Protein AF-A0A8T4WDU7-F1 (afdb_monomer_lite)

Structure (mmCIF, N/CA/C/O backbone):
data_AF-A0A8T4WDU7-F1
#
_entry.id   AF-A0A8T4WDU7-F1
#
loop_
_atom_site.group_PDB
_atom_site.id
_atom_site.type_symbol
_atom_site.label_atom_id
_atom_site.label_alt_id
_atom_site.label_comp_id
_atom_site.label_asym_id
_atom_site.label_entity_id
_atom_site.label_seq_id
_atom_site.pdbx_PDB_ins_code
_atom_site.Cartn_x
_atom_site.Cartn_y
_atom_site.Cartn_z
_atom_site.occupancy
_atom_site.B_iso_or_equiv
_atom_site.auth_seq_id
_atom_site.auth_comp_id
_atom_site.auth_asym_id
_atom_site.auth_atom_id
_atom_site.pdbx_PDB_model_num
ATOM 1 N N . MET A 1 1 ? -15.116 27.580 -19.822 1.00 63.28 1 MET A N 1
ATOM 2 C CA . MET A 1 1 ? -16.311 26.997 -19.186 1.00 63.28 1 MET A CA 1
ATOM 3 C C . MET A 1 1 ? -16.309 25.487 -19.441 1.00 63.28 1 MET A C 1
ATOM 5 O O . MET A 1 1 ? -15.677 25.068 -20.411 1.00 63.28 1 MET A O 1
ATOM 9 N N . MET A 1 2 ? -16.944 24.657 -18.597 1.00 72.06 2 MET A N 1
ATOM 10 C CA . MET A 1 2 ? -17.119 23.223 -18.895 1.00 72.06 2 MET A CA 1
ATOM 11 C C . MET A 1 2 ? -18.319 23.045 -19.826 1.00 72.06 2 MET A C 1
ATOM 13 O O . MET A 1 2 ? -19.357 23.657 -19.614 1.00 72.06 2 MET A O 1
ATOM 17 N N . HIS A 1 3 ? -18.153 22.247 -20.878 1.00 74.31 3 HIS A N 1
ATOM 18 C CA . HIS A 1 3 ? -19.190 21.990 -21.885 1.00 74.31 3 HIS A CA 1
ATOM 19 C C . HIS A 1 3 ? -19.880 20.646 -21.672 1.00 74.31 3 HIS A C 1
ATOM 21 O O . HIS A 1 3 ? -21.063 20.498 -21.965 1.00 74.31 3 HIS A O 1
ATOM 27 N N . GLY A 1 4 ? -19.164 19.663 -21.132 1.00 80.00 4 GLY A N 1
ATOM 28 C CA . GLY A 1 4 ? -19.766 18.383 -20.797 1.00 80.00 4 GLY A CA 1
ATOM 29 C C . GLY A 1 4 ? -18.783 17.371 -20.238 1.00 80.00 4 GLY A C 1
ATOM 30 O O . GLY A 1 4 ? -17.561 17.548 -20.312 1.00 80.00 4 GLY A O 1
ATOM 31 N N . VAL A 1 5 ? -19.351 16.306 -19.686 1.00 83.69 5 VAL A N 1
ATOM 32 C CA . VAL A 1 5 ? -18.639 15.155 -19.130 1.00 83.69 5 VAL A CA 1
ATOM 33 C C . VAL A 1 5 ? -19.134 13.896 -19.831 1.00 83.69 5 VAL A C 1
ATOM 35 O O . VAL A 1 5 ? -20.341 13.708 -19.979 1.00 83.69 5 VAL A O 1
ATOM 38 N N . TYR A 1 6 ? -18.207 13.041 -20.253 1.00 85.00 6 TYR A N 1
ATOM 39 C CA . TYR A 1 6 ? -18.494 11.837 -21.029 1.00 85.00 6 TYR A CA 1
ATOM 40 C C . TYR A 1 6 ? -17.726 10.650 -20.460 1.00 85.00 6 TYR A C 1
ATOM 42 O O . TYR A 1 6 ? -16.556 10.783 -20.110 1.00 85.00 6 TYR A O 1
ATOM 50 N N . VAL A 1 7 ? -18.363 9.487 -20.394 1.00 84.12 7 VAL A N 1
ATOM 51 C CA . VAL A 1 7 ? -17.724 8.214 -20.049 1.00 84.12 7 VAL A CA 1
ATOM 52 C C . VAL A 1 7 ? -17.887 7.290 -21.239 1.00 84.12 7 VAL A C 1
ATOM 54 O O . VAL A 1 7 ? -19.007 7.013 -21.664 1.00 84.12 7 VAL A O 1
ATOM 57 N N . VAL A 1 8 ? -16.766 6.826 -21.772 1.00 83.75 8 VAL A N 1
ATOM 58 C CA . VAL A 1 8 ? -16.707 5.977 -22.960 1.00 83.75 8 VAL A CA 1
ATOM 59 C C . VAL A 1 8 ? -16.032 4.663 -22.581 1.00 83.75 8 VAL A C 1
ATOM 61 O O . VAL A 1 8 ? -14.981 4.670 -21.944 1.00 83.75 8 VAL A O 1
ATOM 64 N N . GLY A 1 9 ? -16.632 3.532 -22.931 1.00 80.56 9 GLY A N 1
ATOM 65 C CA . GLY A 1 9 ? -16.018 2.216 -22.800 1.00 80.56 9 GLY A CA 1
ATOM 66 C C . GLY A 1 9 ? -14.833 2.052 -23.752 1.00 80.56 9 GLY A C 1
ATOM 67 O O . GLY A 1 9 ? -14.741 2.709 -24.785 1.00 80.56 9 GLY A O 1
ATOM 68 N N . ARG A 1 10 ? -13.913 1.140 -23.429 1.00 73.06 10 ARG A N 1
ATOM 69 C CA . ARG A 1 10 ? -12.763 0.801 -24.297 1.00 73.06 10 ARG A CA 1
ATOM 70 C C . ARG A 1 10 ? -13.131 0.136 -25.630 1.00 73.06 10 ARG A C 1
ATOM 72 O O . ARG A 1 10 ? -12.253 -0.122 -26.442 1.00 73.06 10 ARG A O 1
ATOM 79 N N . ASN A 1 11 ? -14.404 -0.187 -25.821 1.00 75.00 11 ASN A N 1
ATOM 80 C CA . ASN A 1 11 ? -14.998 -0.658 -27.069 1.00 75.00 11 ASN A CA 1
ATOM 81 C C . ASN A 1 11 ? -15.554 0.496 -27.933 1.00 75.00 11 ASN A C 1
ATOM 83 O O . ASN A 1 11 ? -16.287 0.232 -28.886 1.00 75.00 11 ASN A O 1
ATOM 87 N N . GLY A 1 12 ? -15.293 1.750 -27.552 1.00 72.44 12 GLY A N 1
ATOM 88 C CA . GLY A 1 12 ? -15.829 2.950 -28.190 1.00 72.44 12 GLY A CA 1
ATOM 89 C C . GLY A 1 12 ? -17.290 3.246 -27.835 1.00 72.44 12 GLY A C 1
ATOM 90 O O . GLY A 1 12 ? -17.872 4.194 -28.359 1.00 72.44 12 GLY A O 1
ATOM 91 N N . GLU A 1 13 ? -17.922 2.471 -26.951 1.00 81.19 13 GLU A N 1
ATOM 92 C CA . GLU A 1 13 ? -19.325 2.665 -26.582 1.00 81.19 13 GLU A CA 1
ATOM 93 C C . GLU A 1 13 ? -19.482 3.833 -25.604 1.00 81.19 13 GLU A C 1
ATOM 95 O O . GLU A 1 13 ? -18.805 3.901 -24.580 1.00 81.19 13 GLU A O 1
ATOM 100 N N . LEU A 1 14 ? -20.385 4.771 -25.890 1.00 81.06 14 LEU A N 1
ATOM 101 C CA . LEU A 1 14 ? -20.692 5.859 -24.965 1.00 81.06 14 LEU A CA 1
ATOM 102 C C . LEU A 1 14 ? -21.588 5.334 -23.834 1.00 81.06 14 LEU A C 1
ATOM 104 O O . LEU A 1 14 ? -22.744 4.988 -24.058 1.00 81.06 14 LEU A O 1
ATOM 108 N N . VAL A 1 15 ? -21.055 5.306 -22.616 1.00 79.06 15 VAL A N 1
ATOM 109 C CA . VAL A 1 15 ? -21.719 4.754 -21.422 1.00 79.06 15 VAL A CA 1
ATOM 110 C C . VAL A 1 15 ? -22.507 5.832 -20.683 1.00 79.06 15 VAL A C 1
ATOM 112 O O . VAL A 1 15 ? -23.566 5.567 -20.119 1.00 79.06 15 VAL A O 1
ATOM 115 N N . TYR A 1 16 ? -21.998 7.065 -20.683 1.00 81.38 16 TYR A N 1
ATOM 116 C CA . TYR A 1 16 ? -22.651 8.207 -20.050 1.00 81.38 16 TYR A CA 1
ATOM 117 C C . TYR A 1 16 ? -22.243 9.517 -20.726 1.00 81.38 16 TYR A C 1
ATOM 119 O O . TYR A 1 16 ? -21.085 9.702 -21.101 1.00 81.38 16 TYR A O 1
ATOM 127 N N . SER A 1 17 ? -23.182 10.454 -20.828 1.00 82.50 17 SER A N 1
ATOM 128 C CA . SER A 1 17 ? -22.933 11.812 -21.309 1.00 82.50 17 SER A CA 1
ATOM 129 C C . SER A 1 17 ? -23.806 12.815 -20.570 1.00 82.50 17 SER A C 1
ATOM 131 O O . SER A 1 17 ? -25.026 12.655 -20.525 1.00 82.50 17 SER A O 1
ATOM 133 N N . LYS A 1 18 ? -23.192 13.888 -20.070 1.00 81.38 18 LYS A N 1
ATOM 134 C CA . LYS A 1 18 ? -23.893 15.064 -19.554 1.00 81.38 18 LYS A CA 1
ATOM 135 C C . LYS A 1 18 ? -23.419 16.306 -20.283 1.00 81.38 18 LYS A C 1
ATOM 137 O O . LYS A 1 18 ? -22.235 16.649 -20.240 1.00 81.38 18 LYS A O 1
ATOM 142 N N . HIS A 1 19 ? -24.359 16.991 -20.917 1.00 77.44 19 HIS A N 1
ATOM 143 C CA . HIS A 1 19 ? -24.121 18.275 -21.559 1.00 77.44 19 HIS A CA 1
ATOM 144 C C . HIS A 1 19 ? -24.443 19.395 -20.573 1.00 77.44 19 HIS A C 1
ATOM 146 O O . HIS A 1 19 ? -25.518 19.417 -19.978 1.00 77.44 19 HIS A O 1
ATOM 152 N N . LEU A 1 20 ? -23.487 20.301 -20.385 1.00 69.94 20 LEU A N 1
ATOM 153 C CA . LEU A 1 20 ? -23.611 21.461 -19.494 1.00 69.94 20 LEU A CA 1
ATOM 154 C C . LEU A 1 20 ? -23.851 22.747 -20.294 1.00 69.94 20 LEU A C 1
ATOM 156 O O . LEU A 1 20 ? -24.245 23.771 -19.739 1.00 69.94 20 LEU A O 1
ATOM 160 N N . THR A 1 21 ? -23.653 22.686 -21.614 1.00 66.56 21 THR A N 1
ATOM 161 C CA . THR A 1 21 ? -23.916 23.772 -22.555 1.00 66.56 21 THR A CA 1
ATOM 162 C C . THR A 1 21 ? -24.680 23.261 -23.779 1.00 66.56 21 THR A C 1
ATOM 164 O O . THR A 1 21 ? -24.365 22.211 -24.343 1.00 66.56 21 THR A O 1
ATOM 167 N N . ASP A 1 22 ? -25.657 24.045 -24.238 1.00 56.62 22 ASP A N 1
ATOM 168 C CA . ASP A 1 22 ? -26.408 23.793 -25.473 1.00 56.62 22 ASP A CA 1
ATOM 169 C C . ASP A 1 22 ? -25.566 24.218 -26.691 1.00 56.62 22 ASP A C 1
ATOM 171 O O . ASP A 1 22 ? -25.784 25.277 -27.283 1.00 56.62 22 ASP A O 1
ATOM 175 N N . SER A 1 23 ? -24.536 23.445 -27.046 1.00 56.59 23 SER A N 1
ATOM 176 C CA . SER A 1 23 ? -23.722 23.712 -28.243 1.00 56.59 23 SER A CA 1
ATOM 177 C C . SER A 1 23 ? -23.969 22.680 -29.344 1.00 56.59 23 SER A C 1
ATOM 179 O O . SER A 1 23 ? -23.986 21.476 -29.103 1.00 56.59 23 SER A O 1
ATOM 181 N N . SER A 1 24 ? -24.143 23.169 -30.576 1.00 50.19 24 SER A N 1
ATOM 182 C CA . SER A 1 24 ? -24.496 22.405 -31.785 1.00 50.19 24 SER A CA 1
ATOM 183 C C . SER A 1 24 ? -23.387 21.494 -32.334 1.00 50.19 24 SER A C 1
ATOM 185 O O . SER A 1 24 ? -23.567 20.886 -33.380 1.00 50.19 24 SER A O 1
ATOM 187 N N . SER A 1 25 ? -22.229 21.430 -31.674 1.00 60.22 25 SER A N 1
ATOM 188 C CA . SER A 1 25 ? -21.045 20.648 -32.072 1.00 60.22 25 SER A CA 1
ATOM 189 C C . SER A 1 25 ? -20.876 19.358 -31.260 1.00 60.22 25 SER A C 1
ATOM 191 O O . SER A 1 25 ? -19.783 18.806 -31.180 1.00 60.22 25 SER A O 1
ATOM 193 N N . THR A 1 26 ? -21.936 18.898 -30.598 1.00 64.94 26 THR A N 1
ATOM 194 C CA . THR A 1 26 ? -21.893 17.785 -29.642 1.00 64.94 26 THR A CA 1
ATOM 195 C C . THR A 1 26 ? -21.670 16.428 -30.306 1.00 64.94 26 THR A C 1
ATOM 197 O O . THR A 1 26 ? -20.910 15.632 -29.766 1.00 64.94 26 THR A O 1
ATOM 200 N N . GLU A 1 27 ? -22.234 16.192 -31.493 1.00 69.56 27 GLU A N 1
ATOM 201 C CA . GLU A 1 27 ? -22.045 14.933 -32.237 1.00 69.56 27 GLU A CA 1
ATOM 202 C C . GLU A 1 27 ? -20.590 14.754 -32.706 1.00 69.56 27 GLU A C 1
ATOM 204 O O . GLU A 1 27 ? -19.977 13.731 -32.419 1.00 69.56 27 GLU A O 1
ATOM 209 N N . GLU A 1 28 ? -19.977 15.786 -33.302 1.00 73.88 28 GLU A N 1
ATOM 210 C CA . GLU A 1 28 ? -18.569 15.731 -33.739 1.00 73.88 28 GLU A CA 1
ATOM 211 C C . GLU A 1 28 ? -17.590 15.513 -32.572 1.00 73.88 28 GLU A C 1
ATOM 213 O O . GLU A 1 28 ? -16.535 14.894 -32.737 1.00 73.88 28 GLU A O 1
ATOM 218 N N . ILE A 1 29 ? -17.919 16.037 -31.385 1.00 79.12 29 ILE A N 1
ATOM 219 C CA . ILE A 1 29 ? -17.117 15.833 -30.176 1.00 79.12 29 ILE A CA 1
ATOM 220 C C . ILE A 1 29 ? -17.254 14.388 -29.704 1.00 79.12 29 ILE A C 1
ATOM 222 O O . ILE A 1 29 ? -16.234 13.760 -29.441 1.00 79.12 29 ILE A O 1
ATOM 226 N N . VAL A 1 30 ? -18.474 13.855 -29.611 1.00 80.38 30 VAL A N 1
ATOM 227 C CA . VAL A 1 30 ? -18.711 12.477 -29.155 1.00 80.38 30 VAL A CA 1
ATOM 228 C C . VAL A 1 30 ? -18.009 11.470 -30.068 1.00 80.38 30 VAL A C 1
ATOM 230 O O . VAL A 1 30 ? -17.257 10.643 -29.555 1.00 80.38 30 VAL A O 1
ATOM 233 N N . ASP A 1 31 ? -18.131 11.611 -31.390 1.00 81.75 31 ASP A N 1
ATOM 234 C CA . ASP A 1 31 ? -17.446 10.741 -32.357 1.00 81.75 31 ASP A CA 1
ATOM 235 C C . ASP A 1 31 ? -15.920 10.775 -32.162 1.00 81.75 31 ASP A C 1
ATOM 237 O O . ASP A 1 31 ? -15.236 9.746 -32.168 1.00 81.75 31 ASP A O 1
ATOM 241 N N . HIS A 1 32 ? -15.358 11.968 -31.928 1.00 83.31 32 HIS A N 1
ATOM 242 C CA . HIS A 1 32 ? -13.932 12.110 -31.649 1.00 83.31 32 HIS A CA 1
ATOM 243 C C . HIS A 1 32 ? -13.524 11.452 -30.324 1.00 83.31 32 HIS A C 1
ATOM 245 O O . HIS A 1 32 ? -12.465 10.827 -30.257 1.00 83.31 32 HIS A O 1
ATOM 251 N N . LEU A 1 33 ? -14.346 11.572 -29.277 1.00 84.19 33 LEU A N 1
ATOM 252 C CA . LEU A 1 33 ? -14.091 10.961 -27.971 1.00 84.19 33 LEU A CA 1
ATOM 253 C C . LEU A 1 33 ? -14.112 9.431 -28.042 1.00 84.19 33 LEU A C 1
ATOM 255 O O . LEU A 1 33 ? -13.253 8.795 -27.431 1.00 84.1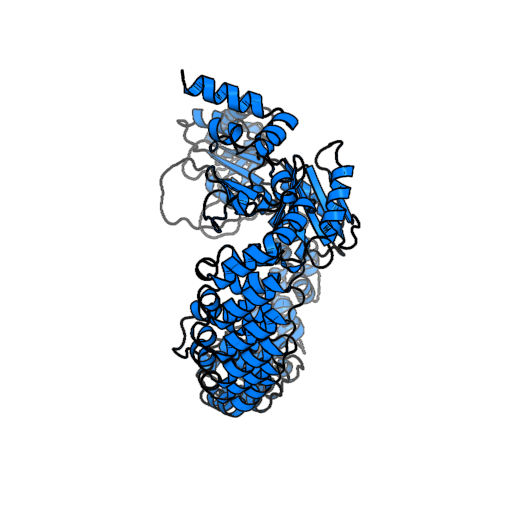9 33 LEU A O 1
ATOM 259 N N . GLN A 1 34 ? -15.034 8.852 -28.813 1.00 83.38 34 GLN A N 1
ATOM 260 C CA . GLN A 1 34 ? -15.122 7.405 -29.022 1.00 83.38 34 GLN A CA 1
ATOM 261 C C . GLN A 1 34 ? -13.872 6.858 -29.713 1.00 83.38 34 GLN A C 1
ATOM 263 O O . GLN A 1 34 ? -13.236 5.938 -29.204 1.00 83.38 34 GLN A O 1
ATOM 268 N N . HIS A 1 35 ? -13.431 7.502 -30.796 1.00 82.75 35 HIS A N 1
ATOM 269 C CA . HIS A 1 35 ? -12.184 7.127 -31.467 1.00 82.75 35 HIS A CA 1
ATOM 270 C C . HIS A 1 35 ? -10.937 7.344 -30.600 1.00 82.75 35 HIS A C 1
ATOM 272 O O . HIS A 1 35 ? -9.970 6.584 -30.688 1.00 82.75 35 HIS A O 1
ATOM 278 N N . LEU A 1 36 ? -10.936 8.388 -29.767 1.00 81.88 36 LEU A N 1
ATOM 279 C CA . LEU A 1 36 ? -9.816 8.673 -28.882 1.00 81.88 36 LEU A CA 1
ATOM 280 C C . LEU A 1 36 ? -9.711 7.616 -27.772 1.00 81.88 36 LEU A C 1
ATOM 282 O O . LEU A 1 36 ? -8.604 7.144 -27.520 1.00 81.88 36 LEU A O 1
ATOM 286 N N . ALA A 1 37 ? -10.828 7.198 -27.168 1.00 79.88 37 ALA A N 1
ATOM 287 C CA . ALA A 1 37 ? -10.873 6.191 -26.101 1.00 79.88 37 ALA A CA 1
ATOM 288 C C . ALA A 1 37 ? -10.209 4.858 -26.496 1.00 79.88 37 ALA A C 1
ATOM 290 O O . ALA A 1 37 ? -9.441 4.296 -25.705 1.00 79.88 37 ALA A O 1
ATOM 291 N N . ASP A 1 38 ? -10.440 4.414 -27.735 1.00 76.62 38 ASP A N 1
ATOM 292 C CA . ASP A 1 38 ? -9.868 3.183 -28.299 1.00 76.62 38 ASP A CA 1
ATOM 293 C C . ASP A 1 38 ? -8.351 3.287 -28.520 1.00 76.62 38 ASP A C 1
ATOM 295 O O . ASP A 1 38 ? -7.620 2.303 -28.428 1.00 76.62 38 ASP A O 1
ATOM 299 N N . SER A 1 39 ? -7.854 4.495 -28.797 1.00 74.25 39 SER A N 1
ATOM 300 C CA . SER A 1 39 ? -6.447 4.738 -29.148 1.00 74.25 39 SER A CA 1
ATOM 301 C C . SER A 1 39 ? -5.529 5.062 -27.959 1.00 74.25 39 SER A C 1
ATOM 303 O O . SER A 1 39 ? -4.309 5.130 -28.124 1.00 74.25 39 SER A O 1
ATOM 305 N N . LEU A 1 40 ? -6.084 5.294 -26.762 1.00 75.50 40 LEU A N 1
ATOM 306 C CA . LEU A 1 40 ? -5.319 5.748 -25.597 1.00 75.50 40 LEU A CA 1
ATOM 307 C C . LEU A 1 40 ? -4.601 4.580 -24.884 1.00 75.50 40 LEU A C 1
ATOM 309 O O . LEU A 1 40 ? -5.267 3.670 -24.390 1.00 75.50 40 LEU A O 1
ATOM 313 N N . PRO A 1 41 ? -3.263 4.593 -24.734 1.00 62.66 41 PRO A N 1
ATOM 314 C CA . PRO A 1 41 ? -2.538 3.514 -24.059 1.00 62.66 41 PRO A CA 1
ATOM 315 C C . PRO A 1 41 ? -2.805 3.498 -22.541 1.00 62.66 41 PRO A C 1
ATOM 317 O O . PRO A 1 41 ? -2.650 4.518 -21.869 1.00 62.66 41 PRO A O 1
ATOM 320 N N . ILE A 1 42 ? -3.160 2.326 -21.993 1.00 58.75 42 ILE A N 1
ATOM 321 C CA . ILE A 1 42 ? -3.479 2.092 -20.563 1.00 58.75 42 ILE A CA 1
ATOM 322 C C . ILE A 1 42 ? -2.312 2.491 -19.636 1.00 58.75 42 ILE A C 1
ATOM 324 O O . ILE A 1 42 ? -2.516 2.944 -18.513 1.00 58.75 42 ILE A O 1
ATOM 328 N N . GLU A 1 43 ? -1.075 2.375 -20.119 1.00 56.19 43 GLU A N 1
ATOM 329 C CA . GLU A 1 43 ? 0.143 2.582 -19.327 1.00 56.19 43 GLU A CA 1
ATOM 330 C C . GLU A 1 43 ? 0.444 4.056 -19.000 1.00 56.19 43 GLU A C 1
ATOM 332 O O . GLU A 1 43 ? 1.197 4.328 -18.062 1.00 56.19 43 GLU A O 1
ATOM 337 N N . ARG A 1 44 ? -0.146 5.021 -19.728 1.00 49.62 44 ARG A N 1
ATOM 338 C CA . ARG A 1 44 ? 0.122 6.459 -19.517 1.00 49.62 44 ARG A CA 1
ATOM 339 C C . ARG A 1 44 ? -0.672 7.081 -18.364 1.00 49.62 44 ARG A C 1
ATOM 341 O O . ARG A 1 44 ? -0.179 7.994 -17.711 1.00 49.62 44 ARG A O 1
ATOM 348 N N . THR A 1 45 ? -1.838 6.545 -18.011 1.00 52.41 45 THR A N 1
ATOM 349 C CA . THR A 1 45 ? -2.730 7.130 -16.992 1.00 52.41 45 THR A CA 1
ATOM 350 C C . THR A 1 45 ? -2.650 6.408 -15.642 1.00 52.41 45 THR A C 1
ATOM 352 O O . THR A 1 45 ? -3.674 6.068 -15.048 1.00 52.41 45 THR A O 1
ATOM 355 N N . LYS A 1 46 ? -1.437 6.213 -15.090 1.00 51.66 46 LYS A N 1
ATOM 356 C CA . LYS A 1 46 ? -1.200 5.744 -13.698 1.00 51.66 46 LYS A CA 1
ATOM 357 C C . LYS A 1 46 ? -1.735 6.751 -12.652 1.00 51.66 46 LYS A C 1
ATOM 359 O O . LYS A 1 46 ? -0.980 7.369 -11.908 1.00 51.66 46 LYS A O 1
ATOM 364 N N . GLY A 1 47 ? -3.051 6.960 -12.591 1.00 54.31 47 GLY A N 1
ATOM 365 C CA . GLY A 1 47 ? -3.708 7.867 -11.642 1.00 54.31 47 GLY A CA 1
ATOM 366 C C . GLY A 1 47 ? -3.496 9.361 -11.881 1.00 54.31 47 GLY A C 1
ATOM 367 O O . GLY A 1 47 ? -3.703 10.156 -10.964 1.00 54.31 47 GLY A O 1
ATOM 368 N N . GLN A 1 48 ? -3.084 9.753 -13.086 1.00 62.47 48 GLN A N 1
ATOM 369 C CA . GLN A 1 48 ? -2.928 11.155 -13.471 1.00 62.47 48 GLN A CA 1
ATOM 370 C C . GLN A 1 48 ? -3.936 11.527 -14.561 1.00 62.47 48 GLN A C 1
ATOM 372 O O . GLN A 1 48 ? -4.235 10.722 -15.440 1.00 62.47 48 GLN A O 1
ATOM 377 N N . VAL A 1 49 ? -4.476 12.745 -14.469 1.00 73.62 49 VAL A N 1
ATOM 378 C CA . VAL A 1 49 ? -5.359 13.332 -15.484 1.00 73.62 49 VAL A CA 1
ATOM 379 C C . VAL A 1 49 ? -4.486 13.931 -16.582 1.00 73.62 49 VAL A C 1
ATOM 381 O O . VAL A 1 49 ? -3.710 14.851 -16.312 1.00 73.62 49 VAL A O 1
ATOM 384 N N . GLU A 1 50 ? -4.636 13.440 -17.807 1.00 77.62 50 GLU A N 1
ATOM 385 C CA . GLU A 1 50 ? -3.986 14.003 -18.992 1.00 77.62 50 GLU A CA 1
ATOM 386 C C . GLU A 1 50 ? -4.939 14.944 -19.740 1.00 77.62 50 GLU A C 1
ATOM 388 O O . GLU A 1 50 ? -6.114 15.086 -19.389 1.00 77.62 50 GLU A O 1
ATOM 393 N N . TYR A 1 51 ? -4.430 15.654 -20.748 1.00 82.06 51 TYR A N 1
ATOM 394 C CA . TYR A 1 51 ? -5.266 16.483 -21.609 1.00 82.06 51 TYR A CA 1
ATOM 395 C C . TYR A 1 51 ? -4.838 16.411 -23.070 1.00 82.06 51 TYR A C 1
ATOM 397 O O . TYR A 1 51 ? -3.657 16.277 -23.387 1.00 82.06 51 TYR A O 1
ATOM 405 N N . SER A 1 52 ? -5.810 16.556 -23.962 1.00 79.81 52 SER A N 1
ATOM 406 C CA . SER A 1 52 ? -5.614 16.771 -25.390 1.00 79.81 52 SER A CA 1
ATOM 407 C C . SER A 1 52 ? -6.416 17.991 -25.835 1.00 79.81 52 SER A C 1
ATOM 409 O O . SER A 1 52 ? -7.390 18.398 -25.204 1.00 79.81 52 SER A O 1
ATOM 411 N N . ASP A 1 53 ? -5.976 18.629 -26.910 1.00 80.62 53 ASP A N 1
ATOM 412 C CA . ASP A 1 53 ? -6.655 19.792 -27.469 1.00 80.62 53 ASP A CA 1
ATOM 413 C C . ASP A 1 53 ? -7.398 19.358 -28.744 1.00 80.62 53 ASP A C 1
ATOM 415 O O . ASP A 1 53 ? -6.777 18.845 -29.674 1.00 80.62 53 ASP A O 1
ATOM 419 N N . PHE A 1 54 ? -8.706 19.620 -28.815 1.00 79.38 54 PHE A N 1
ATOM 420 C CA . PHE A 1 54 ? -9.554 19.310 -29.970 1.00 79.38 54 PHE A CA 1
ATOM 421 C C . PHE A 1 54 ? -10.372 20.543 -30.364 1.00 79.38 54 PHE A C 1
ATOM 423 O O . PHE A 1 54 ? -11.134 21.073 -29.560 1.00 79.38 54 PHE A O 1
ATOM 430 N N . LEU A 1 55 ? -10.195 21.039 -31.594 1.00 79.38 55 LEU A N 1
ATOM 431 C CA . LEU A 1 55 ? -10.833 22.273 -32.083 1.00 79.38 55 LEU A CA 1
ATOM 432 C C . LEU A 1 55 ? -10.633 23.465 -31.115 1.00 79.38 55 LEU A C 1
ATOM 434 O O . LEU A 1 55 ? -9.492 23.831 -30.812 1.00 79.38 55 LEU A O 1
ATOM 438 N N . SER A 1 56 ? -11.716 24.091 -30.645 1.00 76.69 56 SER A N 1
ATOM 439 C CA . SER A 1 56 ? -11.734 25.162 -29.635 1.00 76.69 56 SER A CA 1
ATOM 440 C C . SER A 1 56 ? -11.728 24.650 -28.190 1.00 76.69 56 SER A C 1
ATOM 442 O O . SER A 1 56 ? -11.636 25.452 -27.257 1.00 76.69 56 SER A O 1
ATOM 444 N N . TYR A 1 57 ? -11.772 23.333 -27.999 1.00 81.31 57 TYR A N 1
ATOM 445 C CA . TYR A 1 57 ? -11.906 22.678 -26.707 1.00 81.31 57 TYR A CA 1
ATOM 446 C C . TYR A 1 57 ? -10.592 22.062 -26.226 1.00 81.31 57 TYR A C 1
ATOM 448 O O . TYR A 1 57 ? -9.689 21.725 -26.999 1.00 81.31 57 TYR A O 1
ATOM 456 N N . ARG A 1 58 ? -10.496 21.918 -24.910 1.00 82.31 58 ARG A N 1
ATOM 457 C CA . ARG A 1 58 ? -9.507 21.097 -24.225 1.00 82.31 58 ARG A CA 1
ATOM 458 C C . ARG A 1 58 ? -10.239 19.941 -23.559 1.00 82.31 58 ARG A C 1
ATOM 460 O O . ARG A 1 58 ? -11.175 20.155 -22.793 1.00 82.31 58 ARG A O 1
ATOM 467 N N . LEU A 1 59 ? -9.799 18.735 -23.874 1.00 85.44 59 LEU A N 1
ATOM 468 C CA . LEU A 1 59 ? -10.334 17.479 -23.381 1.00 85.44 59 LEU A CA 1
ATOM 469 C C . LEU A 1 59 ? -9.406 17.004 -22.272 1.00 85.44 59 LEU A C 1
ATOM 471 O O . LEU A 1 59 ? -8.284 16.588 -22.547 1.00 85.44 59 LEU A O 1
ATOM 475 N N . TYR A 1 60 ? -9.835 17.099 -21.021 1.00 84.88 60 TYR A N 1
ATOM 476 C CA . TYR A 1 60 ? -9.139 16.411 -19.940 1.00 84.88 60 TYR A CA 1
ATOM 477 C C . TYR A 1 60 ? -9.647 14.983 -19.879 1.00 84.88 60 TYR A C 1
ATOM 479 O O . TYR A 1 60 ? -10.857 14.777 -19.940 1.00 84.88 60 TYR A O 1
ATOM 487 N N . TYR A 1 61 ? -8.750 14.014 -19.749 1.00 82.81 61 TYR A N 1
ATOM 488 C CA . TYR A 1 61 ? -9.149 12.620 -19.719 1.00 82.81 61 TYR A CA 1
ATOM 489 C C . TYR A 1 61 ? -8.420 11.812 -18.659 1.00 82.81 61 TYR A C 1
ATOM 491 O O . TYR A 1 61 ? -7.274 12.079 -18.290 1.00 82.81 61 TYR A O 1
ATOM 499 N N . PHE A 1 62 ? -9.141 10.819 -18.159 1.00 80.44 62 PHE A N 1
ATOM 500 C CA . PHE A 1 62 ? -8.657 9.826 -17.224 1.00 80.44 62 PHE A CA 1
ATOM 501 C C . PHE A 1 62 ? -9.074 8.455 -17.748 1.00 80.44 62 PHE A C 1
ATOM 503 O O . PHE A 1 62 ? -10.260 8.217 -17.972 1.00 80.44 62 PHE A O 1
ATOM 510 N N . ALA A 1 63 ? -8.103 7.576 -17.976 1.00 75.56 63 ALA A N 1
ATOM 511 C CA . ALA A 1 63 ? -8.353 6.255 -18.529 1.00 75.56 63 ALA A CA 1
ATOM 512 C C . ALA A 1 63 ? -8.082 5.172 -17.480 1.00 75.56 63 ALA A C 1
ATOM 514 O O . ALA A 1 63 ? -7.026 5.173 -16.841 1.00 75.56 63 ALA A O 1
ATOM 515 N N . ASP A 1 64 ? -9.045 4.266 -17.330 1.00 72.25 64 ASP A N 1
ATOM 516 C CA . ASP A 1 64 ? -8.989 3.077 -16.480 1.00 72.25 64 ASP A CA 1
ATOM 517 C C . ASP A 1 64 ? -8.951 1.794 -17.339 1.00 72.25 64 ASP A C 1
ATOM 519 O O . ASP A 1 64 ? -8.870 1.867 -18.576 1.00 72.25 64 ASP A O 1
ATOM 523 N N . SER A 1 65 ? -8.987 0.620 -16.696 1.00 68.88 65 SER A N 1
ATOM 524 C CA . SER A 1 65 ? -8.968 -0.685 -17.376 1.00 68.88 65 SER A CA 1
ATOM 525 C C . SER A 1 65 ? -10.149 -0.890 -18.331 1.00 68.88 65 SER A C 1
ATOM 527 O O . SER A 1 65 ? -9.961 -1.470 -19.397 1.00 68.88 65 SER A O 1
ATOM 529 N N . GLU A 1 66 ? -11.340 -0.383 -17.994 1.00 71.88 66 GLU A N 1
ATOM 530 C CA . GLU A 1 66 ? -12.575 -0.630 -18.763 1.00 71.88 66 GLU A CA 1
ATOM 531 C C . GLU A 1 66 ? -13.193 0.626 -19.401 1.00 71.88 66 GLU A C 1
ATOM 533 O O . GLU A 1 66 ? -13.859 0.530 -20.434 1.00 71.88 66 GLU A O 1
ATOM 538 N N . TYR A 1 67 ? -12.935 1.814 -18.842 1.00 80.81 67 TYR A N 1
ATOM 539 C CA . TYR A 1 67 ? -13.586 3.061 -19.255 1.00 80.81 67 TYR A CA 1
ATOM 540 C C . TYR A 1 67 ? -12.606 4.230 -19.337 1.00 80.81 67 TYR A C 1
ATOM 542 O O . TYR A 1 67 ? -11.591 4.278 -18.639 1.00 80.81 67 TYR A O 1
ATOM 550 N N . VAL A 1 68 ? -12.945 5.210 -20.168 1.00 81.25 68 VAL A N 1
ATOM 551 C CA . VAL A 1 68 ? -12.261 6.493 -20.285 1.00 81.25 68 VAL A CA 1
ATOM 552 C C . VAL A 1 68 ? -13.251 7.608 -19.985 1.00 81.25 68 VAL A C 1
ATOM 554 O O . VAL A 1 68 ? -14.288 7.751 -20.630 1.00 81.25 68 VAL A O 1
ATOM 557 N N . LEU A 1 69 ? -12.911 8.409 -18.987 1.00 83.88 69 LEU A N 1
ATOM 558 C CA . LEU A 1 69 ? -13.633 9.611 -18.616 1.00 83.88 69 LEU A CA 1
ATOM 559 C C . LEU A 1 69 ? -13.050 10.806 -19.371 1.00 83.88 69 LEU A C 1
ATOM 561 O O . LEU A 1 69 ? -11.848 11.053 -19.290 1.00 83.88 69 LEU A O 1
ATOM 565 N N . PHE A 1 70 ? -13.912 11.602 -19.997 1.00 84.62 70 PHE A N 1
ATOM 566 C CA . PHE A 1 70 ? -13.581 12.862 -20.649 1.00 84.62 70 PHE A CA 1
ATOM 567 C C . PHE A 1 70 ? -14.330 14.035 -20.016 1.00 84.62 70 PHE A C 1
ATOM 569 O O . PHE A 1 70 ? -15.540 13.986 -19.806 1.00 84.62 70 PHE A O 1
ATOM 576 N N . VAL A 1 71 ? -13.614 15.131 -19.776 1.00 83.94 71 VAL A N 1
ATOM 577 C CA . VAL A 1 71 ? -14.161 16.425 -19.363 1.00 83.94 71 VAL A CA 1
ATOM 578 C C . VAL A 1 71 ? -13.790 17.463 -20.415 1.00 83.94 71 VAL A C 1
ATOM 580 O O . VAL A 1 71 ? -12.611 17.758 -20.627 1.00 83.94 71 VAL A O 1
ATOM 583 N N . VAL A 1 72 ? -14.802 18.024 -21.071 1.00 83.69 72 VAL A N 1
ATOM 584 C CA . VAL A 1 72 ? -14.644 18.964 -22.186 1.00 83.69 72 VAL A CA 1
ATOM 585 C C . VAL A 1 72 ? -14.771 20.387 -21.668 1.00 83.69 72 VAL A C 1
ATOM 587 O O . VAL A 1 72 ? -15.797 20.750 -21.093 1.00 83.69 72 VAL A O 1
ATOM 590 N N . VAL A 1 73 ? -13.746 21.211 -21.880 1.00 81.62 73 VAL A N 1
ATOM 591 C CA . VAL A 1 73 ? -13.751 22.625 -21.475 1.00 81.62 73 VAL A CA 1
ATOM 592 C C . VAL A 1 73 ? -13.262 23.549 -22.585 1.00 81.62 73 VAL A C 1
ATOM 594 O O . VAL A 1 73 ? -12.572 23.119 -23.506 1.00 81.62 73 VAL A O 1
ATOM 597 N N . ASP A 1 74 ? -13.553 24.844 -22.481 1.00 78.44 74 ASP A N 1
ATOM 598 C CA . ASP A 1 74 ? -12.943 25.844 -23.364 1.00 78.44 74 ASP A CA 1
ATOM 599 C C . ASP A 1 74 ? -11.428 25.934 -23.169 1.00 78.44 74 ASP A C 1
ATOM 601 O O . ASP A 1 74 ? -10.922 25.974 -22.043 1.00 78.44 74 ASP A O 1
ATOM 605 N N . LYS A 1 75 ? -10.686 26.108 -24.270 1.00 72.31 75 LYS A N 1
ATOM 606 C CA . LYS A 1 75 ? -9.231 26.350 -24.228 1.00 72.31 75 LYS A CA 1
ATOM 607 C C . LYS A 1 75 ? -8.812 27.576 -23.405 1.00 72.31 75 LYS A C 1
ATOM 609 O O . LYS A 1 75 ? -7.648 27.641 -23.003 1.00 72.31 75 LYS A O 1
ATOM 614 N N . ALA A 1 76 ? -9.723 28.529 -23.190 1.00 61.19 76 ALA A N 1
ATOM 615 C CA . ALA A 1 76 ? -9.480 29.784 -22.478 1.00 61.19 76 ALA A CA 1
ATOM 616 C C . ALA A 1 76 ? -9.459 29.651 -20.939 1.00 61.19 76 ALA A C 1
ATOM 618 O O . ALA A 1 76 ? -9.021 30.586 -20.272 1.00 61.19 76 ALA A O 1
ATOM 619 N N . ASP A 1 77 ? -9.890 28.516 -20.372 1.00 62.84 77 ASP A N 1
ATOM 620 C CA . ASP A 1 77 ? -9.910 28.308 -18.917 1.00 62.84 77 ASP A CA 1
ATOM 621 C C . ASP A 1 77 ? -8.520 27.984 -18.328 1.00 62.84 77 ASP A C 1
ATOM 623 O O . ASP A 1 77 ? -7.679 27.320 -18.947 1.00 62.84 77 ASP A O 1
ATOM 627 N N . GLU A 1 78 ? -8.285 28.409 -17.079 1.00 57.62 78 GLU A N 1
ATOM 628 C CA . GLU A 1 78 ? -7.034 28.162 -16.350 1.00 57.62 78 GLU A CA 1
ATOM 629 C C . GLU A 1 78 ? -6.765 26.663 -16.110 1.00 57.62 78 GLU A C 1
ATOM 631 O O . GLU A 1 78 ? -7.496 25.971 -15.398 1.00 57.62 78 GLU A O 1
ATOM 636 N N . LYS A 1 79 ? -5.614 26.183 -16.610 1.00 58.88 79 LYS A N 1
ATOM 637 C CA . LYS A 1 79 ? -5.178 24.771 -16.559 1.00 58.88 79 LYS A CA 1
ATOM 638 C C . LYS A 1 79 ? -5.195 24.132 -15.163 1.00 58.88 79 LYS A C 1
ATOM 640 O O . LYS A 1 79 ? -5.359 22.923 -15.047 1.00 58.88 79 LYS A O 1
ATOM 645 N N . LYS A 1 80 ? -4.972 24.917 -14.104 1.00 55.12 80 LYS A N 1
ATOM 646 C CA . LYS A 1 80 ? -4.701 24.406 -12.748 1.00 55.12 80 LYS A CA 1
ATOM 647 C C . LYS A 1 80 ? -5.968 24.112 -11.941 1.00 55.12 80 LYS A C 1
ATOM 649 O O . LYS A 1 80 ? -5.963 23.210 -11.114 1.00 55.12 80 LYS A O 1
ATOM 654 N N . ILE A 1 81 ? -7.040 24.868 -12.177 1.00 56.53 81 ILE A N 1
ATOM 655 C CA . ILE A 1 81 ? -8.317 24.711 -11.466 1.00 56.53 81 ILE A CA 1
ATOM 656 C C . ILE A 1 81 ? -9.107 23.556 -12.082 1.00 56.53 81 ILE A C 1
ATOM 658 O O . ILE A 1 81 ? -9.656 22.724 -11.362 1.00 56.53 81 ILE A O 1
ATOM 662 N N . THR A 1 82 ? -9.114 23.466 -13.413 1.00 61.94 82 THR A N 1
ATOM 663 C CA . THR A 1 82 ? -9.850 22.427 -14.136 1.00 61.94 82 THR A CA 1
ATOM 664 C C . THR A 1 82 ? -9.223 21.049 -13.953 1.00 61.94 82 THR A C 1
ATOM 666 O O . THR A 1 82 ? -9.951 20.109 -13.669 1.00 61.94 82 THR A O 1
ATOM 669 N N . SER A 1 83 ? -7.890 20.923 -13.978 1.00 61.69 83 SER A N 1
ATOM 670 C CA . SER A 1 83 ? -7.226 19.634 -13.721 1.00 61.69 83 SER A CA 1
ATOM 671 C C . SER A 1 83 ? -7.481 19.102 -12.307 1.00 61.69 83 SER A C 1
ATOM 673 O O . SER A 1 83 ? -7.658 17.901 -12.125 1.00 61.69 83 SER A O 1
ATOM 675 N N . GLN A 1 84 ? -7.569 19.986 -11.304 1.00 60.84 84 GLN A N 1
ATOM 676 C CA . GLN A 1 84 ? -7.949 19.611 -9.940 1.00 60.84 84 GLN A CA 1
ATOM 677 C C . GLN A 1 84 ? -9.402 19.135 -9.859 1.00 60.84 84 GLN A C 1
ATOM 679 O O . GLN A 1 84 ? -9.668 18.132 -9.202 1.00 60.84 84 GLN A O 1
ATOM 684 N N . LYS A 1 85 ? -10.335 19.815 -10.540 1.00 64.50 85 LYS A N 1
ATOM 685 C CA . LYS A 1 85 ? -11.738 19.378 -10.621 1.00 64.50 85 LYS A CA 1
ATOM 686 C C . LYS A 1 85 ? -11.863 18.021 -11.317 1.00 64.50 85 LYS A C 1
ATOM 688 O O . LYS A 1 85 ? -12.535 17.140 -10.793 1.00 64.50 85 LYS A O 1
ATOM 693 N N . THR A 1 86 ? -11.169 17.829 -12.438 1.00 64.88 86 THR A N 1
ATOM 694 C CA . THR A 1 86 ? -11.159 16.555 -13.167 1.00 64.88 86 THR A CA 1
ATOM 695 C C . THR A 1 86 ? -10.516 15.438 -12.349 1.00 64.88 86 THR A C 1
ATOM 697 O O . THR A 1 86 ? -10.988 14.311 -12.401 1.00 64.88 86 THR A O 1
ATOM 700 N N . LYS A 1 87 ? -9.489 15.738 -11.543 1.00 67.56 87 LYS A N 1
ATOM 701 C CA . LYS A 1 87 ? -8.869 14.749 -10.653 1.00 67.56 87 LYS A CA 1
ATOM 702 C C . LYS A 1 87 ? -9.818 14.299 -9.544 1.00 67.56 87 LYS A C 1
ATOM 704 O O . LYS A 1 87 ? -9.968 13.106 -9.346 1.00 67.56 87 LYS A O 1
ATOM 709 N N . ILE A 1 88 ? -10.508 15.233 -8.885 1.00 63.81 88 ILE A N 1
ATOM 710 C CA . ILE A 1 88 ? -11.538 14.903 -7.882 1.00 63.81 88 ILE A CA 1
ATOM 711 C C . ILE A 1 88 ? -12.624 14.021 -8.509 1.00 63.81 88 ILE A C 1
ATOM 713 O O . ILE A 1 88 ? -13.065 13.046 -7.904 1.00 63.81 88 ILE A O 1
ATOM 717 N N . PHE A 1 89 ? -13.024 14.339 -9.741 1.00 66.62 89 PHE A N 1
ATOM 718 C CA . PHE A 1 89 ? -14.009 13.554 -10.475 1.00 66.62 89 PHE A CA 1
ATOM 719 C C . PHE A 1 89 ? -13.497 12.137 -10.790 1.00 66.62 89 PHE A C 1
ATOM 721 O O . PHE A 1 89 ? -14.198 11.164 -10.531 1.00 66.62 89 PHE A O 1
ATOM 728 N N . ALA A 1 90 ? -12.258 12.010 -11.275 1.00 65.44 90 ALA A N 1
ATOM 729 C CA . ALA A 1 90 ? -11.612 10.731 -11.569 1.00 65.44 90 ALA A CA 1
ATOM 730 C C . ALA A 1 90 ? -11.393 9.864 -10.315 1.00 65.44 90 ALA A C 1
ATOM 732 O O . ALA A 1 90 ? -11.641 8.662 -10.350 1.00 65.44 90 ALA A O 1
ATOM 733 N N . ASP A 1 91 ? -10.982 10.467 -9.197 1.00 64.81 91 ASP A N 1
ATOM 734 C CA . ASP A 1 91 ? -10.805 9.775 -7.915 1.00 64.81 91 ASP A CA 1
ATOM 735 C C . ASP A 1 91 ? -12.153 9.254 -7.383 1.00 64.81 91 ASP A C 1
ATOM 737 O O . ASP A 1 91 ? -12.245 8.117 -6.924 1.00 64.81 91 ASP A O 1
ATOM 741 N N . THR A 1 92 ? -13.228 10.039 -7.525 1.00 61.25 92 THR A N 1
ATOM 742 C CA . THR A 1 92 ? -14.584 9.603 -7.142 1.00 61.25 92 THR A CA 1
ATOM 743 C C . THR A 1 92 ? -15.091 8.471 -8.038 1.00 61.25 92 THR A C 1
ATOM 745 O O . THR A 1 92 ? -15.662 7.498 -7.550 1.00 61.25 92 THR A O 1
ATOM 748 N N . PHE A 1 93 ? -14.836 8.566 -9.345 1.00 62.38 93 PHE A N 1
ATOM 749 C CA . PHE A 1 93 ? -15.187 7.538 -10.325 1.00 62.38 93 PHE A CA 1
ATOM 750 C C . PHE A 1 93 ? -14.473 6.204 -10.041 1.00 62.38 93 PHE A C 1
ATOM 752 O O . PHE A 1 93 ? -15.105 5.149 -10.066 1.00 62.38 93 PHE A O 1
ATOM 759 N N . ARG A 1 94 ? -13.186 6.250 -9.665 1.00 62.72 94 ARG A N 1
ATOM 760 C CA . ARG A 1 94 ? -12.399 5.076 -9.246 1.00 62.72 94 ARG A CA 1
ATOM 761 C C . ARG A 1 94 ? -12.936 4.387 -7.996 1.00 62.72 94 ARG A C 1
ATOM 763 O O . ARG A 1 94 ? -12.913 3.165 -7.921 1.00 62.72 94 ARG A O 1
ATOM 770 N N . MET A 1 95 ? -13.390 5.156 -7.008 1.00 48.97 95 MET A N 1
ATOM 771 C CA . MET A 1 95 ? -13.916 4.603 -5.754 1.00 48.97 95 MET A CA 1
ATOM 772 C C . MET A 1 95 ? -15.303 3.968 -5.916 1.00 48.97 95 MET A C 1
ATOM 774 O O . MET A 1 95 ? -15.661 3.094 -5.131 1.00 48.97 95 MET A O 1
ATOM 778 N N . GLY A 1 96 ? -16.088 4.422 -6.899 1.00 50.94 96 GLY A N 1
ATOM 779 C CA . GLY A 1 96 ? -17.481 4.015 -7.075 1.00 50.94 96 GLY A CA 1
ATOM 780 C C . GLY A 1 96 ? -17.704 2.778 -7.942 1.00 50.94 96 GLY A C 1
ATOM 781 O O . GLY A 1 96 ? -18.716 2.115 -7.737 1.00 50.94 96 GLY A O 1
ATOM 782 N N . GLY A 1 97 ? -16.800 2.465 -8.882 1.00 51.66 97 GLY A N 1
ATOM 783 C CA . GLY A 1 97 ? -16.988 1.413 -9.891 1.00 51.66 97 GLY A CA 1
ATOM 784 C C . GLY A 1 97 ? -18.171 1.695 -10.836 1.00 51.66 97 GLY A C 1
ATOM 785 O O . GLY A 1 97 ? -19.264 2.058 -10.408 1.00 51.66 97 GLY A O 1
ATOM 786 N N . VAL A 1 98 ? -17.999 1.510 -12.148 1.00 46.84 98 VAL A N 1
ATOM 787 C CA . VAL A 1 98 ? -19.058 1.832 -13.137 1.00 46.84 98 VAL A CA 1
ATOM 788 C C . VAL A 1 98 ? -20.326 0.987 -12.956 1.00 46.84 98 VAL A C 1
ATOM 790 O O . VAL A 1 98 ? -21.413 1.405 -13.341 1.00 46.84 98 VAL A O 1
ATOM 793 N N . VAL A 1 99 ? -20.218 -0.162 -12.288 1.00 44.78 99 VAL A N 1
ATOM 794 C CA . VAL A 1 99 ? -21.339 -1.085 -12.069 1.00 44.78 99 VAL A CA 1
ATOM 795 C C . VAL A 1 99 ? -22.276 -0.638 -10.927 1.00 44.78 99 VAL A C 1
ATOM 797 O O . VAL A 1 99 ? -23.397 -1.135 -10.846 1.00 44.78 99 VAL A O 1
ATOM 800 N N . SER A 1 100 ? -21.886 0.321 -10.072 1.00 46.75 100 SER A N 1
ATOM 801 C CA . SER A 1 100 ? -22.676 0.714 -8.882 1.00 46.75 100 SER A CA 1
ATOM 802 C C . SER A 1 100 ? -23.119 2.177 -8.795 1.00 46.75 100 SER A C 1
ATOM 804 O O . SER A 1 100 ? -23.928 2.491 -7.922 1.00 46.75 100 SER A O 1
ATOM 806 N N . VAL A 1 101 ? -22.650 3.076 -9.665 1.00 52.28 101 VAL A N 1
ATOM 807 C CA . VAL A 1 101 ? -23.047 4.496 -9.617 1.00 52.28 101 VAL A CA 1
ATOM 808 C C . VAL A 1 101 ? -24.149 4.762 -10.641 1.00 52.28 101 VAL A C 1
ATOM 810 O O . VAL A 1 101 ? -23.928 4.646 -11.845 1.00 52.28 101 VAL A O 1
ATOM 813 N N . SER A 1 102 ? -25.349 5.119 -10.178 1.00 59.28 102 SER A N 1
ATOM 814 C CA . SER A 1 102 ? -26.451 5.473 -11.078 1.00 59.28 102 SER A CA 1
ATOM 815 C C . SER A 1 102 ? -26.141 6.771 -11.839 1.00 59.28 102 SER A C 1
ATOM 817 O O . SER A 1 102 ? -25.455 7.656 -11.320 1.00 59.28 102 SER A O 1
ATOM 819 N N . SER A 1 103 ? -26.680 6.936 -13.054 1.00 60.94 103 SER A N 1
ATOM 820 C CA . SER A 1 103 ? -26.538 8.183 -13.831 1.00 60.94 103 SER A CA 1
ATOM 821 C C . SER A 1 103 ? -26.982 9.425 -13.041 1.00 60.94 103 SER A C 1
ATOM 823 O O . SER A 1 103 ? -26.409 10.500 -13.194 1.00 60.94 103 SER A O 1
ATOM 825 N N . HIS A 1 104 ? -27.944 9.254 -12.130 1.00 61.75 104 HIS A N 1
ATOM 826 C CA . HIS A 1 104 ? -28.471 10.294 -11.245 1.00 61.75 104 HIS A CA 1
ATOM 827 C C . HIS A 1 104 ? -27.473 10.754 -10.169 1.00 61.75 104 HIS A C 1
ATOM 829 O O . HIS A 1 104 ? -27.443 11.933 -9.809 1.00 61.75 104 HIS A O 1
ATOM 835 N N . ASP A 1 105 ? -26.632 9.852 -9.660 1.00 61.31 105 ASP A N 1
ATOM 836 C CA . ASP A 1 105 ? -25.597 10.194 -8.676 1.00 61.31 105 ASP A CA 1
ATOM 837 C C . ASP A 1 105 ? -24.429 10.944 -9.334 1.00 61.31 105 ASP A C 1
ATOM 839 O O . ASP A 1 105 ? -23.905 11.906 -8.762 1.00 61.31 105 ASP A O 1
ATOM 843 N N . LEU A 1 106 ? -24.082 10.568 -10.572 1.00 63.47 106 LEU A N 1
ATOM 844 C CA . LEU A 1 106 ? -23.119 11.299 -11.403 1.00 63.47 106 LEU A CA 1
ATOM 845 C C . LEU A 1 106 ? -23.624 12.706 -11.734 1.00 63.47 106 LEU A C 1
ATOM 847 O O . LEU A 1 106 ? -22.875 13.674 -11.585 1.00 63.47 106 LEU A O 1
ATOM 851 N N . ASP A 1 107 ? -24.903 12.844 -12.094 1.00 67.00 107 ASP A N 1
ATOM 852 C CA . ASP A 1 107 ? -25.503 14.145 -12.385 1.00 67.00 107 ASP A CA 1
ATOM 853 C C . ASP A 1 107 ? -25.406 15.096 -11.185 1.00 67.00 107 ASP A C 1
ATOM 855 O O . ASP A 1 107 ? -24.926 16.222 -11.345 1.00 67.00 107 ASP A O 1
ATOM 859 N N . ARG A 1 108 ? -25.772 14.633 -9.982 1.00 63.94 108 ARG A N 1
ATOM 860 C CA . ARG A 1 108 ? -25.684 15.421 -8.738 1.00 63.94 108 ARG A CA 1
ATOM 861 C C . ARG A 1 108 ? -24.262 15.858 -8.411 1.00 63.94 108 ARG A C 1
ATOM 863 O O . ARG A 1 108 ? -24.048 16.983 -7.953 1.00 63.94 108 ARG A O 1
ATOM 870 N N . LEU A 1 109 ? -23.289 14.978 -8.632 1.00 62.28 109 LEU A N 1
ATOM 871 C CA . LEU A 1 109 ? -21.888 15.279 -8.371 1.00 62.28 109 LEU A CA 1
ATOM 872 C C . LEU A 1 109 ? -21.371 16.368 -9.320 1.00 62.28 109 LEU A C 1
ATOM 874 O O . LEU A 1 109 ? -20.720 17.310 -8.861 1.00 62.28 109 LEU A O 1
ATOM 878 N N . ILE A 1 110 ? -21.721 16.289 -10.608 1.00 65.69 110 ILE A N 1
ATOM 879 C CA . ILE A 1 110 ? -21.374 17.318 -11.599 1.00 65.69 110 ILE A CA 1
ATOM 880 C C . ILE A 1 110 ? -22.003 18.662 -11.216 1.00 65.69 110 ILE A C 1
ATOM 882 O O . ILE A 1 110 ? -21.297 19.671 -11.157 1.00 65.69 110 ILE A O 1
ATOM 886 N N . ASP A 1 111 ? -23.286 18.671 -10.849 1.00 64.75 111 ASP A N 1
ATOM 887 C CA . ASP A 1 111 ? -23.996 19.903 -10.480 1.00 64.75 111 ASP A CA 1
ATOM 888 C C . ASP A 1 111 ? -23.396 20.569 -9.230 1.00 64.75 111 ASP A C 1
ATOM 890 O O . ASP A 1 111 ? -23.292 21.796 -9.154 1.00 64.75 111 ASP A O 1
ATOM 894 N N . SER A 1 112 ? -22.907 19.776 -8.270 1.00 56.69 112 SER A N 1
ATOM 895 C CA . SER A 1 112 ? -22.246 20.297 -7.065 1.00 56.69 112 SER A CA 1
ATOM 896 C C . SER A 1 112 ? -20.905 21.000 -7.341 1.00 56.69 112 SER A C 1
ATOM 898 O O . SER A 1 112 ? -20.515 21.909 -6.606 1.00 56.69 112 SER A O 1
ATOM 900 N N . LEU A 1 113 ? -20.196 20.608 -8.407 1.00 56.25 113 LEU A N 1
ATOM 901 C CA . LEU A 1 113 ? -18.870 21.131 -8.769 1.00 56.25 113 LEU A CA 1
ATOM 902 C C . LEU A 1 113 ? -18.931 22.388 -9.655 1.00 56.25 113 LEU A C 1
ATOM 904 O O . LEU A 1 113 ? -17.936 23.130 -9.756 1.00 56.25 113 LEU A O 1
ATOM 908 N N . GLU A 1 114 ? -20.076 22.614 -10.296 1.00 55.94 114 GLU A N 1
ATOM 909 C CA . GLU A 1 114 ? -20.366 23.765 -11.156 1.00 55.94 114 GLU A CA 1
ATOM 910 C C . GLU A 1 114 ? -21.099 24.902 -10.437 1.00 55.94 114 GLU A C 1
ATOM 912 O O . GLU A 1 114 ? -21.023 26.049 -10.882 1.00 55.94 114 GLU A O 1
ATOM 917 N N . ALA A 1 115 ? -21.754 24.621 -9.305 1.00 53.66 115 ALA A N 1
ATOM 918 C CA . ALA A 1 115 ? -22.509 25.626 -8.570 1.00 53.66 115 ALA A CA 1
ATOM 919 C C . ALA A 1 115 ? -21.640 26.854 -8.191 1.00 53.66 115 ALA A C 1
ATOM 921 O O . ALA A 1 115 ? -20.538 26.698 -7.640 1.00 53.66 115 ALA A O 1
ATOM 922 N N . PRO A 1 116 ? -22.110 28.094 -8.453 1.00 52.59 116 PRO A N 1
ATOM 923 C CA . PRO A 1 116 ? -21.424 29.294 -7.992 1.00 52.59 116 PRO A CA 1
ATOM 924 C C . PRO A 1 116 ? -21.345 29.293 -6.458 1.00 52.59 116 PRO A C 1
ATOM 926 O O . PRO A 1 116 ? -22.265 28.807 -5.794 1.00 52.59 116 PRO A O 1
ATOM 929 N N . PRO A 1 117 ? -20.252 29.812 -5.868 1.00 57.38 117 PRO A N 1
ATOM 930 C CA . PRO A 1 117 ? -20.090 29.782 -4.427 1.00 57.38 117 PRO A CA 1
ATOM 931 C C . PRO A 1 117 ? -21.190 30.579 -3.721 1.00 57.38 117 PRO A C 1
ATOM 933 O O . PRO A 1 117 ? -21.495 31.698 -4.125 1.00 57.38 117 PRO A O 1
ATOM 936 N N . LEU A 1 118 ? -21.735 30.024 -2.639 1.00 63.44 118 LEU A N 1
ATOM 937 C CA . LEU A 1 118 ? -22.672 30.716 -1.763 1.00 63.44 118 LEU A CA 1
ATOM 938 C C . LEU A 1 118 ? -21.928 31.801 -0.967 1.00 63.44 118 LEU A C 1
ATOM 940 O O . LEU A 1 118 ? -21.077 31.486 -0.134 1.00 63.44 118 LEU A O 1
ATOM 944 N N . GLU A 1 119 ? -22.233 33.078 -1.183 1.00 68.69 119 GLU A N 1
ATOM 945 C CA . GLU A 1 119 ? -21.623 34.172 -0.416 1.00 68.69 119 GLU A CA 1
ATOM 946 C C . GLU A 1 119 ? -22.445 34.505 0.834 1.00 68.69 119 GLU A C 1
ATOM 948 O O . GLU A 1 119 ? -23.603 34.928 0.754 1.00 68.69 119 GLU A O 1
ATOM 953 N N . VAL A 1 120 ? -21.828 34.335 2.006 1.00 76.88 120 VAL A N 1
ATOM 954 C CA . VAL A 1 120 ? -22.447 34.540 3.318 1.00 76.88 120 VAL A CA 1
ATOM 955 C C . VAL A 1 120 ? -21.656 35.584 4.108 1.00 76.88 120 VAL A C 1
ATOM 957 O O . VAL A 1 120 ? -20.481 35.396 4.424 1.00 76.88 120 VAL A O 1
ATOM 960 N N . ALA A 1 121 ? -22.293 36.694 4.478 1.00 80.25 121 ALA A N 1
ATOM 961 C CA . ALA A 1 121 ? -21.654 37.750 5.264 1.00 80.25 121 ALA A CA 1
ATOM 962 C C . ALA A 1 121 ? -22.110 37.744 6.728 1.00 80.25 121 ALA A C 1
ATOM 964 O O . ALA A 1 121 ? -23.306 37.705 6.997 1.00 80.25 121 ALA A O 1
ATOM 965 N N . VAL A 1 122 ? -21.175 37.835 7.685 1.00 82.00 122 VAL A N 1
ATOM 966 C CA . VAL A 1 122 ? -21.480 37.871 9.128 1.00 82.00 122 VAL A CA 1
ATOM 967 C C . VAL A 1 122 ? -21.167 39.254 9.717 1.00 82.00 122 VAL A C 1
ATOM 969 O O . VAL A 1 122 ? -20.014 39.695 9.758 1.00 82.00 122 VAL A O 1
ATOM 972 N N . ILE A 1 123 ? -22.194 39.949 10.220 1.00 83.12 123 ILE A N 1
ATOM 973 C CA . ILE A 1 123 ? -22.125 41.332 10.734 1.00 83.12 123 ILE A CA 1
ATOM 974 C C . ILE A 1 123 ? -22.716 41.479 12.146 1.00 83.12 123 ILE A C 1
ATOM 976 O O . ILE A 1 123 ? -23.332 40.570 12.682 1.00 83.12 123 ILE A O 1
ATOM 980 N N . GLY A 1 124 ? -22.471 42.621 12.801 1.00 79.50 124 GLY A N 1
ATOM 981 C CA . GLY A 1 124 ? -22.941 42.907 14.172 1.00 79.50 124 GLY A CA 1
ATOM 982 C C . GLY A 1 124 ? -22.173 44.055 14.845 1.00 79.50 124 GLY A C 1
ATOM 983 O O . GLY A 1 124 ? -20.984 44.246 14.562 1.00 79.50 124 GLY A O 1
ATOM 984 N N . PHE A 1 125 ? -22.820 44.828 15.720 1.00 71.19 125 PHE A N 1
ATOM 985 C CA . PHE A 1 125 ? -22.209 45.990 16.389 1.00 71.19 125 PHE A CA 1
ATOM 986 C C . PHE A 1 125 ? -21.293 45.597 17.545 1.00 71.19 125 PHE A C 1
ATOM 988 O O . PHE A 1 125 ? -21.644 44.737 18.332 1.00 71.19 125 PHE A O 1
ATOM 995 N N . HIS A 1 126 ? -20.127 46.240 17.662 1.00 61.34 126 HIS A N 1
ATOM 996 C CA . HIS A 1 126 ? -19.041 45.859 18.570 1.00 61.34 126 HIS A CA 1
ATOM 997 C C . HIS A 1 126 ? -19.334 46.001 20.072 1.00 61.34 126 HIS A C 1
ATOM 999 O O . HIS A 1 126 ? -19.499 47.102 20.593 1.00 61.34 126 HIS A O 1
ATOM 1005 N N . ARG A 1 127 ? -19.161 44.869 20.756 1.00 56.22 127 ARG A N 1
ATOM 1006 C CA . ARG A 1 127 ? -18.616 44.673 22.104 1.00 56.22 127 ARG A CA 1
ATOM 1007 C C . ARG A 1 127 ? -17.493 43.621 21.970 1.00 56.22 127 ARG A C 1
ATOM 1009 O O . ARG A 1 127 ? -17.540 42.816 21.029 1.00 56.22 127 ARG A O 1
ATOM 1016 N N . PRO A 1 128 ? -16.454 43.582 22.821 1.00 53.12 128 PRO A N 1
ATOM 1017 C CA . PRO A 1 128 ? -15.545 42.438 22.833 1.00 53.12 128 PRO A CA 1
ATOM 1018 C C . PRO A 1 128 ? -16.354 41.153 23.087 1.00 53.12 128 PRO A C 1
ATOM 1020 O O . PRO A 1 128 ? -17.118 41.126 24.041 1.00 53.12 128 PRO A O 1
ATOM 1023 N N . ARG A 1 129 ? -16.143 40.100 22.279 1.00 59.69 129 ARG A N 1
ATOM 1024 C CA . ARG A 1 129 ? -16.677 38.727 22.476 1.00 59.69 129 ARG A CA 1
ATOM 1025 C C . ARG A 1 129 ? -18.127 38.414 22.052 1.00 59.69 129 ARG A C 1
ATOM 1027 O O . ARG A 1 129 ? -18.634 37.388 22.463 1.00 59.69 129 ARG A O 1
ATOM 1034 N N . LEU A 1 130 ? -18.717 39.139 21.099 1.00 64.12 130 LEU A N 1
ATOM 1035 C CA . LEU A 1 130 ? -20.034 38.811 20.489 1.00 64.12 130 LEU A CA 1
ATOM 1036 C C . LEU A 1 130 ? -20.188 37.423 19.839 1.00 64.12 130 LEU A C 1
ATOM 1038 O O . LEU A 1 130 ? -21.251 37.114 19.313 1.00 64.12 130 LEU A O 1
ATOM 1042 N N . GLY A 1 131 ? -19.129 36.617 19.776 1.00 63.81 131 GLY A N 1
ATOM 1043 C CA . GLY A 1 131 ? -19.193 35.269 19.216 1.00 63.81 131 GLY A CA 1
ATOM 1044 C C . GLY A 1 131 ? -19.126 35.166 17.691 1.00 63.81 131 GLY A C 1
ATOM 1045 O O . GLY A 1 131 ? -19.119 34.050 17.205 1.00 63.81 131 GLY A O 1
ATOM 1046 N N . LYS A 1 132 ? -18.982 36.250 16.908 1.00 71.75 132 LYS A N 1
ATOM 1047 C CA . LYS A 1 132 ? -18.900 36.165 15.424 1.00 71.75 132 LYS A CA 1
ATOM 1048 C C . LYS A 1 132 ? -17.816 35.211 14.909 1.00 71.75 132 LYS A C 1
ATOM 1050 O O . LYS A 1 132 ? -18.099 34.321 14.119 1.00 71.75 132 LYS A O 1
ATOM 1055 N N . LYS A 1 133 ? -16.578 35.366 15.400 1.00 68.62 133 LYS A N 1
ATOM 1056 C CA . LYS A 1 133 ? -15.461 34.460 15.071 1.00 68.62 133 LYS A CA 1
ATOM 1057 C C . LYS A 1 133 ? -15.731 33.027 15.516 1.00 68.62 133 LYS A C 1
ATOM 1059 O O . LYS A 1 133 ? -15.286 32.094 14.870 1.00 68.62 133 LYS A O 1
ATOM 1064 N N . ALA A 1 134 ? -16.450 32.869 16.618 1.00 65.44 134 ALA A N 1
ATOM 1065 C CA . ALA A 1 134 ? -16.748 31.571 17.184 1.00 65.44 134 ALA A CA 1
ATOM 1066 C C . ALA A 1 134 ? -17.863 30.863 16.387 1.00 65.44 134 ALA A C 1
ATOM 1068 O O . ALA A 1 134 ? -17.722 29.693 16.066 1.00 65.44 134 ALA A O 1
ATOM 1069 N N . LEU A 1 135 ? -18.889 31.599 15.943 1.00 69.50 135 LEU A N 1
ATOM 1070 C CA . LEU A 1 135 ? -19.907 31.143 14.995 1.00 69.50 135 LEU A CA 1
ATOM 1071 C C . LEU A 1 135 ? -19.275 30.750 13.655 1.00 69.50 135 LEU A C 1
ATOM 1073 O O . LEU A 1 135 ? -19.591 29.703 13.107 1.00 69.50 135 LEU A O 1
ATOM 1077 N N . LEU A 1 136 ? -18.333 31.552 13.153 1.00 68.69 136 LEU A N 1
ATOM 1078 C CA . LEU A 1 136 ? -17.578 31.224 11.943 1.00 68.69 136 LEU A CA 1
ATOM 1079 C C . LEU A 1 136 ? -16.731 29.956 12.087 1.00 68.69 136 LEU A C 1
ATOM 1081 O O . LEU A 1 136 ? -16.527 29.263 11.099 1.00 68.69 136 LEU A O 1
ATOM 1085 N N . ASN A 1 137 ? -16.230 29.662 13.286 1.00 65.25 137 ASN A N 1
ATOM 1086 C CA . ASN A 1 137 ? -15.490 28.430 13.548 1.00 65.25 137 ASN A CA 1
ATOM 1087 C C . ASN A 1 137 ? -16.426 27.222 13.694 1.00 65.25 137 ASN A C 1
ATOM 1089 O O . ASN A 1 137 ? -16.105 26.163 13.169 1.00 65.25 137 ASN A O 1
ATOM 1093 N N . LEU A 1 138 ? -17.600 27.388 14.318 1.00 64.25 138 LEU A N 1
ATOM 1094 C CA . LEU A 1 138 ? -18.638 26.348 14.349 1.00 64.25 138 LEU A CA 1
ATOM 1095 C C . LEU A 1 138 ? -19.096 25.982 12.936 1.00 64.25 138 LEU A C 1
ATOM 1097 O O . LEU A 1 138 ? -19.150 24.809 12.596 1.00 64.25 138 LEU A O 1
ATOM 1101 N N . LEU A 1 139 ? -19.317 26.982 12.080 1.00 61.84 139 LEU A N 1
ATOM 1102 C CA . LEU A 1 139 ? -19.620 26.772 10.661 1.00 61.84 139 LEU A CA 1
ATOM 1103 C C . LEU A 1 139 ? -18.463 26.116 9.878 1.00 61.84 139 LEU A C 1
ATOM 1105 O O . LEU A 1 139 ? -18.649 25.755 8.724 1.00 61.84 139 LEU A O 1
ATOM 1109 N N . ARG A 1 140 ? -17.262 25.983 10.455 1.00 57.56 140 ARG A N 1
ATOM 1110 C CA . ARG A 1 140 ? -16.104 25.309 9.839 1.00 57.56 140 ARG A CA 1
ATOM 1111 C C . ARG A 1 140 ? -15.831 23.914 10.404 1.00 57.56 140 ARG A C 1
ATOM 1113 O O . ARG A 1 140 ? -14.931 23.259 9.891 1.00 57.56 140 ARG A O 1
ATOM 1120 N N . SER A 1 141 ? -16.541 23.488 11.451 1.00 49.31 141 SER A N 1
ATOM 1121 C CA . SER A 1 141 ? -16.231 22.270 12.218 1.00 49.31 141 SER A CA 1
ATOM 1122 C C . SER A 1 141 ? -14.791 22.223 12.770 1.00 49.31 141 SER A C 1
ATOM 1124 O O . SER A 1 141 ? -14.248 21.150 13.009 1.00 49.31 141 SER A O 1
ATOM 1126 N N . GLU A 1 142 ? -14.148 23.378 12.996 1.00 36.62 142 GLU A N 1
ATOM 1127 C CA . GLU A 1 142 ? -12.816 23.460 13.620 1.00 36.62 142 GLU A CA 1
ATOM 1128 C C . GLU A 1 142 ? -12.945 23.776 15.121 1.00 36.62 142 GLU A C 1
ATOM 1130 O O . GLU A 1 142 ? -13.400 24.860 15.504 1.00 36.62 142 GLU A O 1
ATOM 1135 N N . ILE A 1 143 ? -12.484 22.868 15.989 1.00 28.39 143 ILE A N 1
ATOM 1136 C CA . ILE A 1 143 ? -12.338 23.116 17.433 1.00 28.39 143 ILE A CA 1
ATOM 1137 C C . ILE A 1 143 ? -10.907 23.598 17.703 1.00 28.39 143 ILE A C 1
ATOM 1139 O O . ILE A 1 143 ? -9.961 22.829 17.561 1.00 28.39 143 ILE A O 1
ATOM 1143 N N . LEU A 1 144 ? -10.720 24.851 18.140 1.00 32.75 144 LEU A N 1
ATOM 1144 C CA . LEU A 1 144 ? -9.427 25.324 18.656 1.00 32.75 144 LEU A CA 1
ATOM 1145 C C . LEU A 1 144 ? -9.575 26.221 19.891 1.00 32.75 144 LEU A C 1
ATOM 1147 O O . LEU A 1 144 ? -10.310 27.211 19.893 1.00 32.75 144 LEU A O 1
ATOM 1151 N N . PHE A 1 145 ? -8.783 25.908 20.919 1.00 26.89 145 PHE A N 1
ATOM 1152 C CA . PHE A 1 145 ? -8.557 26.730 22.108 1.00 26.89 145 PHE A CA 1
ATOM 1153 C C . PHE A 1 145 ? -7.669 27.940 21.763 1.00 26.89 145 PHE A C 1
ATOM 1155 O O . PHE A 1 145 ? -6.639 27.773 21.103 1.00 26.89 145 PHE A O 1
ATOM 1162 N N . PRO A 1 146 ? -7.974 29.169 22.216 1.00 31.59 146 PRO A N 1
ATOM 1163 C CA . PRO A 1 146 ? -7.130 30.311 21.898 1.00 31.59 146 PRO A CA 1
ATOM 1164 C C . PRO A 1 146 ? -5.858 30.307 22.756 1.00 31.59 146 PRO A C 1
ATOM 1166 O O . PRO A 1 146 ? -5.902 30.586 23.954 1.00 31.59 146 PRO A O 1
ATOM 1169 N N . LYS A 1 147 ? -4.697 30.102 22.125 1.00 24.95 147 LYS A N 1
ATOM 1170 C CA . LYS A 1 147 ? -3.442 30.664 22.637 1.00 24.95 147 LYS A CA 1
ATOM 1171 C C . LYS A 1 147 ? -3.408 32.151 22.285 1.00 24.95 147 LYS A C 1
ATOM 1173 O O . LYS A 1 147 ? -3.305 32.499 21.120 1.00 24.95 147 LYS A O 1
ATOM 1178 N N . ASN A 1 148 ? -3.514 32.971 23.328 1.00 29.59 148 ASN A N 1
ATOM 1179 C CA . ASN A 1 148 ? -3.060 34.355 23.496 1.00 29.59 148 ASN A CA 1
ATOM 1180 C C . ASN A 1 148 ? -3.328 35.395 22.388 1.00 29.59 148 ASN A C 1
ATOM 1182 O O . ASN A 1 148 ? -3.050 35.230 21.207 1.00 29.59 148 ASN A O 1
ATOM 1186 N N . GLY A 1 149 ? -3.831 36.543 22.853 1.00 40.66 149 GLY A N 1
ATOM 1187 C CA . GLY A 1 149 ? -4.273 37.697 22.077 1.00 40.66 149 GLY A CA 1
ATOM 1188 C C . GLY A 1 149 ? -3.454 38.024 20.831 1.00 40.66 149 GLY A C 1
ATOM 1189 O O . GLY A 1 149 ? -2.254 38.269 20.892 1.00 40.66 149 GLY A O 1
ATOM 1190 N N . THR A 1 150 ? -4.151 38.144 19.705 1.00 26.12 150 THR A N 1
ATOM 1191 C CA . THR A 1 150 ? -3.621 38.812 18.518 1.00 26.12 150 THR A CA 1
ATOM 1192 C C . THR A 1 150 ? -4.653 39.748 17.903 1.00 26.12 150 THR A C 1
ATOM 1194 O O . THR A 1 150 ? -5.869 39.594 18.028 1.00 26.12 150 THR A O 1
ATOM 1197 N N . ARG A 1 151 ? -4.082 40.808 17.345 1.00 26.64 151 ARG A N 1
ATOM 1198 C CA . ARG A 1 151 ? -4.633 42.110 16.991 1.00 26.64 151 ARG A CA 1
ATOM 1199 C C . ARG A 1 151 ? -5.552 42.035 15.763 1.00 26.64 151 ARG A C 1
ATOM 1201 O O . ARG A 1 151 ? -5.545 41.075 15.008 1.00 26.64 151 ARG A O 1
ATOM 1208 N N . TRP A 1 152 ? -6.375 43.067 15.623 1.00 31.12 152 TRP A N 1
ATOM 1209 C CA . TRP A 1 152 ? -7.470 43.217 14.668 1.00 31.12 152 TRP A CA 1
ATOM 1210 C C . TRP A 1 152 ? -6.990 43.439 13.227 1.00 31.12 152 TRP A C 1
ATOM 1212 O O . TRP A 1 152 ? -6.491 44.519 12.934 1.00 31.12 152 TRP A O 1
ATOM 1222 N N . GLU A 1 153 ? -7.249 42.486 12.331 1.00 27.75 153 GLU A N 1
ATOM 1223 C CA . GLU A 1 153 ? -7.214 42.672 10.872 1.00 27.75 153 GLU A CA 1
ATOM 1224 C C . GLU A 1 153 ? -8.410 41.934 10.250 1.00 27.75 153 GLU A C 1
ATOM 1226 O O . GLU A 1 153 ? -8.689 40.784 10.597 1.00 27.75 153 GLU A O 1
ATOM 1231 N N . GLY A 1 154 ? -9.172 42.621 9.389 1.00 31.05 154 GLY A N 1
ATOM 1232 C CA . GLY A 1 154 ? -10.307 42.037 8.670 1.00 31.05 154 GLY A CA 1
ATOM 1233 C C . GLY A 1 154 ? -9.807 40.918 7.766 1.00 31.05 154 GLY A C 1
ATOM 1234 O O . GLY A 1 154 ? -9.107 41.179 6.794 1.00 31.05 154 GLY A O 1
ATOM 1235 N N . THR A 1 155 ? -10.100 39.671 8.127 1.00 34.34 155 THR A N 1
ATOM 1236 C CA . THR A 1 155 ? -9.575 38.505 7.414 1.00 34.34 155 THR A CA 1
ATOM 1237 C C . THR A 1 155 ? -10.626 37.992 6.438 1.00 34.34 155 THR A C 1
ATOM 1239 O O . THR A 1 155 ? -11.694 37.545 6.852 1.00 34.34 155 THR A O 1
ATOM 1242 N N . ILE A 1 156 ? -10.311 38.023 5.144 1.00 36.31 156 ILE A N 1
ATOM 1243 C CA . ILE A 1 156 ? -11.063 37.304 4.112 1.00 36.31 156 ILE A CA 1
ATOM 1244 C C . ILE A 1 156 ? -10.697 35.824 4.256 1.00 36.31 156 ILE A C 1
ATOM 1246 O O . ILE A 1 156 ? -9.522 35.473 4.146 1.00 36.31 156 ILE A O 1
ATOM 1250 N N . LYS A 1 157 ? -11.668 34.948 4.532 1.00 43.88 157 LYS A N 1
ATOM 1251 C CA . LYS A 1 157 ? -11.426 33.499 4.605 1.00 43.88 157 LYS A CA 1
ATOM 1252 C C . LYS A 1 157 ? -12.516 32.732 3.859 1.00 43.88 157 LYS A C 1
ATOM 1254 O O . LYS A 1 157 ? -13.639 32.608 4.333 1.00 43.88 157 LYS A O 1
ATOM 1259 N N . VAL A 1 158 ? -12.146 32.178 2.708 1.00 39.09 158 VAL A N 1
ATOM 1260 C CA . VAL A 1 158 ? -12.966 31.234 1.932 1.00 39.09 158 VAL A CA 1
ATOM 1261 C C . VAL A 1 158 ? -13.007 29.892 2.675 1.00 39.09 158 VAL A C 1
ATOM 1263 O O . VAL A 1 158 ? -11.971 29.439 3.162 1.00 39.09 158 VAL A O 1
ATOM 1266 N N . SER A 1 159 ? -14.173 29.253 2.816 1.00 44.78 159 SER A N 1
ATOM 1267 C CA . SER A 1 159 ? -14.300 27.979 3.550 1.00 44.78 159 SER A CA 1
ATOM 1268 C C . SER A 1 159 ? -15.376 27.084 2.933 1.00 44.78 159 SER A C 1
ATOM 1270 O O . SER A 1 159 ? -16.453 27.550 2.587 1.00 44.78 159 SER A O 1
ATOM 1272 N N . ARG A 1 160 ? -15.103 25.787 2.776 1.00 43.22 160 ARG A N 1
ATOM 1273 C CA . ARG A 1 160 ? -16.097 24.822 2.274 1.00 43.22 160 ARG A CA 1
ATOM 1274 C C . ARG A 1 160 ? -16.901 24.270 3.454 1.00 43.22 160 ARG A C 1
ATOM 1276 O O . ARG A 1 160 ? -16.292 23.857 4.434 1.00 43.22 160 ARG A O 1
ATOM 1283 N N . LEU A 1 161 ? -18.232 24.274 3.361 1.00 45.53 161 LEU A N 1
ATOM 1284 C CA . LEU A 1 161 ? -19.101 23.573 4.314 1.00 45.53 161 LEU A CA 1
ATOM 1285 C C . LEU A 1 161 ? -19.112 22.083 3.942 1.00 45.53 161 LEU A C 1
ATOM 1287 O O . LEU A 1 161 ? -19.394 21.751 2.790 1.00 45.53 161 LEU A O 1
ATOM 1291 N N . GLN A 1 162 ? -18.765 21.204 4.888 1.00 42.66 162 GLN A N 1
ATOM 1292 C CA . GLN A 1 162 ? -18.545 19.776 4.616 1.00 42.66 162 GLN A CA 1
ATOM 1293 C C . GLN A 1 162 ? -19.834 18.989 4.329 1.00 42.66 162 GLN A C 1
ATOM 1295 O O . GLN A 1 162 ? -19.773 18.001 3.608 1.00 42.66 162 GLN A O 1
ATOM 1300 N N . GLU A 1 163 ? -20.999 19.440 4.801 1.00 41.16 163 GLU A N 1
ATOM 1301 C CA . GLU A 1 163 ? -22.233 18.643 4.700 1.00 41.16 163 GLU A CA 1
ATOM 1302 C C . GLU A 1 163 ? -22.870 18.607 3.300 1.00 41.16 163 GLU A C 1
ATOM 1304 O O . GLU A 1 163 ? -23.618 17.681 3.025 1.00 41.16 163 GLU A O 1
ATOM 1309 N N . ASN A 1 164 ? -22.571 19.552 2.392 1.00 39.53 164 ASN A N 1
ATOM 1310 C CA . ASN A 1 164 ? -23.254 19.635 1.083 1.00 39.53 164 ASN A CA 1
ATOM 1311 C C . ASN A 1 164 ? -22.351 19.981 -0.119 1.00 39.53 164 ASN A C 1
ATOM 1313 O O . ASN A 1 164 ? -22.860 20.306 -1.188 1.00 39.53 164 ASN A O 1
ATOM 1317 N N . ASN A 1 165 ? -21.020 19.967 0.020 1.00 43.56 165 ASN A N 1
ATOM 1318 C CA . ASN A 1 165 ? -20.068 20.346 -1.046 1.00 43.56 165 ASN A CA 1
ATOM 1319 C C . ASN A 1 165 ? -20.265 21.758 -1.659 1.00 43.56 165 ASN A C 1
ATOM 1321 O O . ASN A 1 165 ? -19.590 22.121 -2.623 1.00 43.56 165 ASN A O 1
ATOM 1325 N N . ILE A 1 166 ? -21.124 22.604 -1.078 1.00 49.00 166 ILE A N 1
ATOM 1326 C CA . ILE A 1 166 ? -21.360 23.974 -1.543 1.00 49.00 166 ILE A CA 1
ATOM 1327 C C . ILE A 1 166 ? -20.169 24.840 -1.125 1.00 49.00 166 ILE A C 1
ATOM 1329 O O . ILE A 1 166 ? -19.918 25.094 0.062 1.00 49.00 166 ILE A O 1
ATOM 1333 N N . LYS A 1 167 ? -19.422 25.335 -2.116 1.00 48.72 167 LYS A N 1
ATOM 1334 C CA . LYS A 1 167 ? -18.351 26.311 -1.892 1.00 48.72 167 LYS A CA 1
ATOM 1335 C C . LYS A 1 167 ? -18.970 27.553 -1.252 1.00 48.72 167 LYS A C 1
ATOM 1337 O O . LYS A 1 167 ? -19.777 28.213 -1.884 1.00 48.72 167 LYS A O 1
ATOM 1342 N N . THR A 1 168 ? -18.601 27.877 -0.017 1.00 56.16 168 THR A N 1
ATOM 1343 C CA . THR A 1 168 ? -19.165 29.024 0.703 1.00 56.16 168 THR A CA 1
ATOM 1344 C C . THR A 1 168 ? -18.074 30.073 0.935 1.00 56.16 168 THR A C 1
ATOM 1346 O O . THR A 1 168 ? -16.910 29.757 1.185 1.00 56.16 168 THR A O 1
ATOM 1349 N N . ILE A 1 169 ? -18.397 31.353 0.801 1.00 58.25 169 ILE A N 1
ATOM 1350 C CA . ILE A 1 169 ? -17.471 32.444 1.121 1.00 58.25 169 ILE A CA 1
ATOM 1351 C C . ILE A 1 169 ? -18.017 33.138 2.358 1.00 58.25 169 ILE A C 1
ATOM 1353 O O . ILE A 1 169 ? -19.100 33.707 2.310 1.00 58.25 169 ILE A O 1
ATOM 1357 N N . LEU A 1 170 ? -17.278 33.053 3.468 1.00 62.53 170 LEU A N 1
ATOM 1358 C CA . LEU A 1 170 ? -17.675 33.629 4.750 1.00 62.53 170 LEU A CA 1
ATOM 1359 C C . LEU A 1 170 ? -16.923 34.938 5.011 1.00 62.53 170 LEU A C 1
ATOM 1361 O O . LEU A 1 170 ? -15.692 34.947 5.103 1.00 62.53 170 LEU A O 1
ATOM 1365 N N . TRP A 1 171 ? -17.657 36.034 5.199 1.00 65.56 171 TRP A N 1
ATOM 1366 C CA . TRP A 1 171 ? -17.078 37.340 5.534 1.00 65.56 171 TRP A CA 1
ATOM 1367 C C . TRP A 1 171 ? -17.143 37.618 7.049 1.00 65.56 171 TRP A C 1
ATOM 1369 O O . TRP A 1 171 ? -18.237 37.742 7.598 1.00 65.56 171 TRP A O 1
ATOM 1379 N N . ASP A 1 172 ? -15.989 37.762 7.726 1.00 65.50 172 ASP A N 1
ATOM 1380 C CA . ASP A 1 172 ? -15.906 38.256 9.119 1.00 65.50 172 ASP A CA 1
ATOM 1381 C C . ASP A 1 172 ? -15.710 39.775 9.136 1.00 65.50 172 ASP A C 1
ATOM 1383 O O . ASP A 1 172 ? -14.609 40.284 8.898 1.00 65.50 172 ASP A O 1
ATOM 1387 N N . LEU A 1 173 ? -16.777 40.521 9.424 1.00 65.38 173 LEU A N 1
ATOM 1388 C CA . LEU A 1 173 ? -16.712 41.978 9.452 1.00 65.38 173 LEU A CA 1
ATOM 1389 C C . LEU A 1 173 ? -16.470 42.514 10.869 1.00 65.38 173 LEU A C 1
ATOM 1391 O O . LEU A 1 173 ? -17.237 42.282 11.819 1.00 65.38 173 LEU A O 1
ATOM 1395 N N . ALA A 1 174 ? -15.407 43.318 10.997 1.00 59.41 174 ALA A N 1
ATOM 1396 C CA . ALA A 1 174 ? -15.067 44.024 12.226 1.00 59.41 174 ALA A CA 1
ATOM 1397 C C . ALA A 1 174 ? -16.256 44.883 12.688 1.00 59.41 174 ALA A C 1
ATOM 1399 O O . ALA A 1 174 ? -16.753 45.723 11.945 1.00 59.41 174 ALA A O 1
ATOM 1400 N N . GLY A 1 175 ? -16.720 44.676 13.924 1.00 59.84 175 GLY A N 1
ATOM 1401 C CA . GLY A 1 175 ? -17.978 45.259 14.412 1.00 59.84 175 GLY A CA 1
ATOM 1402 C C . GLY A 1 175 ? -17.928 46.737 14.821 1.00 59.84 175 GLY A C 1
ATOM 1403 O O . GLY A 1 175 ? -18.921 47.254 15.329 1.00 59.84 175 GLY A O 1
ATOM 1404 N N . GLN A 1 176 ? -16.777 47.409 14.724 1.00 62.16 176 GLN A N 1
ATOM 1405 C CA . GLN A 1 176 ? -16.646 48.790 15.206 1.00 62.16 176 GLN A CA 1
ATOM 1406 C C . GLN A 1 176 ? -17.325 49.753 14.230 1.00 62.16 176 GLN A C 1
ATOM 1408 O O . GLN A 1 176 ? -17.115 49.657 13.024 1.00 62.16 176 GLN A O 1
ATOM 1413 N N . SER A 1 177 ? -18.081 50.720 14.754 1.00 59.62 177 SER A N 1
ATOM 1414 C CA . SER A 1 177 ? -18.855 51.685 13.956 1.00 59.62 177 SER A CA 1
ATOM 1415 C C . SER A 1 177 ? -18.016 52.462 12.935 1.00 59.62 177 SER A C 1
ATOM 1417 O O . SER A 1 177 ? -18.530 52.820 11.884 1.00 59.62 177 SER A O 1
ATOM 1419 N N . ARG A 1 178 ? -16.715 52.664 13.195 1.00 61.53 178 ARG A N 1
ATOM 1420 C CA . ARG A 1 178 ? -15.767 53.309 12.266 1.00 61.53 178 ARG A CA 1
ATOM 1421 C C . ARG A 1 178 ? -15.497 52.532 10.968 1.00 61.53 178 ARG A C 1
ATOM 1423 O O . ARG A 1 178 ? -14.932 53.104 10.046 1.00 61.53 178 ARG A O 1
ATOM 1430 N N . PHE A 1 179 ? -15.881 51.256 10.891 1.00 62.97 179 PHE A N 1
ATOM 1431 C CA . PHE A 1 179 ? -15.740 50.420 9.692 1.00 62.97 179 PHE A CA 1
ATOM 1432 C C . PHE A 1 179 ? -17.061 50.232 8.930 1.00 62.97 179 PHE A C 1
ATOM 1434 O O . PHE A 1 179 ? -17.108 49.427 8.005 1.00 62.97 179 PHE A O 1
ATOM 1441 N N . SER A 1 180 ? -18.121 50.978 9.264 1.00 62.78 180 SER A N 1
ATOM 1442 C CA . SER A 1 180 ? -19.427 50.877 8.591 1.00 62.78 180 SER A CA 1
ATOM 1443 C C . SER A 1 180 ? -19.353 51.094 7.074 1.00 62.78 180 SER A C 1
ATOM 1445 O O . SER A 1 180 ? -20.045 50.413 6.325 1.00 62.78 180 SER A O 1
ATOM 1447 N N . ILE A 1 181 ? -18.449 51.966 6.613 1.00 65.44 181 ILE A N 1
ATOM 1448 C CA . ILE A 1 181 ? -18.182 52.225 5.185 1.00 65.44 181 ILE A CA 1
ATOM 1449 C C . ILE A 1 181 ? -17.638 50.974 4.469 1.00 65.44 181 ILE A C 1
ATOM 1451 O O . ILE A 1 181 ? -17.866 50.784 3.277 1.00 65.44 181 ILE A O 1
ATOM 1455 N N . VAL A 1 182 ? -16.922 50.103 5.186 1.00 66.06 182 VAL A N 1
ATOM 1456 C CA . VAL A 1 182 ? -16.375 48.854 4.634 1.00 66.06 182 VAL A CA 1
ATOM 1457 C C . VAL A 1 182 ? -17.468 47.792 4.508 1.00 66.06 182 VAL A C 1
ATOM 1459 O O . VAL A 1 182 ? -17.412 46.984 3.590 1.00 66.06 182 VAL A O 1
ATOM 1462 N N . TRP A 1 183 ? -18.483 47.806 5.380 1.00 72.31 183 TRP A N 1
ATOM 1463 C CA . TRP A 1 183 ? -19.565 46.817 5.352 1.00 72.31 183 TRP A CA 1
ATOM 1464 C C . TRP A 1 183 ? -20.341 46.858 4.040 1.00 72.31 183 TRP A C 1
ATOM 1466 O O . TRP A 1 183 ? -20.522 45.807 3.444 1.00 72.31 183 TRP A O 1
ATOM 1476 N N . VAL A 1 184 ? -20.682 48.054 3.550 1.00 74.31 184 VAL A N 1
ATOM 1477 C CA . VAL A 1 184 ? -21.377 48.259 2.267 1.00 74.31 184 VAL A CA 1
ATOM 1478 C C . VAL A 1 184 ? -20.644 47.570 1.110 1.00 74.31 184 VAL A C 1
ATOM 1480 O O . VAL A 1 184 ? -21.223 46.775 0.378 1.00 74.31 184 VAL A O 1
ATOM 1483 N N . LYS A 1 185 ? -19.327 47.784 0.999 1.00 72.44 185 LYS A N 1
ATOM 1484 C CA . LYS A 1 185 ? -18.513 47.169 -0.063 1.00 72.44 185 LYS A CA 1
ATOM 1485 C C . LYS A 1 185 ? -18.383 45.651 0.062 1.00 72.44 185 LYS A C 1
ATOM 1487 O O . LYS A 1 185 ? -18.157 44.987 -0.940 1.00 72.44 185 LYS A O 1
ATOM 1492 N N . MET A 1 186 ? -18.457 45.117 1.278 1.00 68.44 186 MET A N 1
ATOM 1493 C CA . MET A 1 186 ? -18.241 43.692 1.545 1.00 68.44 186 MET A CA 1
ATOM 1494 C C . MET A 1 186 ? -19.528 42.869 1.456 1.00 68.44 186 MET A C 1
ATOM 1496 O O . MET A 1 186 ? -19.454 41.681 1.169 1.00 68.44 186 MET A O 1
ATOM 1500 N N . ILE A 1 187 ? -20.697 43.472 1.697 1.00 77.56 187 ILE A N 1
ATOM 1501 C CA . ILE A 1 187 ? -21.985 42.774 1.583 1.00 77.56 187 ILE A CA 1
ATOM 1502 C C . ILE A 1 187 ? -22.578 42.830 0.176 1.00 77.56 187 ILE A C 1
ATOM 1504 O O . ILE A 1 187 ? -23.522 42.096 -0.061 1.00 77.56 187 ILE A O 1
ATOM 1508 N N . ALA A 1 188 ? -22.036 43.643 -0.740 1.00 74.69 188 ALA A N 1
ATOM 1509 C CA . ALA A 1 188 ? -22.622 43.950 -2.053 1.00 74.69 188 ALA A CA 1
ATOM 1510 C C . ALA A 1 188 ? -23.011 42.728 -2.916 1.00 74.69 188 ALA A C 1
ATOM 1512 O O . ALA A 1 188 ? -23.906 42.841 -3.747 1.00 74.69 188 ALA A O 1
ATOM 1513 N N . ASN A 1 189 ? -22.383 41.565 -2.701 1.00 71.25 189 ASN A N 1
ATOM 1514 C CA . ASN A 1 189 ? -22.676 40.315 -3.419 1.00 71.25 189 ASN A CA 1
ATOM 1515 C C . ASN A 1 189 ? -23.171 39.176 -2.505 1.00 71.25 189 ASN A C 1
ATOM 1517 O O . ASN A 1 189 ? -23.334 38.042 -2.956 1.00 71.25 189 ASN A O 1
ATOM 1521 N N . ALA A 1 190 ? -23.424 39.454 -1.223 1.00 77.94 190 ALA A N 1
ATOM 1522 C CA . ALA A 1 190 ? -23.844 38.434 -0.272 1.00 77.94 190 ALA A CA 1
ATOM 1523 C C . ALA A 1 190 ? -25.262 37.935 -0.594 1.00 77.94 190 ALA A C 1
ATOM 1525 O O . ALA A 1 190 ? -26.209 38.714 -0.678 1.00 77.94 190 ALA A O 1
ATOM 1526 N N . GLN A 1 191 ? -25.422 36.618 -0.714 1.00 80.56 191 GLN A N 1
ATOM 1527 C CA . GLN A 1 191 ? -26.725 35.966 -0.891 1.00 80.56 191 GLN A CA 1
ATOM 1528 C C . GLN A 1 191 ? -27.413 35.721 0.457 1.00 80.56 191 GLN A C 1
ATOM 1530 O O . GLN A 1 191 ? -28.643 35.679 0.540 1.00 80.56 191 GLN A O 1
ATOM 1535 N N . VAL A 1 192 ? -26.622 35.582 1.525 1.00 84.44 192 VAL A N 1
ATOM 1536 C CA . VAL A 1 192 ? -27.104 35.473 2.904 1.00 84.44 192 VAL A CA 1
ATOM 1537 C C . VAL A 1 192 ? -26.319 36.428 3.796 1.00 84.44 192 VAL A C 1
ATOM 1539 O O . VAL A 1 192 ? -25.091 36.474 3.750 1.00 84.44 192 VAL A O 1
ATOM 1542 N N . VAL A 1 193 ? -27.019 37.170 4.651 1.00 85.38 193 VAL A N 1
ATOM 1543 C CA . VAL A 1 193 ? -26.406 38.055 5.643 1.00 85.38 193 VAL A CA 1
ATOM 1544 C C . VAL A 1 193 ? -26.865 37.667 7.043 1.00 85.38 193 VAL A C 1
ATOM 1546 O O . VAL A 1 193 ? -28.051 37.708 7.366 1.00 85.38 193 VAL A O 1
ATOM 1549 N N . VAL A 1 194 ? -25.905 37.303 7.890 1.00 88.38 194 VAL A N 1
ATOM 1550 C CA . VAL A 1 194 ? -26.115 36.896 9.279 1.00 88.38 194 VAL A CA 1
ATOM 1551 C C . VAL A 1 194 ? -25.782 38.061 10.209 1.00 88.38 194 VAL A C 1
ATOM 1553 O O . VAL A 1 194 ? -24.653 38.552 10.235 1.00 88.38 194 VAL A O 1
ATOM 1556 N N . ILE A 1 195 ? -26.758 38.498 11.000 1.00 87.81 195 ILE A N 1
ATOM 1557 C CA . ILE A 1 195 ? -26.632 39.594 11.964 1.00 87.81 195 ILE A CA 1
ATOM 1558 C C . ILE A 1 195 ? -26.556 39.007 13.372 1.00 87.81 195 ILE A C 1
ATOM 1560 O O . ILE A 1 195 ? -27.537 38.478 13.884 1.00 87.81 195 ILE A O 1
ATOM 1564 N N . VAL A 1 196 ? -25.398 39.129 14.019 1.00 87.31 196 VAL A N 1
ATOM 1565 C CA . VAL A 1 196 ? -25.149 38.597 15.367 1.00 87.31 196 VAL A CA 1
ATOM 1566 C C . VAL A 1 196 ? -25.301 39.697 16.420 1.00 87.31 196 VAL A C 1
ATOM 1568 O O . VAL A 1 196 ? -24.687 40.763 16.308 1.00 87.31 196 VAL A O 1
ATOM 1571 N N . THR A 1 197 ? -26.070 39.417 17.473 1.00 86.06 197 THR A N 1
ATOM 1572 C CA . THR A 1 197 ? -26.279 40.286 18.643 1.00 86.06 197 THR A CA 1
ATOM 1573 C C . THR A 1 197 ? -26.047 39.508 19.944 1.00 86.06 197 THR A C 1
ATOM 1575 O O . THR A 1 197 ? -26.268 38.307 19.972 1.00 86.06 197 THR A O 1
ATOM 1578 N N . ASP A 1 198 ? -25.610 40.167 21.023 1.00 82.44 198 ASP A N 1
ATOM 1579 C CA . ASP A 1 198 ? -25.427 39.578 22.375 1.00 82.44 198 ASP A CA 1
ATOM 1580 C C . ASP A 1 198 ? -26.745 39.482 23.168 1.00 82.44 198 ASP A C 1
ATOM 1582 O O . ASP A 1 198 ? -26.755 39.431 24.394 1.00 82.44 198 ASP A O 1
ATOM 1586 N N . SER A 1 199 ? -27.880 39.551 22.468 1.00 84.75 199 SER A N 1
ATOM 1587 C CA . SER A 1 199 ? -29.233 39.481 23.029 1.00 84.75 199 SER A CA 1
ATOM 1588 C C . SER A 1 199 ? -29.560 40.542 24.089 1.00 84.75 199 SER A C 1
ATOM 1590 O O . SER A 1 199 ? -30.624 40.490 24.700 1.00 84.75 199 SER A O 1
ATOM 1592 N N . THR A 1 200 ? -28.719 41.559 24.289 1.00 85.06 200 THR A N 1
ATOM 1593 C CA . THR A 1 200 ? -29.053 42.704 25.145 1.00 85.06 200 THR A CA 1
ATOM 1594 C C . THR A 1 200 ? -29.977 43.669 24.403 1.00 85.06 200 THR A C 1
ATOM 1596 O O . THR A 1 200 ? -29.791 43.938 23.214 1.00 85.06 200 THR A O 1
ATOM 1599 N N . LEU A 1 201 ? -30.966 44.252 25.092 1.00 84.25 201 LEU A N 1
ATOM 1600 C CA . LEU A 1 201 ? -31.919 45.185 24.466 1.00 84.25 201 LEU A CA 1
ATOM 1601 C C . LEU A 1 201 ? -31.226 46.345 23.742 1.00 84.25 201 LEU A C 1
ATOM 1603 O O . LEU A 1 201 ? -31.607 46.701 22.628 1.00 84.25 201 LEU A O 1
ATOM 1607 N N . GLU A 1 202 ? -30.179 46.901 24.348 1.00 85.00 202 GLU A N 1
ATOM 1608 C CA . GLU A 1 202 ? -29.391 47.982 23.758 1.00 85.00 202 GLU A CA 1
ATOM 1609 C C . GLU A 1 202 ? -28.768 47.570 22.414 1.00 85.00 202 GLU A C 1
ATOM 1611 O O . GLU A 1 202 ? -28.819 48.326 21.439 1.00 85.00 202 GLU A O 1
ATOM 1616 N N . ASN A 1 203 ? -28.193 46.370 22.337 1.00 83.12 203 ASN A N 1
ATOM 1617 C CA . ASN A 1 203 ? -27.496 45.913 21.143 1.00 83.12 203 ASN A CA 1
ATOM 1618 C C . ASN A 1 203 ? -28.448 45.413 20.051 1.00 83.12 203 ASN A C 1
ATOM 1620 O O . ASN A 1 203 ? -28.187 45.630 18.867 1.00 83.12 203 ASN A O 1
ATOM 1624 N N . VAL A 1 204 ? -29.576 44.811 20.429 1.00 87.19 204 VAL A N 1
ATOM 1625 C CA . VAL A 1 204 ? -30.657 44.470 19.494 1.00 87.19 204 VAL A CA 1
ATOM 1626 C C . VAL A 1 204 ? -31.185 45.752 18.833 1.00 87.19 204 VAL A C 1
ATOM 1628 O O . VAL A 1 204 ? -31.268 45.834 17.608 1.00 87.19 204 VAL A O 1
ATOM 1631 N N . LEU A 1 205 ? -31.438 46.813 19.611 1.00 86.38 205 LEU A N 1
ATOM 1632 C CA . LEU A 1 205 ? -31.869 48.109 19.070 1.00 86.38 205 LEU A CA 1
ATOM 1633 C C . LEU A 1 205 ? -30.816 48.753 18.163 1.00 86.38 205 LEU A C 1
ATOM 1635 O O . LEU A 1 205 ? -31.160 49.306 17.117 1.00 86.38 205 LEU A O 1
ATOM 1639 N N . LYS A 1 206 ? -29.530 48.661 18.522 1.00 84.31 206 LYS A N 1
ATOM 1640 C CA . LYS A 1 206 ? -28.438 49.114 17.647 1.00 84.31 206 LYS A CA 1
ATOM 1641 C C . LYS A 1 206 ? -28.439 48.332 16.336 1.00 84.31 206 LYS A C 1
ATOM 1643 O O . LYS A 1 206 ? -28.431 48.952 15.275 1.00 84.31 206 LYS A O 1
ATOM 1648 N N . SER A 1 207 ? -28.527 47.004 16.406 1.00 86.94 207 SER A N 1
ATOM 1649 C CA . SER A 1 207 ? -28.476 46.078 15.265 1.00 86.94 207 SER A CA 1
ATOM 1650 C C . SER A 1 207 ? -29.612 46.273 14.263 1.00 86.94 207 SER A C 1
ATOM 1652 O O . SER A 1 207 ? -29.428 45.979 13.086 1.00 86.94 207 SER A O 1
ATOM 1654 N N . LYS A 1 208 ? -30.722 46.906 14.656 1.00 87.62 208 LYS A N 1
ATOM 1655 C CA . LYS A 1 208 ? -31.768 47.341 13.719 1.00 87.62 208 LYS A CA 1
ATOM 1656 C C . LYS A 1 208 ? -31.232 48.238 12.594 1.00 87.62 208 LYS A C 1
ATOM 1658 O O . LYS A 1 208 ? -31.671 48.119 11.456 1.00 87.62 208 LYS A O 1
ATOM 1663 N N . LYS A 1 209 ? -30.226 49.078 12.875 1.00 84.50 209 LYS A N 1
ATOM 1664 C CA . LYS A 1 209 ? -29.566 49.906 11.848 1.00 84.50 209 LYS A CA 1
ATOM 1665 C C . LYS A 1 209 ? -28.811 49.070 10.808 1.00 84.50 209 LYS A C 1
ATOM 1667 O O . LYS A 1 209 ? -28.721 49.489 9.661 1.00 84.50 209 LYS A O 1
ATOM 1672 N N . LEU A 1 210 ? -28.284 47.901 11.192 1.00 84.88 210 LEU A N 1
ATOM 1673 C CA . LEU A 1 210 ? -27.643 46.974 10.251 1.00 84.88 210 LEU A CA 1
ATOM 1674 C C . LEU A 1 210 ? -28.667 46.328 9.333 1.00 84.88 210 LEU A C 1
ATOM 1676 O O . LEU A 1 210 ? -28.408 46.220 8.146 1.00 84.88 210 LEU A O 1
ATOM 1680 N N . VAL A 1 211 ? -29.828 45.941 9.867 1.00 87.00 211 VAL A N 1
ATOM 1681 C CA . VAL A 1 211 ? -30.916 45.376 9.056 1.00 87.00 211 VAL A CA 1
ATOM 1682 C C . VAL A 1 211 ? -31.318 46.355 7.956 1.00 87.00 211 VAL A C 1
ATOM 1684 O O . VAL A 1 211 ? -31.415 45.962 6.798 1.00 87.00 211 VAL A O 1
ATOM 1687 N N . SER A 1 212 ? -31.496 47.636 8.299 1.00 87.56 212 SER A N 1
ATOM 1688 C CA . SER A 1 212 ? -31.809 48.679 7.316 1.00 87.56 212 SER A CA 1
ATOM 1689 C C . SER A 1 212 ? -30.718 48.822 6.253 1.00 87.56 212 SER A C 1
ATOM 1691 O O . SER A 1 212 ? -31.042 48.832 5.073 1.00 87.56 212 SER A O 1
ATOM 1693 N N . LEU A 1 213 ? -29.444 48.850 6.660 1.00 85.06 213 LEU A N 1
ATOM 1694 C CA . LEU A 1 213 ? -28.309 48.943 5.737 1.00 85.06 213 LEU A CA 1
ATOM 1695 C C . LEU A 1 213 ? -28.226 47.733 4.793 1.00 85.06 213 LEU A C 1
ATOM 1697 O O . LEU A 1 213 ? -27.987 47.893 3.606 1.00 85.06 213 LEU A O 1
ATOM 1701 N N . VAL A 1 214 ? -28.463 46.519 5.292 1.00 86.44 214 VAL A N 1
ATOM 1702 C CA . VAL A 1 214 ? -28.444 45.305 4.462 1.00 86.44 214 VAL A CA 1
ATOM 1703 C C . VAL A 1 214 ? -29.603 45.294 3.468 1.00 86.44 214 VAL A C 1
ATOM 1705 O O . VAL A 1 214 ? -29.398 44.943 2.313 1.00 86.44 214 VAL A O 1
ATOM 1708 N N . ARG A 1 215 ? -30.806 45.705 3.889 1.00 88.75 215 ARG A N 1
ATOM 1709 C CA . ARG A 1 215 ? -31.970 45.802 2.992 1.00 88.75 215 ARG A CA 1
ATOM 1710 C C . ARG A 1 215 ? -31.771 46.838 1.882 1.00 88.75 215 ARG A C 1
ATOM 1712 O O . ARG A 1 215 ? -32.313 46.648 0.800 1.00 88.75 215 ARG A O 1
ATOM 1719 N N . GLU A 1 216 ? -31.040 47.916 2.161 1.00 87.00 216 GLU A N 1
ATOM 1720 C CA . GLU A 1 216 ? -30.730 48.967 1.186 1.00 87.00 216 GLU A CA 1
ATOM 1721 C C . GLU A 1 216 ? -29.669 48.513 0.173 1.00 87.00 216 GLU A C 1
ATOM 1723 O O . GLU A 1 216 ? -29.864 48.679 -1.028 1.00 87.00 216 GLU A O 1
ATOM 1728 N N . GLU A 1 217 ? -28.586 47.886 0.640 1.00 84.19 217 GLU A N 1
ATOM 1729 C CA . GLU A 1 217 ? -27.448 47.510 -0.212 1.00 84.19 217 GLU A CA 1
ATOM 1730 C C . GLU A 1 217 ? -27.645 46.180 -0.957 1.00 84.19 217 GLU A C 1
ATOM 1732 O O . GLU A 1 217 ? -27.230 46.041 -2.105 1.00 84.19 217 GLU A O 1
ATOM 1737 N N . VAL A 1 218 ? -28.280 45.188 -0.323 1.00 86.19 218 VAL A N 1
ATOM 1738 C CA . VAL A 1 218 ? -28.533 43.859 -0.904 1.00 86.19 218 VAL A CA 1
ATOM 1739 C C . VAL A 1 218 ? -29.977 43.407 -0.662 1.00 86.19 218 VAL A C 1
ATOM 1741 O O . VAL A 1 218 ? -30.238 42.510 0.144 1.00 86.19 218 VAL A O 1
ATOM 1744 N N . PRO A 1 219 ? -30.953 43.980 -1.392 1.00 84.44 219 PRO A N 1
ATOM 1745 C CA . PRO A 1 219 ? -32.379 43.731 -1.157 1.00 84.44 219 PRO A CA 1
ATOM 1746 C C . PRO A 1 219 ? -32.798 42.269 -1.372 1.00 84.44 219 PRO A C 1
ATOM 1748 O O . PRO A 1 219 ? -33.780 41.817 -0.789 1.00 84.44 219 PRO A O 1
ATOM 1751 N N . ASN A 1 220 ? -32.047 41.521 -2.187 1.00 81.25 220 ASN A N 1
ATOM 1752 C CA . ASN A 1 220 ? -32.334 40.122 -2.514 1.00 81.25 220 ASN A CA 1
ATOM 1753 C C . ASN A 1 220 ? -31.672 39.118 -1.552 1.00 81.25 220 ASN A C 1
ATOM 1755 O O . ASN A 1 220 ? -31.887 37.912 -1.691 1.00 81.25 220 ASN A O 1
ATOM 1759 N N . ALA A 1 221 ? -30.855 39.579 -0.600 1.00 85.56 221 ALA A N 1
ATOM 1760 C CA . ALA A 1 221 ? -30.172 38.698 0.337 1.00 85.56 221 ALA A CA 1
ATOM 1761 C C . ALA A 1 221 ? -31.129 38.173 1.416 1.00 85.56 221 ALA A C 1
ATOM 1763 O O . ALA A 1 221 ? -31.949 38.913 1.967 1.00 85.56 221 ALA A O 1
ATOM 1764 N N . LYS A 1 222 ? -30.983 36.899 1.797 1.00 87.81 222 LYS A N 1
ATOM 1765 C CA . LYS A 1 222 ? -31.666 36.371 2.987 1.00 87.81 222 LYS A CA 1
ATOM 1766 C C . LYS A 1 222 ? -30.991 36.920 4.241 1.00 87.81 222 LYS A C 1
ATOM 1768 O O . LYS A 1 222 ? -29.805 36.684 4.456 1.00 87.81 222 LYS A O 1
ATOM 1773 N N . ILE A 1 223 ? -31.747 37.619 5.083 1.00 89.62 223 ILE A N 1
ATOM 1774 C CA . ILE A 1 223 ? -31.238 38.200 6.331 1.00 89.62 223 ILE A CA 1
ATOM 1775 C C . ILE A 1 223 ? -31.664 37.321 7.507 1.00 89.62 223 ILE A C 1
ATOM 1777 O O . ILE A 1 223 ? -32.856 37.071 7.688 1.00 89.62 223 ILE A O 1
ATOM 1781 N N . ILE A 1 224 ? -30.699 36.871 8.309 1.00 89.62 224 ILE A N 1
ATOM 1782 C CA . ILE A 1 224 ? -30.934 36.024 9.486 1.00 89.62 224 ILE A CA 1
ATOM 1783 C C . ILE A 1 224 ? -30.320 36.685 10.719 1.00 89.62 224 ILE A C 1
ATOM 1785 O O . ILE A 1 224 ? -29.174 37.128 10.690 1.00 89.62 224 ILE A O 1
ATOM 1789 N N . GLY A 1 225 ? -31.075 36.744 11.812 1.00 88.25 225 GLY A N 1
ATOM 1790 C CA . GLY A 1 225 ? -30.598 37.184 13.117 1.00 88.25 225 GLY A CA 1
ATOM 1791 C C . GLY A 1 225 ? -30.092 36.013 13.959 1.00 88.25 225 GLY A C 1
ATOM 1792 O O . GLY A 1 225 ? -30.711 34.952 13.995 1.00 88.25 225 GLY A O 1
ATOM 1793 N N . ILE A 1 226 ? -28.996 36.216 14.685 1.00 88.25 226 ILE A N 1
ATOM 1794 C CA . ILE A 1 226 ? -28.521 35.303 15.729 1.00 88.25 226 ILE A CA 1
ATOM 1795 C C . ILE A 1 226 ? -28.500 36.067 17.049 1.00 88.25 226 ILE A C 1
ATOM 1797 O O . ILE A 1 226 ? -27.679 36.968 17.248 1.00 88.25 226 ILE A O 1
ATOM 1801 N N . ALA A 1 227 ? -29.419 35.703 17.937 1.00 87.06 227 ALA A N 1
ATOM 1802 C CA . ALA A 1 227 ? -29.480 36.160 19.314 1.00 87.06 227 ALA A CA 1
ATOM 1803 C C . ALA A 1 227 ? -28.532 35.291 20.153 1.00 87.06 227 ALA A C 1
ATOM 1805 O O . ALA A 1 227 ? -28.915 34.234 20.642 1.00 87.06 227 ALA A O 1
ATOM 1806 N N . ASN A 1 228 ? -27.274 35.713 20.266 1.00 83.38 228 ASN A N 1
ATOM 1807 C CA . ASN A 1 228 ? -26.218 35.011 20.992 1.00 83.38 228 ASN A CA 1
ATOM 1808 C C . ASN A 1 228 ? -26.256 35.310 22.504 1.00 83.38 228 ASN A C 1
ATOM 1810 O O . ASN A 1 228 ? -26.831 36.313 22.917 1.00 83.38 228 ASN A O 1
ATOM 1814 N N . GLU A 1 229 ? -25.601 34.476 23.311 1.00 81.50 229 GLU A N 1
ATOM 1815 C CA . GLU A 1 229 ? -25.559 34.554 24.784 1.00 81.50 229 GLU A CA 1
ATOM 1816 C C . GLU A 1 229 ? -26.913 34.272 25.471 1.00 81.50 229 GLU A C 1
ATOM 1818 O O . GLU A 1 229 ? -27.217 34.834 26.521 1.00 81.50 229 GLU A O 1
ATOM 1823 N N . GLN A 1 230 ? -27.739 33.383 24.898 1.00 80.31 230 GLN A N 1
ATOM 1824 C CA . GLN A 1 230 ? -29.037 32.973 25.479 1.00 80.31 230 GLN A CA 1
ATOM 1825 C C . GLN A 1 230 ? -28.931 32.247 26.830 1.00 80.31 230 GLN A C 1
ATOM 1827 O O . GLN A 1 230 ? -29.933 32.070 27.514 1.00 80.31 230 GLN A O 1
ATOM 1832 N N . ASP A 1 231 ? -27.728 31.842 27.232 1.00 73.69 231 ASP A N 1
ATOM 1833 C CA . ASP A 1 231 ? -27.424 31.321 28.565 1.00 73.69 231 ASP A CA 1
ATOM 1834 C C . ASP A 1 231 ? -27.492 32.395 29.663 1.00 73.69 231 ASP A C 1
ATOM 1836 O O . ASP A 1 231 ? -27.615 32.065 30.843 1.00 73.69 231 ASP A O 1
ATOM 1840 N N . LEU A 1 232 ? -27.414 33.682 29.309 1.00 73.62 232 LEU A N 1
ATOM 1841 C CA . LEU A 1 232 ? -27.471 34.756 30.292 1.00 73.62 232 LEU A CA 1
ATOM 1842 C C . LEU A 1 232 ? -28.921 35.053 30.704 1.00 73.62 232 LEU A C 1
ATOM 1844 O O . LEU A 1 232 ? -29.776 35.272 29.847 1.00 73.62 232 LEU A O 1
ATOM 1848 N N . PRO A 1 233 ? -29.208 35.220 32.009 1.00 72.19 233 PRO A N 1
ATOM 1849 C CA . PRO A 1 233 ? -30.557 35.546 32.486 1.00 72.19 233 PRO A CA 1
ATOM 1850 C C . PRO A 1 233 ? -31.048 36.925 32.014 1.00 72.19 233 PRO A C 1
ATOM 1852 O O . PRO A 1 233 ? -32.234 37.231 32.087 1.00 72.19 233 PRO A O 1
ATOM 1855 N N . THR A 1 234 ? -30.136 37.775 31.534 1.00 75.94 234 THR A N 1
ATOM 1856 C CA . THR A 1 234 ? -30.428 39.096 30.962 1.00 75.94 234 THR A CA 1
ATOM 1857 C C . THR A 1 234 ? -30.644 39.070 29.445 1.00 75.94 234 THR A C 1
ATOM 1859 O O . THR A 1 234 ? -30.859 40.132 28.856 1.00 75.94 234 THR A O 1
ATOM 1862 N N . ALA A 1 235 ? -30.541 37.903 28.801 1.00 81.25 235 ALA A N 1
ATOM 1863 C CA . ALA A 1 235 ? -30.699 37.761 27.361 1.00 81.25 235 ALA A CA 1
ATOM 1864 C C . ALA A 1 235 ? -32.166 37.913 26.945 1.00 81.25 235 ALA A C 1
ATOM 1866 O O . ALA A 1 235 ? -33.083 37.345 27.538 1.00 81.25 235 ALA A O 1
ATOM 1867 N N . LEU A 1 236 ? -32.400 38.693 25.893 1.00 86.06 236 LEU A N 1
ATOM 1868 C CA . LEU A 1 236 ? -33.697 38.740 25.239 1.00 86.06 236 LEU A CA 1
ATOM 1869 C C . LEU A 1 236 ? -33.945 37.427 24.492 1.00 86.06 236 LEU A C 1
ATOM 1871 O O . LEU A 1 236 ? -33.103 37.049 23.676 1.00 86.06 236 LEU A O 1
ATOM 1875 N N . PRO A 1 237 ? -35.121 36.798 24.671 1.00 85.44 237 PRO A N 1
ATOM 1876 C CA . PRO A 1 237 ? -35.499 35.625 23.899 1.00 85.44 237 PRO A CA 1
ATOM 1877 C C . PRO A 1 237 ? -35.428 35.888 22.385 1.00 85.44 237 PRO A C 1
ATOM 1879 O O . PRO A 1 237 ? -35.763 37.006 21.959 1.00 85.44 237 PRO A O 1
ATOM 1882 N N . PRO A 1 238 ? -35.082 34.884 21.559 1.00 87.00 238 PRO A N 1
ATOM 1883 C CA . PRO A 1 238 ? -34.855 35.066 20.124 1.00 87.00 238 PRO A CA 1
ATOM 1884 C C . PRO A 1 238 ? -36.080 35.630 19.403 1.00 87.00 238 PRO A C 1
ATOM 1886 O O . PRO A 1 238 ? -35.949 36.558 18.610 1.00 87.00 238 PRO A O 1
ATOM 1889 N N . ASP A 1 239 ? -37.282 35.189 19.781 1.00 84.69 239 ASP A N 1
ATOM 1890 C CA . ASP A 1 239 ? -38.546 35.705 19.242 1.00 84.69 239 ASP A CA 1
ATOM 1891 C C . ASP A 1 239 ? -38.737 37.203 19.501 1.00 84.69 239 ASP A C 1
ATOM 1893 O O . ASP A 1 239 ? -39.260 37.941 18.662 1.00 84.69 239 ASP A O 1
ATOM 1897 N N . ARG A 1 240 ? -38.326 37.685 20.682 1.00 87.06 240 ARG A N 1
ATOM 1898 C CA . ARG A 1 240 ? -38.416 39.111 21.025 1.00 87.06 240 ARG A CA 1
ATOM 1899 C C . ARG A 1 240 ? -37.361 39.912 20.278 1.00 87.06 240 ARG A C 1
ATOM 1901 O O . ARG A 1 240 ? -37.677 40.988 19.774 1.00 87.06 240 ARG A O 1
ATOM 1908 N N . ALA A 1 241 ? -36.140 39.390 20.178 1.00 88.00 241 ALA A N 1
ATOM 1909 C CA . ALA A 1 241 ? -35.084 40.010 19.387 1.00 88.00 241 ALA A CA 1
ATOM 1910 C C . ALA A 1 241 ? -35.483 40.102 17.902 1.00 88.00 241 ALA A C 1
ATOM 1912 O O . ALA A 1 241 ? -35.374 41.177 17.311 1.00 88.00 241 ALA A O 1
ATOM 1913 N N . GLY A 1 242 ? -36.053 39.035 17.337 1.00 88.50 242 GLY A N 1
ATOM 1914 C CA . GLY A 1 242 ? -36.552 38.992 15.963 1.00 88.50 242 GLY A CA 1
ATOM 1915 C C . GLY A 1 242 ? -37.684 39.974 15.699 1.00 88.50 242 GLY A C 1
ATOM 1916 O O . GLY A 1 242 ? -37.653 40.672 14.690 1.00 88.50 242 GLY A O 1
ATOM 1917 N N . LYS A 1 243 ? -38.619 40.148 16.643 1.00 90.56 243 LYS A N 1
ATOM 1918 C CA . LYS A 1 243 ? -39.655 41.195 16.554 1.00 90.56 243 LYS A CA 1
ATOM 1919 C C . LYS A 1 243 ? -39.077 42.614 16.539 1.00 90.56 243 LYS A C 1
ATOM 1921 O O . LYS A 1 243 ? -39.621 43.486 15.871 1.00 90.56 243 LYS A O 1
ATOM 1926 N N . ILE A 1 244 ? -37.992 42.869 17.273 1.00 90.38 244 ILE A N 1
ATOM 1927 C CA . ILE A 1 244 ? -37.351 44.196 17.310 1.00 90.38 244 ILE A CA 1
ATOM 1928 C C . ILE A 1 244 ? -36.558 44.461 16.021 1.00 90.38 244 ILE A C 1
ATOM 1930 O O . ILE A 1 244 ? -36.598 45.581 15.496 1.00 90.38 244 ILE A O 1
ATOM 1934 N N . LEU A 1 245 ? -35.840 43.442 15.535 1.00 88.50 245 LEU A N 1
ATOM 1935 C CA . LEU A 1 245 ? -35.011 43.492 14.328 1.00 88.50 245 LEU A CA 1
ATOM 1936 C C . LEU A 1 245 ? -35.810 43.361 13.029 1.00 88.50 245 LEU A C 1
ATOM 1938 O O . LEU A 1 245 ? -35.287 43.734 11.984 1.00 88.50 245 LEU A O 1
ATOM 1942 N N . ASP A 1 246 ? -37.051 42.879 13.100 1.00 92.25 246 ASP A N 1
ATOM 1943 C CA . ASP A 1 246 ? -37.919 42.605 11.951 1.00 92.25 246 ASP A CA 1
ATOM 1944 C C . ASP A 1 246 ? -37.339 41.538 10.993 1.00 92.25 246 ASP A C 1
ATOM 1946 O O . ASP A 1 246 ? -37.465 41.631 9.775 1.00 92.25 246 ASP A O 1
ATOM 1950 N N . ILE A 1 247 ? -36.659 40.520 11.534 1.00 90.69 247 ILE A N 1
ATOM 1951 C CA . ILE A 1 247 ? -36.069 39.401 10.772 1.00 90.69 247 ILE A CA 1
ATOM 1952 C C . ILE A 1 247 ? -36.183 38.077 11.550 1.00 90.69 247 ILE A C 1
ATOM 1954 O O . ILE A 1 247 ? -36.199 38.107 12.789 1.00 90.69 247 ILE A O 1
ATOM 1958 N N . PRO A 1 248 ? -36.193 36.911 10.870 1.00 87.88 248 PRO A N 1
ATOM 1959 C CA . PRO A 1 248 ? -36.081 35.610 11.531 1.00 87.88 248 PRO A CA 1
ATOM 1960 C C . PRO A 1 248 ? -34.823 35.567 12.395 1.00 87.88 248 PRO A C 1
ATOM 1962 O O . PRO A 1 248 ? -33.728 35.835 11.898 1.00 87.88 248 PRO A O 1
ATOM 1965 N N . THR A 1 249 ? -34.982 35.289 13.688 1.00 85.88 249 THR A N 1
ATOM 1966 C CA . THR A 1 249 ? -33.885 35.349 14.659 1.00 85.88 249 THR A CA 1
ATOM 1967 C C . THR A 1 249 ? -33.844 34.086 15.500 1.00 85.88 249 THR A C 1
ATOM 1969 O O . THR A 1 249 ? -34.849 33.718 16.098 1.00 85.88 249 THR A O 1
ATOM 1972 N N . TYR A 1 250 ? -32.671 33.460 15.569 1.00 85.12 250 TYR A N 1
ATOM 1973 C CA . TYR A 1 250 ? -32.455 32.192 16.262 1.00 85.12 250 TYR A CA 1
ATOM 1974 C C . TYR A 1 250 ? -31.569 32.381 17.489 1.00 85.12 250 TYR A C 1
ATOM 1976 O O . TYR A 1 250 ? -30.669 33.225 17.494 1.00 85.12 250 TYR A O 1
ATOM 1984 N N . GLY A 1 251 ? -31.852 31.616 18.540 1.00 78.06 251 GLY A N 1
ATOM 1985 C CA . GLY A 1 251 ? -31.099 31.661 19.786 1.00 78.06 251 GLY A CA 1
ATOM 1986 C C . GLY A 1 251 ? -29.809 30.865 19.705 1.00 78.06 251 GLY A C 1
ATOM 1987 O O . GLY A 1 251 ? -29.776 29.789 19.119 1.00 78.06 251 GLY A O 1
ATOM 1988 N N . LEU A 1 252 ? -28.757 31.385 20.328 1.00 75.81 252 LEU A N 1
ATOM 1989 C CA . LEU A 1 252 ? -27.503 30.672 20.514 1.00 75.81 252 LEU A CA 1
ATOM 1990 C C . LEU A 1 252 ? -27.012 30.891 21.950 1.00 75.81 252 LEU A C 1
ATOM 1992 O O . LEU A 1 252 ? -26.862 32.031 22.390 1.00 75.81 252 LEU A O 1
ATOM 1996 N N . ALA A 1 253 ? -26.790 29.810 22.695 1.00 65.25 253 ALA A N 1
ATOM 1997 C CA . ALA A 1 253 ? -26.158 29.861 24.013 1.00 65.25 253 ALA A CA 1
ATOM 1998 C C . ALA A 1 253 ? -24.630 29.933 23.853 1.00 65.25 253 ALA A C 1
ATOM 2000 O O . ALA A 1 253 ? -24.090 29.405 22.882 1.00 65.25 253 ALA A O 1
ATOM 2001 N N . LYS A 1 254 ? -23.949 30.636 24.768 1.00 57.03 254 LYS A N 1
ATOM 2002 C CA . LYS A 1 254 ? -22.512 30.965 24.769 1.00 57.03 254 LYS A CA 1
ATOM 2003 C C . LYS A 1 254 ? -21.626 30.065 23.906 1.00 57.03 254 LYS A C 1
ATOM 2005 O O . LYS A 1 254 ? -21.429 28.891 24.202 1.00 57.03 254 LYS A O 1
ATOM 2010 N N . ILE A 1 255 ? -20.897 30.685 22.979 1.00 51.38 255 ILE A N 1
ATOM 2011 C CA . ILE A 1 255 ? -19.614 30.139 22.531 1.00 51.38 255 ILE A CA 1
ATOM 2012 C C . ILE A 1 255 ? -18.515 30.777 23.388 1.00 51.38 255 ILE A C 1
ATOM 2014 O O . ILE A 1 255 ? -18.041 31.880 23.103 1.00 51.38 255 ILE A O 1
ATOM 2018 N N . CYS A 1 256 ? -18.120 30.120 24.479 1.00 36.62 256 CYS A N 1
ATOM 2019 C CA . CYS A 1 256 ? -16.906 30.471 25.217 1.00 36.62 256 CYS A CA 1
ATOM 2020 C C . CYS A 1 256 ? -16.106 29.229 25.580 1.00 36.62 256 CYS A C 1
ATOM 2022 O O . CYS A 1 256 ? -16.640 28.235 26.054 1.00 36.62 256 CYS A O 1
ATOM 2024 N N . ASN A 1 257 ? -14.795 29.367 25.403 1.00 36.91 257 ASN A N 1
ATOM 2025 C CA . ASN A 1 257 ? -13.766 28.391 25.726 1.00 36.91 257 ASN A CA 1
ATOM 2026 C C . ASN A 1 257 ? -13.743 28.078 27.226 1.00 36.91 257 ASN A C 1
ATOM 2028 O O . ASN A 1 257 ? -13.005 28.721 27.967 1.00 36.91 257 ASN A O 1
ATOM 2032 N N . SER A 1 258 ? -14.553 27.120 27.663 1.00 30.64 258 SER A N 1
ATOM 2033 C CA . SER A 1 258 ? -14.366 26.355 28.898 1.00 30.64 258 SER A CA 1
ATOM 2034 C C . SER A 1 258 ? -15.535 25.380 29.055 1.00 30.64 258 SER A C 1
ATOM 2036 O O . SER A 1 258 ? -16.603 25.805 29.474 1.00 30.64 258 SER A O 1
ATOM 2038 N N . HIS A 1 259 ? -15.283 24.108 28.732 1.00 32.22 259 HIS A N 1
ATOM 2039 C CA . HIS A 1 259 ? -15.905 22.908 29.312 1.00 32.22 259 HIS A CA 1
ATOM 2040 C C . HIS A 1 259 ? -17.444 22.863 29.274 1.00 32.22 259 HIS A C 1
ATOM 2042 O O . HIS A 1 259 ? -18.114 23.405 30.146 1.00 32.22 259 HIS A O 1
ATOM 2048 N N . GLY A 1 260 ? -17.981 22.142 28.287 1.00 30.52 260 GLY A N 1
ATOM 2049 C CA . GLY A 1 260 ? -19.399 21.787 28.196 1.00 30.52 260 GLY A CA 1
ATOM 2050 C C . GLY A 1 260 ? -19.890 21.851 26.754 1.00 30.52 260 GLY A C 1
ATOM 2051 O O . GLY A 1 260 ? -19.871 22.922 26.151 1.00 30.52 260 GLY A O 1
ATOM 2052 N N . GLY A 1 261 ? -20.269 20.701 26.192 1.00 31.70 261 GLY A N 1
ATOM 2053 C CA . GLY A 1 261 ? -20.823 20.590 24.844 1.00 31.70 261 GLY A CA 1
ATOM 2054 C C . GLY A 1 261 ? -22.085 21.439 24.668 1.00 31.70 261 GLY A C 1
ATOM 2055 O O . GLY A 1 261 ? -22.878 21.606 25.592 1.00 31.70 261 GLY A O 1
ATOM 2056 N N . LEU A 1 262 ? -22.250 22.000 23.472 1.00 31.95 262 LEU A N 1
ATOM 2057 C CA . LEU A 1 262 ? -23.452 22.727 23.074 1.00 31.95 262 LEU A CA 1
ATOM 2058 C C . LEU A 1 262 ? -24.610 21.737 22.888 1.00 31.95 262 LEU A C 1
ATOM 2060 O O . LEU A 1 262 ? -24.544 20.874 22.020 1.00 31.95 262 LEU A O 1
ATOM 2064 N N . GLN A 1 263 ? -25.683 21.901 23.664 1.00 33.25 263 GLN A N 1
ATOM 2065 C CA . GLN A 1 263 ? -27.002 21.357 23.341 1.00 33.25 263 GLN A CA 1
ATOM 2066 C C . GLN A 1 263 ? -27.776 22.405 22.537 1.00 33.25 263 GLN A C 1
ATOM 2068 O O . GLN A 1 263 ? -28.085 23.485 23.043 1.00 33.25 263 GLN A O 1
ATOM 2073 N N . ALA A 1 264 ? -28.100 22.085 21.286 1.00 34.69 264 ALA A N 1
ATOM 2074 C CA . ALA A 1 264 ? -29.193 22.732 20.576 1.00 34.69 264 ALA A CA 1
ATOM 2075 C C . ALA A 1 264 ? -30.485 22.021 21.003 1.00 34.69 264 ALA A C 1
ATOM 2077 O O . ALA A 1 264 ? -30.745 20.904 20.569 1.00 34.69 264 ALA A O 1
ATOM 2078 N N . THR A 1 265 ? -31.275 22.615 21.896 1.00 32.53 265 THR A N 1
ATOM 2079 C CA . THR A 1 265 ? -32.604 22.076 22.219 1.00 32.53 265 THR A CA 1
ATOM 2080 C C . THR A 1 265 ? -33.602 22.530 21.161 1.00 32.53 265 THR A C 1
ATOM 2082 O O . THR A 1 265 ? -34.328 23.499 21.370 1.00 32.53 265 THR A O 1
ATOM 2085 N N . ASP A 1 266 ? -33.616 21.823 20.035 1.00 37.00 266 ASP A N 1
ATOM 2086 C CA . ASP A 1 266 ? -34.781 21.725 19.156 1.00 37.00 266 ASP A CA 1
ATOM 2087 C C . ASP A 1 266 ? -35.314 20.290 19.246 1.00 37.00 266 ASP A C 1
ATOM 2089 O O . ASP A 1 266 ? -34.552 19.332 19.133 1.00 37.00 266 ASP A O 1
ATOM 2093 N N . TYR A 1 267 ? -36.623 20.140 19.467 1.00 36.09 267 TYR A N 1
ATOM 2094 C CA . TYR A 1 267 ? -37.339 18.865 19.369 1.00 36.09 267 TYR A CA 1
ATOM 2095 C C . TYR A 1 267 ? -37.203 18.323 17.933 1.00 36.09 267 TYR A C 1
ATOM 2097 O O . TYR A 1 267 ? -38.017 18.634 17.064 1.00 36.09 267 TYR A O 1
ATOM 2105 N N . ARG A 1 268 ? -36.161 17.533 17.667 1.00 47.66 268 ARG A N 1
ATOM 2106 C CA . ARG A 1 268 ? -36.095 16.628 16.515 1.00 47.66 268 ARG A CA 1
ATOM 2107 C C . ARG A 1 268 ? -36.535 15.241 16.965 1.00 47.66 268 ARG A C 1
ATOM 2109 O O . ARG A 1 268 ? -36.219 14.824 18.077 1.00 47.66 268 ARG A O 1
ATOM 2116 N N . GLU A 1 269 ? -37.286 14.550 16.112 1.00 57.28 269 GLU A N 1
ATOM 2117 C CA . GLU A 1 269 ? -37.561 13.124 16.303 1.00 57.28 269 GLU A CA 1
ATOM 2118 C C . GLU A 1 269 ? -36.224 12.370 16.443 1.00 57.28 269 GLU A C 1
ATOM 2120 O O . GLU A 1 269 ? -35.288 12.674 15.692 1.00 57.28 269 GLU A O 1
ATOM 2125 N N . PRO A 1 270 ? -36.095 11.443 17.414 1.00 72.06 270 PRO A N 1
ATOM 2126 C CA . PRO A 1 270 ? -34.851 10.720 17.636 1.00 72.06 270 PRO A CA 1
ATOM 2127 C C . PRO A 1 270 ? -34.444 9.955 16.376 1.00 72.06 270 PRO A C 1
ATOM 2129 O O . PRO A 1 270 ? -35.278 9.408 15.653 1.00 72.06 270 PRO A O 1
ATOM 2132 N N . HIS A 1 271 ? -33.142 9.941 16.092 1.00 86.19 271 HIS A N 1
ATOM 2133 C CA . HIS A 1 271 ? -32.613 9.275 14.908 1.00 86.19 271 HIS A CA 1
ATOM 2134 C C . HIS A 1 271 ? -33.012 7.782 14.919 1.00 86.19 271 HIS A C 1
ATOM 2136 O O . HIS A 1 271 ? -32.836 7.138 15.952 1.00 86.19 271 HIS A O 1
ATOM 2142 N N . PRO A 1 272 ? -33.476 7.177 13.806 1.00 89.19 272 PRO A N 1
ATOM 2143 C CA . PRO A 1 272 ? -33.971 5.793 13.806 1.00 89.19 272 PRO A CA 1
ATOM 2144 C C . PRO A 1 272 ? -32.973 4.761 14.349 1.00 89.19 272 PRO A C 1
ATOM 2146 O O . PRO A 1 272 ? -33.357 3.794 14.993 1.00 89.19 272 PRO A O 1
ATOM 2149 N N . VAL A 1 273 ? -31.675 4.983 14.124 1.00 90.31 273 VAL A N 1
ATOM 2150 C CA . VAL A 1 273 ? -30.607 4.141 14.694 1.00 90.31 273 VAL A CA 1
ATOM 2151 C C . VAL A 1 273 ? -30.490 4.308 16.211 1.00 90.31 273 VAL A C 1
ATOM 2153 O O . VAL A 1 273 ? -30.231 3.328 16.892 1.00 90.31 273 VAL A O 1
ATOM 2156 N N . ALA A 1 274 ? -30.692 5.517 16.745 1.00 90.88 274 ALA A N 1
ATOM 2157 C CA . ALA A 1 274 ? -30.690 5.741 18.190 1.00 90.88 274 ALA A CA 1
ATOM 2158 C C . ALA A 1 274 ? -31.856 4.984 18.843 1.00 90.88 274 ALA A C 1
ATOM 2160 O O . ALA A 1 274 ? -31.631 4.254 19.799 1.00 90.88 274 ALA A O 1
ATOM 2161 N N . ILE A 1 275 ? -33.050 5.044 18.238 1.00 90.12 275 ILE A N 1
ATOM 2162 C CA . ILE A 1 275 ? -34.216 4.248 18.661 1.00 90.12 275 ILE A CA 1
ATOM 2163 C C . ILE A 1 275 ? -33.889 2.750 18.613 1.00 90.12 275 ILE A C 1
ATOM 2165 O O . ILE A 1 275 ? -34.115 2.039 19.582 1.00 90.12 275 ILE A O 1
ATOM 2169 N N . ALA A 1 276 ? -33.294 2.268 17.517 1.00 93.19 276 ALA A N 1
ATOM 2170 C CA . ALA A 1 276 ? -32.927 0.859 17.386 1.00 93.19 276 ALA A CA 1
ATOM 2171 C C . ALA A 1 276 ? -31.915 0.399 18.452 1.00 93.19 276 ALA A C 1
ATOM 2173 O O . ALA A 1 276 ? -31.978 -0.742 18.894 1.00 93.19 276 ALA A O 1
ATOM 2174 N N . ILE A 1 277 ? -30.989 1.265 18.875 1.00 94.62 277 ILE A N 1
ATOM 2175 C CA . ILE A 1 277 ? -30.057 0.971 19.973 1.00 94.62 277 ILE A CA 1
ATOM 2176 C C . ILE A 1 277 ? -30.799 0.962 21.311 1.00 94.62 277 ILE A C 1
ATOM 2178 O O . ILE A 1 277 ? -30.593 0.053 22.107 1.00 94.62 277 ILE A O 1
ATOM 2182 N N . GLU A 1 278 ? -31.665 1.944 21.557 1.00 93.56 278 GLU A N 1
ATOM 2183 C CA . GLU A 1 278 ? -32.440 2.063 22.797 1.00 93.56 278 GLU A CA 1
ATOM 2184 C C . GLU A 1 278 ? -33.411 0.890 22.993 1.00 93.56 278 GLU A C 1
ATOM 2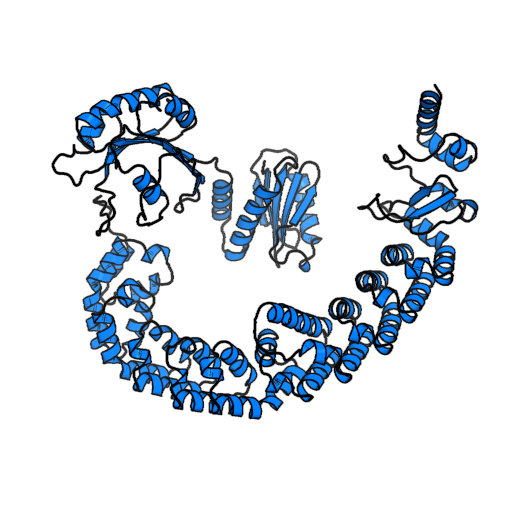186 O O . GLU A 1 278 ? -33.527 0.396 24.110 1.00 93.56 278 GLU A O 1
ATOM 2191 N N . GLU A 1 279 ? -34.049 0.407 21.925 1.00 94.44 279 GLU A N 1
ATOM 2192 C CA . GLU A 1 279 ? -35.066 -0.653 21.975 1.00 94.44 279 GLU A CA 1
ATOM 2193 C C . GLU A 1 279 ? -34.506 -2.079 21.818 1.00 94.44 279 GLU A C 1
ATOM 2195 O O . GLU A 1 279 ? -35.226 -3.040 22.081 1.00 94.44 279 GLU A O 1
ATOM 2200 N N . SER A 1 280 ? -33.250 -2.252 21.389 1.00 94.94 280 SER A N 1
ATOM 2201 C CA . SER A 1 280 ? -32.667 -3.587 21.169 1.00 94.94 280 SER A CA 1
ATOM 2202 C C . SER A 1 280 ? -32.309 -4.291 22.482 1.00 94.94 280 SER A C 1
ATOM 2204 O O . SER A 1 280 ? -31.649 -3.708 23.341 1.00 94.94 280 SER A O 1
ATOM 2206 N N . ASP A 1 281 ? -32.641 -5.576 22.613 1.00 94.12 281 ASP A N 1
ATOM 2207 C CA . ASP A 1 281 ? -32.137 -6.423 23.709 1.00 94.12 281 ASP A CA 1
ATOM 2208 C C . ASP A 1 281 ? -30.622 -6.684 23.580 1.00 94.12 281 ASP A C 1
ATOM 2210 O O . ASP A 1 281 ? -29.929 -6.888 24.575 1.00 94.12 281 ASP A O 1
ATOM 2214 N N . GLU A 1 282 ? -30.091 -6.597 22.357 1.00 94.94 282 GLU A N 1
ATOM 2215 C CA . GLU A 1 282 ? -28.683 -6.814 22.013 1.00 94.94 282 GLU A CA 1
ATOM 2216 C C . GLU A 1 282 ? -28.107 -5.549 21.350 1.00 94.94 282 GLU A C 1
ATOM 2218 O O . GLU A 1 282 ? -27.860 -5.508 20.135 1.00 94.94 282 GLU A O 1
ATOM 2223 N N . PRO A 1 283 ? -27.932 -4.447 22.105 1.00 94.31 283 PRO A N 1
ATOM 2224 C CA . PRO A 1 283 ? -27.534 -3.157 21.540 1.00 94.31 283 PRO A CA 1
ATOM 2225 C C . PRO A 1 283 ? -26.163 -3.214 20.851 1.00 94.31 283 PRO A C 1
ATOM 2227 O O . PRO A 1 283 ? -25.931 -2.487 19.882 1.00 94.31 283 PRO A O 1
ATOM 2230 N N . TRP A 1 284 ? -25.267 -4.114 21.279 1.00 95.75 284 TRP A N 1
ATOM 2231 C CA . TRP A 1 284 ? -23.956 -4.297 20.650 1.00 95.75 284 TRP A CA 1
ATOM 2232 C C . TRP A 1 284 ? -24.058 -4.709 19.179 1.00 95.75 284 TRP A C 1
ATOM 2234 O O . TRP A 1 284 ? -23.261 -4.216 18.391 1.00 95.75 284 TRP A O 1
ATOM 2244 N N . LEU A 1 285 ? -25.035 -5.525 18.762 1.00 93.81 285 LEU A N 1
ATOM 2245 C CA . LEU A 1 285 ? -25.181 -5.909 17.349 1.00 93.81 285 LEU A CA 1
ATOM 2246 C C . LEU A 1 285 ? -25.470 -4.695 16.462 1.00 93.81 285 LEU A C 1
ATOM 2248 O O . LEU A 1 285 ? -24.872 -4.531 15.397 1.00 93.81 285 LEU A O 1
ATOM 2252 N N . VAL A 1 286 ? -26.347 -3.804 16.928 1.00 93.75 286 VAL A N 1
ATOM 2253 C CA . VAL A 1 286 ? -26.672 -2.561 16.217 1.00 93.75 286 VAL A CA 1
ATOM 2254 C C . VAL A 1 286 ? -25.436 -1.662 16.138 1.00 93.75 286 VAL A C 1
ATOM 2256 O O . VAL A 1 286 ? -25.133 -1.129 15.069 1.00 93.75 286 VAL A O 1
ATOM 2259 N N . ILE A 1 287 ? -24.677 -1.560 17.235 1.00 93.38 287 ILE A N 1
ATOM 2260 C CA . ILE A 1 287 ? -23.409 -0.816 17.302 1.00 93.38 287 ILE A CA 1
ATOM 2261 C C . ILE A 1 287 ? -22.373 -1.390 16.325 1.00 93.38 287 ILE A C 1
ATOM 2263 O O . ILE A 1 287 ? -21.726 -0.638 15.593 1.00 93.38 287 ILE A O 1
ATOM 2267 N N . GLY A 1 288 ? -22.249 -2.714 16.245 1.00 90.88 288 GLY A N 1
ATOM 2268 C CA . GLY A 1 288 ? -21.356 -3.396 15.310 1.00 90.88 288 GLY A CA 1
ATOM 2269 C C . GLY A 1 288 ? -21.703 -3.114 13.848 1.00 90.88 288 GLY A C 1
ATOM 2270 O O . GLY A 1 288 ? -20.824 -2.813 13.042 1.00 90.88 288 GLY A O 1
ATOM 2271 N N . ILE A 1 289 ? -22.993 -3.099 13.500 1.00 90.12 289 ILE A N 1
ATOM 2272 C CA . ILE A 1 289 ? -23.454 -2.779 12.138 1.00 90.12 289 ILE A CA 1
ATOM 2273 C C . ILE A 1 289 ? -23.084 -1.341 11.745 1.00 90.12 289 ILE A C 1
ATOM 2275 O O . ILE A 1 289 ? -22.642 -1.094 10.618 1.00 90.12 289 ILE A O 1
ATOM 2279 N N . ILE A 1 290 ? -23.248 -0.379 12.658 1.00 91.12 290 ILE A N 1
ATOM 2280 C CA . ILE A 1 290 ? -22.937 1.031 12.375 1.00 91.12 290 ILE A CA 1
ATOM 2281 C C . ILE A 1 290 ? -21.452 1.363 12.528 1.00 91.12 290 ILE A C 1
ATOM 2283 O O . ILE A 1 290 ? -21.020 2.423 12.078 1.00 91.12 290 ILE A O 1
ATOM 2287 N N . SER A 1 291 ? -20.656 0.451 13.088 1.00 83.00 291 SER A N 1
ATOM 2288 C CA . SER A 1 291 ? -19.219 0.640 13.292 1.00 83.00 291 SER A CA 1
ATOM 2289 C C . SER A 1 291 ? -18.466 0.951 11.992 1.00 83.00 291 SER A C 1
ATOM 2291 O O . SER A 1 291 ? -17.552 1.768 11.976 1.00 83.00 291 SER A O 1
ATOM 2293 N N . ASN A 1 292 ? -18.918 0.396 10.865 1.00 79.12 292 ASN A N 1
ATOM 2294 C CA . ASN A 1 292 ? -18.341 0.656 9.540 1.00 79.12 292 ASN A CA 1
ATOM 2295 C C . ASN A 1 292 ? -18.860 1.945 8.869 1.00 79.12 292 ASN A C 1
ATOM 2297 O O . ASN A 1 292 ? -18.607 2.172 7.685 1.00 79.12 292 ASN A O 1
ATOM 2301 N N . ARG A 1 293 ? -19.621 2.785 9.583 1.00 85.62 293 ARG A N 1
ATOM 2302 C CA . ARG A 1 293 ? -20.221 4.026 9.068 1.00 85.62 293 ARG A CA 1
ATOM 2303 C C . ARG A 1 293 ? -19.855 5.215 9.971 1.00 85.62 293 ARG A C 1
ATOM 2305 O O . ARG A 1 293 ? -20.680 5.607 10.797 1.00 85.62 293 ARG A O 1
ATOM 2312 N N . PRO A 1 294 ? -18.666 5.829 9.793 1.00 79.56 294 PRO A N 1
ATOM 2313 C CA . PRO A 1 294 ? -18.180 6.921 10.648 1.00 79.56 294 PRO A CA 1
ATOM 2314 C C . PRO A 1 294 ? -19.191 8.065 10.804 1.00 79.56 294 PRO A C 1
ATOM 2316 O O . PRO A 1 294 ? -19.476 8.492 11.915 1.00 79.56 294 PRO A O 1
ATOM 2319 N N . ASN A 1 295 ? -19.857 8.445 9.707 1.00 83.12 295 ASN A N 1
ATOM 2320 C CA . ASN A 1 295 ? -20.870 9.506 9.696 1.00 83.12 295 ASN A CA 1
ATOM 2321 C C . ASN A 1 295 ? -22.044 9.266 10.662 1.00 83.12 295 ASN A C 1
ATOM 2323 O O . ASN A 1 295 ? -22.692 10.225 11.062 1.00 83.12 295 ASN A O 1
ATOM 2327 N N . LEU A 1 296 ? -22.366 8.007 10.989 1.00 83.81 296 LEU A N 1
ATOM 2328 C CA . LEU A 1 296 ? -23.415 7.687 11.961 1.00 83.81 296 LEU A CA 1
ATOM 2329 C C . LEU A 1 296 ? -22.884 7.714 13.395 1.00 83.81 296 LEU A C 1
ATOM 2331 O O . LEU A 1 296 ? -23.620 8.080 14.304 1.00 83.81 296 LEU A O 1
ATOM 2335 N N . GLN A 1 297 ? -21.620 7.347 13.609 1.00 77.12 297 GLN A N 1
ATOM 2336 C CA . GLN A 1 297 ? -21.024 7.349 14.946 1.00 77.12 297 GLN A CA 1
ATOM 2337 C C . GLN A 1 297 ? -20.862 8.760 15.517 1.00 77.12 297 GLN A C 1
ATOM 2339 O O . GLN A 1 297 ? -20.878 8.919 16.732 1.00 77.12 297 GLN A O 1
ATOM 2344 N N . ASP A 1 298 ? -20.752 9.778 14.662 1.00 81.69 298 ASP A N 1
ATOM 2345 C CA . ASP A 1 298 ? -20.620 11.182 15.072 1.00 81.69 298 ASP A CA 1
ATOM 2346 C C . ASP A 1 298 ? -21.963 11.855 15.419 1.00 81.69 298 ASP A C 1
ATOM 2348 O O . ASP A 1 298 ? -21.992 12.984 15.914 1.00 81.69 298 ASP A O 1
ATOM 2352 N N . ILE A 1 299 ? -23.094 11.180 15.176 1.00 83.50 299 ILE A N 1
ATOM 2353 C CA . ILE A 1 299 ? -24.430 11.718 15.460 1.00 83.50 299 ILE A CA 1
ATOM 2354 C C . ILE A 1 299 ? -24.691 11.666 16.965 1.00 83.50 299 ILE A C 1
ATOM 2356 O O . ILE A 1 299 ? -24.754 10.590 17.561 1.00 83.50 299 ILE A O 1
ATOM 2360 N N . PHE A 1 300 ? -24.913 12.834 17.570 1.00 84.25 300 PHE A N 1
ATOM 2361 C CA . PHE A 1 300 ? -25.097 12.996 19.014 1.00 84.25 300 PHE A CA 1
ATOM 2362 C C . PHE A 1 300 ? -26.169 12.069 19.607 1.00 84.25 300 PHE A C 1
ATOM 2364 O O . PHE A 1 300 ? -25.946 11.461 20.650 1.00 84.25 300 PHE A O 1
ATOM 2371 N N . GLU A 1 301 ? -27.320 11.927 18.948 1.00 86.62 301 GLU A N 1
ATOM 2372 C CA . GLU A 1 301 ? -28.417 11.070 19.405 1.00 86.62 301 GLU A CA 1
ATOM 2373 C C . GLU A 1 301 ? -28.002 9.594 19.463 1.00 86.62 301 GLU A C 1
ATOM 2375 O O . GLU A 1 301 ? -28.352 8.895 20.410 1.00 86.62 301 GLU A O 1
ATOM 2380 N N . ILE A 1 302 ? -27.213 9.129 18.488 1.00 89.50 302 ILE A N 1
ATOM 2381 C CA . ILE A 1 302 ? -26.679 7.761 18.460 1.00 89.50 302 ILE A CA 1
ATOM 2382 C C . ILE A 1 302 ? -25.644 7.588 19.572 1.00 89.50 302 ILE A C 1
ATOM 2384 O O . ILE A 1 302 ? -25.721 6.624 20.325 1.00 89.50 302 ILE A O 1
ATOM 2388 N N . GLN A 1 303 ? -24.711 8.531 19.722 1.00 90.56 303 GLN A N 1
ATOM 2389 C CA . GLN A 1 303 ? -23.708 8.491 20.792 1.00 90.56 303 GLN A CA 1
ATOM 2390 C C . GLN A 1 303 ? -24.354 8.433 22.178 1.00 90.56 303 GLN A C 1
ATOM 2392 O O . GLN A 1 303 ? -23.933 7.657 23.035 1.00 90.56 303 GLN A O 1
ATOM 2397 N N . LYS A 1 304 ? -25.404 9.233 22.381 1.00 90.31 304 LYS A N 1
ATOM 2398 C CA . LYS A 1 304 ? -26.183 9.238 23.614 1.00 90.31 304 LYS A CA 1
ATOM 2399 C C . LYS A 1 304 ? -26.864 7.887 23.844 1.00 90.31 304 LYS A C 1
ATOM 2401 O O . LYS A 1 304 ? -26.683 7.325 24.916 1.00 90.31 304 LYS A O 1
ATOM 2406 N N . ALA A 1 305 ? -27.559 7.340 22.844 1.00 92.69 305 ALA A N 1
ATOM 2407 C CA . ALA A 1 305 ? -28.197 6.026 22.943 1.00 92.69 305 ALA A CA 1
ATOM 2408 C C . ALA A 1 305 ? -27.190 4.909 23.281 1.00 92.69 305 ALA A C 1
ATOM 2410 O O . ALA A 1 305 ? -27.454 4.075 24.143 1.00 92.69 305 ALA A O 1
ATOM 2411 N N . ILE A 1 306 ? -26.001 4.922 22.664 1.00 95.19 306 ILE A N 1
ATOM 2412 C CA . ILE A 1 306 ? -24.912 3.983 22.985 1.00 95.19 306 ILE A CA 1
ATOM 2413 C C . ILE A 1 306 ? -24.503 4.101 24.456 1.00 95.19 306 ILE A C 1
ATOM 2415 O O . ILE A 1 306 ? -24.350 3.090 25.140 1.00 95.19 306 ILE A O 1
ATOM 2419 N N . MET A 1 307 ? -24.323 5.329 24.947 1.00 95.00 307 MET A N 1
ATOM 2420 C CA . MET A 1 307 ? -23.904 5.578 26.326 1.00 95.00 307 MET A CA 1
ATOM 2421 C C . MET A 1 307 ? -24.979 5.219 27.349 1.00 95.00 307 MET A C 1
ATOM 2423 O O . MET A 1 307 ? -24.645 4.657 28.392 1.00 95.00 307 MET A O 1
ATOM 2427 N N . ASP A 1 308 ? -26.248 5.483 27.039 1.00 94.31 308 ASP A N 1
ATOM 2428 C CA . ASP A 1 308 ? -27.386 5.127 27.888 1.00 94.31 308 ASP A CA 1
ATOM 2429 C C . ASP A 1 308 ? -27.524 3.593 28.019 1.00 94.31 308 ASP A C 1
ATOM 2431 O O . ASP A 1 308 ? -27.940 3.101 29.065 1.00 94.31 308 ASP A O 1
ATOM 2435 N N . ARG A 1 309 ? -27.092 2.823 27.006 1.00 96.88 309 ARG A N 1
ATOM 2436 C CA . ARG A 1 309 ? -27.063 1.344 27.015 1.00 96.88 309 ARG A CA 1
ATOM 2437 C C . ARG A 1 309 ? -25.731 0.735 27.468 1.00 96.88 309 ARG A C 1
ATOM 2439 O O . ARG A 1 309 ? -25.561 -0.483 27.435 1.00 96.88 309 ARG A O 1
ATOM 2446 N N . ALA A 1 310 ? -24.761 1.541 27.892 1.00 96.19 310 ALA A N 1
ATOM 2447 C CA . ALA A 1 310 ? -23.420 1.036 28.175 1.00 96.19 310 ALA A CA 1
ATOM 2448 C C . ALA A 1 310 ? -23.363 0.082 29.385 1.00 96.19 310 ALA A C 1
ATOM 2450 O O . ALA A 1 310 ? -22.529 -0.820 29.397 1.00 96.19 310 ALA A O 1
ATOM 2451 N N . ASP A 1 311 ? -24.230 0.251 30.385 1.00 96.12 311 ASP A N 1
ATOM 2452 C CA . ASP A 1 311 ? -24.274 -0.648 31.551 1.00 96.12 311 ASP A CA 1
ATOM 2453 C C . ASP A 1 311 ? -24.849 -2.027 31.183 1.00 96.12 311 ASP A C 1
ATOM 2455 O O . ASP A 1 311 ? -24.347 -3.051 31.648 1.00 96.12 311 ASP A O 1
ATOM 2459 N N . ASP A 1 312 ? -25.815 -2.078 30.261 1.00 96.12 312 ASP A N 1
ATOM 2460 C CA . ASP A 1 312 ? -26.337 -3.341 29.726 1.00 96.12 312 ASP A CA 1
ATOM 2461 C C . ASP A 1 312 ? -25.249 -4.112 28.975 1.00 96.12 312 ASP A C 1
ATOM 2463 O O . ASP A 1 312 ? -25.123 -5.325 29.126 1.00 96.12 312 ASP A O 1
ATOM 2467 N N . ILE A 1 313 ? -24.411 -3.404 28.209 1.00 96.88 313 ILE A N 1
ATOM 2468 C CA . ILE A 1 313 ? -23.262 -4.000 27.516 1.00 96.88 313 ILE A CA 1
ATOM 2469 C C . ILE A 1 313 ? -22.254 -4.558 28.531 1.00 96.88 313 ILE A C 1
ATOM 2471 O O . ILE A 1 313 ? -21.739 -5.658 28.334 1.00 96.88 313 ILE A O 1
ATOM 2475 N N . VAL A 1 314 ? -21.986 -3.844 29.632 1.00 97.44 314 VAL A N 1
ATOM 2476 C CA . VAL A 1 314 ? -21.121 -4.335 30.722 1.00 97.44 314 VAL A CA 1
ATOM 2477 C C . VAL A 1 314 ? -21.657 -5.647 31.299 1.00 97.44 314 VAL A C 1
ATOM 2479 O O . VAL A 1 314 ? -20.893 -6.603 31.452 1.00 97.44 314 VAL A O 1
ATOM 2482 N N . HIS A 1 315 ? -22.955 -5.711 31.603 1.00 96.75 315 HIS A N 1
ATOM 2483 C CA . HIS A 1 315 ? -23.591 -6.929 32.104 1.00 96.75 315 HIS A CA 1
ATOM 2484 C C . HIS A 1 315 ? -23.529 -8.065 31.082 1.00 96.75 315 HIS A C 1
ATOM 2486 O O . HIS A 1 315 ? -23.109 -9.168 31.422 1.00 96.75 315 HIS A O 1
ATOM 2492 N N . ALA A 1 316 ? -23.826 -7.777 29.816 1.00 96.38 316 ALA A N 1
ATOM 2493 C CA . ALA A 1 316 ? -23.767 -8.765 28.748 1.00 96.38 316 ALA A CA 1
ATOM 2494 C C . ALA A 1 316 ? -22.356 -9.356 28.576 1.00 96.38 316 ALA A C 1
ATOM 2496 O O . ALA A 1 316 ? -22.215 -10.569 28.442 1.00 96.38 316 ALA A O 1
ATOM 2497 N N . ILE A 1 317 ? -21.294 -8.541 28.649 1.00 96.19 317 ILE A N 1
ATOM 2498 C CA . ILE A 1 317 ? -19.905 -9.038 28.607 1.00 96.19 317 ILE A CA 1
ATOM 2499 C C . ILE A 1 317 ? -19.627 -9.979 29.785 1.00 96.19 317 ILE A C 1
ATOM 2501 O O . ILE A 1 317 ? -19.032 -11.040 29.602 1.00 96.19 317 ILE A O 1
ATOM 2505 N N . ARG A 1 318 ? -20.038 -9.595 30.998 1.00 96.50 318 ARG A N 1
ATOM 2506 C CA . ARG A 1 318 ? -19.776 -10.372 32.218 1.00 96.50 318 ARG A CA 1
ATOM 2507 C C . ARG A 1 318 ? -20.522 -11.696 32.246 1.00 96.50 318 ARG A C 1
ATOM 2509 O O . ARG A 1 318 ? -19.927 -12.693 32.654 1.00 96.50 318 ARG A O 1
ATOM 2516 N N . ASP A 1 319 ? -21.764 -11.706 31.783 1.00 95.06 319 ASP A N 1
ATOM 2517 C CA . ASP A 1 319 ? -22.669 -12.845 31.922 1.00 95.06 319 ASP A CA 1
ATOM 2518 C C . ASP A 1 319 ? -22.649 -13.780 30.701 1.00 95.06 319 ASP A C 1
ATOM 2520 O O . ASP A 1 319 ? -23.006 -14.951 30.827 1.00 95.06 319 ASP A O 1
ATOM 2524 N N . SER A 1 320 ? -22.198 -13.310 29.530 1.00 93.44 320 SER A N 1
ATOM 2525 C CA . SER A 1 320 ? -22.169 -14.120 28.305 1.00 93.44 320 SER A CA 1
ATOM 2526 C C . SER A 1 320 ? -21.231 -15.324 28.423 1.00 93.44 320 SER A C 1
ATOM 2528 O O . SER A 1 320 ? -20.103 -15.208 28.903 1.00 93.44 320 SER A O 1
ATOM 2530 N N . GLU A 1 321 ? -21.643 -16.493 27.931 1.00 88.94 321 GLU A N 1
ATOM 2531 C CA . GLU A 1 321 ? -20.738 -17.642 27.789 1.00 88.94 321 GLU A CA 1
ATOM 2532 C C . GLU A 1 321 ? -19.634 -17.354 26.760 1.00 88.94 321 GLU A C 1
ATOM 2534 O O . GLU A 1 321 ? -18.477 -17.711 26.987 1.00 88.94 321 GLU A O 1
ATOM 2539 N N . ASP A 1 322 ? -19.973 -16.616 25.698 1.00 87.44 322 ASP A N 1
ATOM 2540 C CA . ASP A 1 322 ? -19.045 -16.152 24.672 1.00 87.44 322 ASP A CA 1
ATOM 2541 C C . ASP A 1 322 ? -19.041 -14.612 24.582 1.00 87.44 322 ASP A C 1
ATOM 2543 O O . ASP A 1 322 ? -19.789 -14.007 23.808 1.00 87.44 322 ASP A O 1
ATOM 2547 N N . PRO A 1 323 ? -18.209 -13.924 25.383 1.00 91.19 323 PRO A N 1
ATOM 2548 C CA . PRO A 1 323 ? -18.133 -12.464 25.362 1.00 91.19 323 PRO A CA 1
ATOM 2549 C C . PRO A 1 323 ? -17.516 -11.932 24.058 1.00 91.19 323 PRO A C 1
ATOM 2551 O O . PRO A 1 323 ? -17.516 -10.723 23.825 1.00 91.19 323 PRO A O 1
ATOM 2554 N N . TRP A 1 324 ? -16.980 -12.813 23.206 1.00 88.81 324 TRP A N 1
ATOM 2555 C CA . TRP A 1 324 ? -16.263 -12.457 21.992 1.00 88.81 324 TRP A CA 1
ATOM 2556 C C . TRP A 1 324 ? -17.105 -11.674 20.992 1.00 88.81 324 TRP A C 1
ATOM 2558 O O . TRP A 1 324 ? -16.659 -10.644 20.484 1.00 88.81 324 TRP A O 1
ATOM 2568 N N . GLU A 1 325 ? -18.328 -12.133 20.731 1.00 89.88 325 GLU A N 1
ATOM 2569 C CA . GLU A 1 325 ? -19.245 -11.468 19.807 1.00 89.88 325 GLU A CA 1
ATOM 2570 C C . GLU A 1 325 ? -19.531 -10.032 20.259 1.00 89.88 325 GLU A C 1
ATOM 2572 O O . GLU A 1 325 ? -19.466 -9.091 19.464 1.00 89.88 325 GLU A O 1
ATOM 2577 N N . ILE A 1 326 ? -19.765 -9.846 21.557 1.00 93.81 326 ILE A N 1
ATOM 2578 C CA . ILE A 1 326 ? -20.062 -8.541 22.147 1.00 93.81 326 ILE A CA 1
ATOM 2579 C C . ILE A 1 326 ? -18.842 -7.625 22.011 1.00 93.81 326 ILE A C 1
ATOM 2581 O O . ILE A 1 326 ? -18.949 -6.529 21.459 1.00 93.81 326 ILE A O 1
ATOM 2585 N N . VAL A 1 327 ? -17.667 -8.099 22.442 1.00 92.75 327 VAL A N 1
ATOM 2586 C CA . VAL A 1 327 ? -16.404 -7.343 22.385 1.00 92.75 327 VAL A CA 1
ATOM 2587 C C . VAL A 1 327 ? -16.049 -6.963 20.949 1.00 92.75 327 VAL A C 1
ATOM 2589 O O . VAL A 1 327 ? -15.664 -5.823 20.700 1.00 92.75 327 VAL A O 1
ATOM 2592 N N . SER A 1 328 ? -16.224 -7.880 19.995 1.00 90.50 328 SER A N 1
ATOM 2593 C CA . SER A 1 328 ? -15.994 -7.635 18.569 1.00 90.50 328 SER A CA 1
ATOM 2594 C C . SER A 1 328 ? -16.886 -6.515 18.036 1.00 90.50 328 SER A C 1
ATOM 2596 O O . SER A 1 328 ? -16.394 -5.595 17.379 1.00 90.50 328 SER A O 1
ATOM 2598 N N . ASN A 1 329 ? -18.180 -6.543 18.353 1.00 92.62 329 ASN A N 1
ATOM 2599 C CA . ASN A 1 329 ? -19.134 -5.560 17.845 1.00 92.62 329 ASN A CA 1
ATOM 2600 C C . ASN A 1 329 ? -18.943 -4.158 18.447 1.00 92.62 329 ASN A C 1
ATOM 2602 O O . ASN A 1 329 ? -19.115 -3.163 17.746 1.00 92.62 329 ASN A O 1
ATOM 2606 N N . ILE A 1 330 ? -18.529 -4.052 19.713 1.00 93.38 330 ILE A N 1
ATOM 2607 C CA . ILE A 1 330 ? -18.241 -2.747 20.335 1.00 93.38 330 ILE A CA 1
ATOM 2608 C C . ILE A 1 330 ? -16.824 -2.250 20.046 1.00 93.38 330 ILE A C 1
ATOM 2610 O O . ILE A 1 330 ? -16.503 -1.094 20.326 1.00 93.38 330 ILE A O 1
ATOM 2614 N N . SER A 1 331 ? -15.968 -3.107 19.480 1.00 90.06 331 SER A N 1
ATOM 2615 C CA . SER A 1 331 ? -14.539 -2.845 19.345 1.00 90.06 331 SER A CA 1
ATOM 2616 C C . SER A 1 331 ? -14.203 -1.639 18.497 1.00 90.06 331 SER A C 1
ATOM 2618 O O . SER A 1 331 ? -13.049 -1.269 18.550 1.00 90.06 331 SER A O 1
ATOM 2620 N N . HIS A 1 332 ? -15.125 -1.039 17.740 1.00 88.25 332 HIS A N 1
ATOM 2621 C CA . HIS A 1 332 ? -14.901 0.137 16.889 1.00 88.25 332 HIS A CA 1
ATOM 2622 C C . HIS A 1 332 ? -15.583 1.412 17.413 1.00 88.25 332 HIS A C 1
ATOM 2624 O O . HIS A 1 332 ? -15.469 2.453 16.775 1.00 88.25 332 HIS A O 1
ATOM 2630 N N . SER A 1 333 ? -16.279 1.343 18.554 1.00 90.00 333 SER A N 1
ATOM 2631 C CA . SER A 1 333 ? -16.937 2.498 19.169 1.00 90.00 333 SER A CA 1
ATOM 2632 C C . SER A 1 333 ? -15.985 3.206 20.131 1.00 90.00 333 SER A C 1
ATOM 2634 O O . SER A 1 333 ? -15.754 2.732 21.243 1.00 90.00 333 SER A O 1
ATOM 2636 N N . ASP A 1 334 ? -15.448 4.360 19.735 1.00 87.62 334 ASP A N 1
ATOM 2637 C CA . ASP A 1 334 ? -14.472 5.101 20.550 1.00 87.62 334 ASP A CA 1
ATOM 2638 C C . ASP A 1 334 ? -15.016 5.494 21.933 1.00 87.62 334 ASP A C 1
ATOM 2640 O O . ASP A 1 334 ? -14.303 5.418 22.932 1.00 87.62 334 ASP A O 1
ATOM 2644 N N . ILE A 1 335 ? -16.310 5.795 22.022 1.00 89.75 335 ILE A N 1
ATOM 2645 C CA . ILE A 1 335 ? -16.970 6.212 23.267 1.00 89.75 335 ILE A CA 1
ATOM 2646 C C . ILE A 1 335 ? -17.065 5.051 24.267 1.00 89.75 335 ILE A C 1
ATOM 2648 O O . ILE A 1 335 ? -16.799 5.228 25.455 1.00 89.75 335 ILE A O 1
ATOM 2652 N N . LEU A 1 336 ? -17.378 3.839 23.790 1.00 91.94 336 LEU A N 1
ATOM 2653 C CA . LEU A 1 336 ? -17.375 2.642 24.636 1.00 91.94 336 LEU A CA 1
ATOM 2654 C C . LEU A 1 336 ? -15.954 2.215 25.005 1.00 91.94 336 LEU A C 1
ATOM 2656 O O . LEU A 1 336 ? -15.719 1.789 26.135 1.00 91.94 336 LEU A O 1
ATOM 2660 N N . ARG A 1 337 ? -14.991 2.374 24.086 1.00 89.25 337 ARG A N 1
ATOM 2661 C CA . ARG A 1 337 ? -13.576 2.077 24.347 1.00 89.25 337 ARG A CA 1
ATOM 2662 C C . ARG A 1 337 ? -12.992 2.937 25.465 1.00 89.25 337 ARG A C 1
ATOM 2664 O O . ARG A 1 337 ? -12.034 2.514 26.114 1.00 89.25 337 ARG A O 1
ATOM 2671 N N . GLU A 1 338 ? -13.502 4.146 25.679 1.00 88.81 338 GLU A N 1
ATOM 2672 C CA . GLU A 1 338 ? -13.053 5.056 26.740 1.00 88.81 338 GLU A CA 1
ATOM 2673 C C . GLU A 1 338 ? -13.698 4.784 28.105 1.00 88.81 338 GLU A C 1
ATOM 2675 O O . GLU A 1 338 ? -13.144 5.199 29.125 1.00 88.81 338 GLU A O 1
ATOM 2680 N N . LYS A 1 339 ? -14.812 4.042 28.152 1.00 93.50 339 LYS A N 1
ATOM 2681 C CA . LYS A 1 339 ? -15.540 3.759 29.393 1.00 93.50 339 LYS A CA 1
ATOM 2682 C C . LYS A 1 339 ? -14.810 2.713 30.249 1.00 93.50 339 LYS A C 1
ATOM 2684 O O . LYS A 1 339 ? -14.581 1.583 29.817 1.00 93.50 339 LYS A O 1
ATOM 2689 N N . GLN A 1 340 ? -14.462 3.089 31.480 1.00 94.19 340 GLN A N 1
ATOM 2690 C CA . GLN A 1 340 ? -13.668 2.268 32.403 1.00 94.19 340 GLN A CA 1
ATOM 2691 C C . GLN A 1 340 ? -14.357 0.937 32.737 1.00 94.19 340 GLN A C 1
ATOM 2693 O O . GLN A 1 340 ? -13.715 -0.108 32.723 1.00 94.19 340 GLN A O 1
ATOM 2698 N N . GLU A 1 341 ? -15.669 0.959 32.960 1.00 95.81 341 GLU A N 1
ATOM 2699 C CA . GLU A 1 341 ? -16.459 -0.213 33.340 1.00 95.81 341 GLU A CA 1
ATOM 2700 C C . GLU A 1 341 ? -16.494 -1.270 32.227 1.00 95.81 341 GLU A C 1
ATOM 2702 O O . GLU A 1 341 ? -16.459 -2.468 32.506 1.00 95.81 341 GLU A O 1
ATOM 2707 N N . ILE A 1 342 ? -16.502 -0.837 30.958 1.00 95.25 342 ILE A N 1
ATOM 2708 C CA . ILE A 1 342 ? -16.390 -1.737 29.802 1.00 95.25 342 ILE A CA 1
ATOM 2709 C C . ILE A 1 342 ? -15.008 -2.393 29.799 1.00 95.25 342 ILE A C 1
ATOM 2711 O O . ILE A 1 342 ? -14.911 -3.607 29.652 1.00 95.25 342 ILE A O 1
ATOM 2715 N N . ARG A 1 343 ? -13.931 -1.622 30.003 1.00 93.50 343 ARG A N 1
ATOM 2716 C CA . ARG A 1 343 ? -12.562 -2.170 30.045 1.00 93.50 343 ARG A CA 1
ATOM 2717 C C . ARG A 1 343 ? -12.403 -3.218 31.141 1.00 93.50 343 ARG A C 1
ATOM 2719 O O . ARG A 1 343 ? -11.849 -4.282 30.877 1.00 93.50 343 ARG A O 1
ATOM 2726 N N . GLU A 1 344 ? -12.921 -2.935 32.334 1.00 94.50 344 GLU A N 1
ATOM 2727 C CA . GLU A 1 344 ? -12.907 -3.856 33.474 1.00 94.50 344 GLU A CA 1
ATOM 2728 C C . GLU A 1 344 ? -13.692 -5.136 33.171 1.00 94.50 344 GLU A C 1
ATOM 2730 O O . GLU A 1 344 ? -13.165 -6.230 33.365 1.00 94.50 344 GLU A O 1
ATOM 2735 N N . ALA A 1 345 ? -14.896 -5.021 32.600 1.00 95.06 345 ALA A N 1
ATOM 2736 C CA . ALA A 1 345 ? -15.704 -6.175 32.209 1.00 95.06 345 ALA A CA 1
ATOM 2737 C C . ALA A 1 345 ? -14.997 -7.066 31.176 1.00 95.06 345 ALA A C 1
ATOM 2739 O O . ALA A 1 345 ? -14.980 -8.290 31.312 1.00 95.06 345 ALA A O 1
ATOM 2740 N N . VAL A 1 346 ? -14.361 -6.472 30.159 1.00 94.38 346 VAL A N 1
ATOM 2741 C CA . VAL A 1 346 ? -13.587 -7.243 29.175 1.00 94.38 346 VAL A CA 1
ATOM 2742 C C . VAL A 1 346 ? -12.356 -7.886 29.828 1.00 94.38 346 VAL A C 1
ATOM 2744 O O . VAL A 1 346 ? -12.020 -9.030 29.521 1.00 94.38 346 VAL A O 1
ATOM 2747 N N . GLN A 1 347 ? -11.697 -7.194 30.761 1.00 93.12 347 GLN A N 1
ATOM 2748 C CA . GLN A 1 347 ? -10.538 -7.719 31.484 1.00 93.12 347 GLN A CA 1
ATOM 2749 C C . GLN A 1 347 ? -10.890 -8.896 32.404 1.00 93.12 347 GLN A C 1
ATOM 2751 O O . GLN A 1 347 ? -10.131 -9.864 32.460 1.00 93.12 347 GLN A O 1
ATOM 2756 N N . GLU A 1 348 ? -12.044 -8.860 33.073 1.00 94.75 348 GLU A N 1
ATOM 2757 C CA . GLU A 1 348 ? -12.580 -9.980 33.863 1.00 94.75 348 GLU A CA 1
ATOM 2758 C C . GLU A 1 348 ? -12.807 -11.236 33.005 1.00 94.75 348 GLU A C 1
ATOM 2760 O O . GLU A 1 348 ? -12.727 -12.358 33.504 1.00 94.75 348 GLU A O 1
ATOM 2765 N N . ARG A 1 349 ? -13.033 -11.059 31.698 1.00 95.38 349 ARG A N 1
ATOM 2766 C CA . ARG A 1 349 ? -13.244 -12.137 30.723 1.00 95.38 349 ARG A CA 1
ATOM 2767 C C . ARG A 1 349 ? -12.014 -12.469 29.876 1.00 95.38 349 ARG A C 1
ATOM 2769 O O . ARG A 1 349 ? -12.135 -13.176 28.873 1.00 95.38 349 ARG A O 1
ATOM 2776 N N . ALA A 1 350 ? -10.824 -12.027 30.289 1.00 94.12 350 ALA A N 1
ATOM 2777 C CA . ALA A 1 350 ? -9.581 -12.273 29.559 1.00 94.12 350 ALA A CA 1
ATOM 2778 C C . ALA A 1 350 ? -9.323 -13.764 29.272 1.00 94.12 350 ALA A C 1
ATOM 2780 O O . ALA A 1 350 ? -8.862 -14.081 28.179 1.00 94.12 350 ALA A O 1
ATOM 2781 N N . SER A 1 351 ? -9.676 -14.675 30.187 1.00 94.25 351 SER A N 1
ATOM 2782 C CA . SER A 1 351 ? -9.504 -16.126 30.000 1.00 94.25 351 SER A CA 1
ATOM 2783 C C . SER A 1 351 ? -10.334 -16.676 28.842 1.00 94.25 351 SER A C 1
ATOM 2785 O O . SER A 1 351 ? -9.809 -17.393 27.994 1.00 94.25 351 SER A O 1
ATOM 2787 N N . SER A 1 352 ? -11.615 -16.298 28.763 1.00 93.50 352 SER A N 1
ATOM 2788 C CA . SER A 1 352 ? -12.502 -16.700 27.660 1.00 93.50 352 SER A CA 1
ATOM 2789 C C . SER A 1 352 ? -12.012 -16.133 26.325 1.00 93.50 352 SER A C 1
ATOM 2791 O O . SER A 1 352 ? -12.028 -16.813 25.303 1.00 93.50 352 SER A O 1
ATOM 2793 N N . ILE A 1 353 ? -11.525 -14.890 26.332 1.00 92.75 353 ILE A N 1
ATOM 2794 C CA . ILE A 1 353 ? -10.964 -14.246 25.139 1.00 92.75 353 ILE A CA 1
ATOM 2795 C C . ILE A 1 353 ? -9.672 -14.946 24.692 1.00 92.75 353 ILE A C 1
ATOM 2797 O O . ILE A 1 353 ? -9.495 -15.197 23.502 1.00 92.75 353 ILE A O 1
ATOM 2801 N N . ALA A 1 354 ? -8.788 -15.292 25.630 1.00 94.56 354 ALA A N 1
ATOM 2802 C CA . ALA A 1 354 ? -7.562 -16.036 25.356 1.00 94.56 354 ALA A CA 1
ATOM 2803 C C . ALA A 1 354 ? -7.869 -17.407 24.732 1.00 94.56 354 ALA A C 1
ATOM 2805 O O . ALA A 1 354 ? -7.271 -17.772 23.723 1.00 94.56 354 ALA A O 1
ATOM 2806 N N . GLU A 1 355 ? -8.852 -18.129 25.274 1.00 93.88 355 GLU A N 1
ATOM 2807 C CA . GLU A 1 355 ? -9.303 -19.412 24.730 1.00 93.88 355 GLU A CA 1
ATOM 2808 C C . GLU A 1 355 ? -9.828 -19.281 23.291 1.00 93.88 355 GLU A C 1
ATOM 2810 O O . GLU A 1 355 ? -9.476 -20.091 22.430 1.00 93.88 355 GLU A O 1
ATOM 2815 N N . ASN A 1 356 ? -10.606 -18.232 23.006 1.00 92.06 356 ASN A N 1
ATOM 2816 C CA . ASN A 1 356 ? -11.088 -17.936 21.657 1.00 92.06 356 ASN A CA 1
ATOM 2817 C C . ASN A 1 356 ? -9.945 -17.613 20.682 1.00 92.06 356 ASN A C 1
ATOM 2819 O O . ASN A 1 356 ? -9.969 -18.083 19.544 1.00 92.06 356 ASN A O 1
ATOM 2823 N N . ILE A 1 357 ? -8.919 -16.869 21.111 1.00 94.06 357 ILE A N 1
ATOM 2824 C CA . ILE A 1 357 ? -7.726 -16.610 20.287 1.00 94.06 357 ILE A CA 1
ATOM 2825 C C . ILE A 1 357 ? -6.998 -17.923 19.979 1.00 94.06 357 ILE A C 1
ATOM 2827 O O . ILE A 1 357 ? -6.707 -18.180 18.813 1.00 94.06 357 ILE A O 1
ATOM 2831 N N . SER A 1 358 ? -6.753 -18.767 20.986 1.00 93.38 358 SER A N 1
ATOM 2832 C CA . SER A 1 358 ? -6.044 -20.043 20.817 1.00 93.38 358 SER A CA 1
ATOM 2833 C C . SER A 1 358 ? -6.779 -21.039 19.916 1.00 93.38 358 SER A C 1
ATOM 2835 O O . SER A 1 358 ? -6.137 -21.782 19.184 1.00 93.38 358 SER A O 1
ATOM 2837 N N . LYS A 1 359 ? -8.117 -21.089 19.961 1.00 92.94 359 LYS A N 1
ATOM 2838 C CA . LYS A 1 359 ? -8.915 -22.038 19.157 1.00 92.94 359 LYS A CA 1
ATOM 2839 C C . LYS A 1 359 ? -9.267 -21.526 17.760 1.00 92.94 359 LYS A C 1
ATOM 2841 O O . LYS A 1 359 ? -9.782 -22.290 16.943 1.00 92.94 359 LYS A O 1
ATOM 2846 N N . SER A 1 360 ? -9.056 -20.240 17.490 1.00 92.75 360 SER A N 1
ATOM 2847 C CA . SER A 1 360 ? -9.440 -19.627 16.222 1.00 92.75 360 SER A CA 1
ATOM 2848 C C . SER A 1 360 ? -8.518 -20.066 15.089 1.00 92.75 360 SER A C 1
ATOM 2850 O O . SER A 1 360 ? -7.299 -20.029 15.214 1.00 92.75 360 SER A O 1
ATOM 2852 N N . SER A 1 361 ? -9.096 -20.377 13.927 1.00 92.44 361 SER A N 1
ATOM 2853 C CA . SER A 1 361 ? -8.340 -20.531 12.674 1.00 92.44 361 SER A CA 1
ATOM 2854 C C . SER A 1 361 ? -7.818 -19.198 12.127 1.00 92.44 361 SER A C 1
ATOM 2856 O O . SER A 1 361 ? -7.003 -19.175 11.208 1.00 92.44 361 SER A O 1
ATOM 2858 N N . ARG A 1 362 ? -8.298 -18.071 12.670 1.00 93.25 362 ARG A N 1
ATOM 2859 C CA . ARG A 1 362 ? -7.912 -16.706 12.291 1.00 93.25 362 ARG A CA 1
ATOM 2860 C C . ARG A 1 362 ? -7.602 -15.861 13.530 1.00 93.25 362 ARG A C 1
ATOM 2862 O O . ARG A 1 362 ? -8.288 -14.864 13.786 1.00 93.25 362 ARG A O 1
ATOM 2869 N N . PRO A 1 363 ? -6.577 -16.226 14.316 1.00 94.19 363 PRO A N 1
ATOM 2870 C CA . PRO A 1 363 ? -6.289 -15.584 15.599 1.00 94.19 363 PRO A CA 1
ATOM 2871 C C . PRO A 1 363 ? -5.970 -14.088 15.469 1.00 94.19 363 PRO A C 1
ATOM 2873 O O . PRO A 1 363 ? -6.252 -13.324 16.386 1.00 94.19 363 PRO A O 1
ATOM 2876 N N . TRP A 1 364 ? -5.457 -13.627 14.321 1.00 94.38 364 TRP A N 1
ATOM 2877 C CA . TRP A 1 364 ? -5.192 -12.202 14.076 1.00 94.38 364 TRP A CA 1
ATOM 2878 C C . TRP A 1 364 ? -6.460 -11.336 14.110 1.00 94.38 364 TRP A C 1
ATOM 2880 O O . TRP A 1 364 ? -6.393 -10.194 14.552 1.00 94.38 364 TRP A O 1
ATOM 2890 N N . VAL A 1 365 ? -7.629 -11.865 13.714 1.00 89.38 365 VAL A N 1
ATOM 2891 C CA . VAL A 1 365 ? -8.912 -11.149 13.873 1.00 89.38 365 VAL A CA 1
ATOM 2892 C C . VAL A 1 365 ? -9.162 -10.924 15.361 1.00 89.38 365 VAL A C 1
ATOM 2894 O O . VAL A 1 365 ? -9.409 -9.797 15.788 1.00 89.38 365 VAL A O 1
ATOM 2897 N N . GLY A 1 366 ? -8.945 -11.987 16.140 1.00 89.75 366 GLY A N 1
ATOM 2898 C CA . GLY A 1 366 ? -8.924 -11.996 17.596 1.00 89.75 366 GLY A CA 1
ATOM 2899 C C . GLY A 1 366 ? -8.101 -10.863 18.201 1.00 89.75 366 GLY A C 1
ATOM 2900 O O . GLY A 1 366 ? -8.557 -9.973 18.916 1.00 89.75 366 GLY A O 1
ATOM 2901 N N . ILE A 1 367 ? -6.836 -10.876 17.835 1.00 92.50 367 ILE A N 1
ATOM 2902 C CA . ILE A 1 367 ? -5.839 -9.958 18.361 1.00 92.50 367 ILE A CA 1
ATOM 2903 C C . ILE A 1 367 ? -6.125 -8.510 17.924 1.00 92.50 367 ILE A C 1
ATOM 2905 O O . ILE A 1 367 ? -5.947 -7.582 18.714 1.00 92.50 367 ILE A O 1
ATOM 2909 N N . SER A 1 368 ? -6.615 -8.300 16.697 1.00 90.06 368 SER A N 1
ATOM 2910 C CA . SER A 1 368 ? -6.945 -6.964 16.183 1.00 90.06 368 SER A CA 1
ATOM 2911 C C . SER A 1 368 ? -8.086 -6.298 16.957 1.00 90.06 368 SER A C 1
ATOM 2913 O O . SER A 1 368 ? -8.017 -5.103 17.247 1.00 90.06 368 SER A O 1
ATOM 2915 N N . ILE A 1 369 ? -9.085 -7.085 17.368 1.00 87.56 369 ILE A N 1
ATOM 2916 C CA . ILE A 1 369 ? -10.250 -6.623 18.129 1.00 87.56 369 ILE A CA 1
ATOM 2917 C C . ILE A 1 369 ? -9.859 -6.184 19.535 1.00 87.56 369 ILE A C 1
ATOM 2919 O O . ILE A 1 369 ? -10.404 -5.203 20.022 1.00 87.56 369 ILE A O 1
ATOM 2923 N N . ILE A 1 370 ? -8.904 -6.852 20.188 1.00 89.62 370 ILE A N 1
ATOM 2924 C CA . ILE A 1 370 ? -8.467 -6.476 21.545 1.00 89.62 370 ILE A CA 1
ATOM 2925 C C . ILE A 1 370 ? -7.349 -5.432 21.553 1.00 89.62 370 ILE A C 1
ATOM 2927 O O . ILE A 1 370 ? -6.936 -4.976 22.618 1.00 89.62 370 ILE A O 1
ATOM 2931 N N . ASN A 1 371 ? -6.862 -5.022 20.379 1.00 86.81 371 ASN A N 1
ATOM 2932 C CA . ASN A 1 371 ? -5.725 -4.118 20.261 1.00 86.81 371 ASN A CA 1
ATOM 2933 C C . ASN A 1 371 ? -5.967 -2.781 20.986 1.00 86.81 371 ASN A C 1
ATOM 2935 O O . ASN A 1 371 ? -5.030 -2.205 21.528 1.00 86.81 371 ASN A O 1
ATOM 2939 N N . TRP A 1 372 ? -7.205 -2.290 21.071 1.00 85.69 372 TRP A N 1
ATOM 2940 C CA . TRP A 1 372 ? -7.518 -1.033 21.765 1.00 85.69 372 TRP A CA 1
ATOM 2941 C C . TRP A 1 372 ? -7.384 -1.111 23.302 1.00 85.69 372 TRP A C 1
ATOM 2943 O O . TRP A 1 372 ? -7.245 -0.071 23.948 1.00 85.69 372 TRP A O 1
ATOM 2953 N N . LEU A 1 373 ? -7.352 -2.311 23.898 1.00 86.88 373 LEU A N 1
ATOM 2954 C CA . LEU A 1 373 ? -7.228 -2.522 25.345 1.00 86.88 373 LEU A CA 1
ATOM 2955 C C . LEU A 1 373 ? -5.772 -2.722 25.762 1.00 86.88 373 LEU A C 1
ATOM 2957 O O . LEU A 1 373 ? -5.260 -3.840 25.767 1.00 86.88 373 LEU A O 1
ATOM 2961 N N . LYS A 1 374 ? -5.104 -1.640 26.178 1.00 87.00 374 LYS A N 1
ATOM 2962 C CA . LYS A 1 374 ? -3.708 -1.700 26.650 1.00 87.00 374 LYS A CA 1
ATOM 2963 C C . LYS A 1 374 ? -3.506 -2.685 27.807 1.00 87.00 374 LYS A C 1
ATOM 2965 O O . LYS A 1 374 ? -2.498 -3.385 27.819 1.00 87.00 374 LYS A O 1
ATOM 2970 N N . ASP A 1 375 ? -4.467 -2.782 28.723 1.00 86.19 375 ASP A N 1
ATOM 2971 C CA . ASP A 1 375 ? -4.366 -3.649 29.904 1.00 86.19 375 ASP A CA 1
ATOM 2972 C C . ASP A 1 375 ? -4.386 -5.140 29.538 1.00 86.19 375 ASP A C 1
ATOM 2974 O O . ASP A 1 375 ? -3.638 -5.935 30.111 1.00 86.19 375 ASP A O 1
ATOM 2978 N N . LEU A 1 376 ? -5.159 -5.526 28.513 1.00 87.12 376 LEU A N 1
ATOM 2979 C CA . LEU A 1 376 ? -5.167 -6.903 28.010 1.00 87.12 376 LEU A CA 1
ATOM 2980 C C . LEU A 1 376 ? -3.847 -7.299 27.352 1.00 87.12 376 LEU A C 1
ATOM 2982 O O . LEU A 1 376 ? -3.471 -8.468 27.412 1.00 87.12 376 LEU A O 1
ATOM 2986 N N . ARG A 1 377 ? -3.103 -6.346 26.779 1.00 88.62 377 ARG A N 1
ATOM 2987 C CA . ARG A 1 377 ? -1.788 -6.627 26.176 1.00 88.62 377 ARG A CA 1
ATOM 2988 C C . ARG A 1 377 ? -0.785 -7.163 27.202 1.00 88.62 377 ARG A C 1
ATOM 2990 O O . ARG A 1 377 ? 0.133 -7.891 26.833 1.00 88.62 377 ARG A O 1
ATOM 2997 N N . GLN A 1 378 ? -0.962 -6.818 28.481 1.00 87.69 378 GLN A N 1
ATOM 2998 C CA . GLN A 1 378 ? -0.129 -7.283 29.598 1.00 87.69 378 GLN A CA 1
ATOM 2999 C C . GLN A 1 378 ? -0.723 -8.493 30.336 1.00 87.69 378 GLN A C 1
ATOM 3001 O O . GLN A 1 378 ? -0.100 -9.030 31.256 1.00 87.69 378 GLN A O 1
ATOM 3006 N N . ASN A 1 379 ? -1.918 -8.948 29.952 1.00 92.75 379 ASN A N 1
ATOM 3007 C CA . ASN A 1 379 ? -2.534 -10.120 30.553 1.00 92.75 379 ASN A CA 1
ATOM 3008 C C . ASN A 1 379 ? -1.777 -11.394 30.129 1.00 92.75 379 ASN A C 1
ATOM 3010 O O . ASN A 1 379 ? -1.577 -11.655 28.942 1.00 92.75 379 ASN A O 1
ATOM 3014 N N . LYS A 1 380 ? -1.367 -12.208 31.110 1.00 92.81 380 LYS A N 1
ATOM 3015 C CA . LYS A 1 380 ? -0.549 -13.410 30.878 1.00 92.81 380 LYS A CA 1
ATOM 3016 C C . LYS A 1 380 ? -1.252 -14.474 30.038 1.00 92.81 380 LYS A C 1
ATOM 3018 O O . LYS A 1 380 ? -0.584 -15.161 29.275 1.00 92.81 380 LYS A O 1
ATOM 3023 N N . GLU A 1 381 ? -2.565 -14.619 30.178 1.00 94.25 381 GLU A N 1
ATOM 3024 C CA . GLU A 1 381 ? -3.347 -15.615 29.439 1.00 94.25 381 GLU A CA 1
ATOM 3025 C C . GLU A 1 381 ? -3.494 -15.202 27.977 1.00 94.25 381 GLU A C 1
ATOM 3027 O O . GLU A 1 381 ? -3.274 -16.020 27.089 1.00 94.25 381 GLU A O 1
ATOM 3032 N N . ILE A 1 382 ? -3.737 -13.913 27.718 1.00 94.75 382 ILE A N 1
ATOM 3033 C CA . ILE A 1 382 ? -3.744 -13.351 26.360 1.00 94.75 382 ILE A CA 1
ATOM 3034 C C . ILE A 1 382 ? -2.367 -13.500 25.709 1.00 94.75 382 ILE A C 1
ATOM 3036 O O . ILE A 1 382 ? -2.268 -13.968 24.578 1.00 94.75 382 ILE A O 1
ATOM 3040 N N . GLN A 1 383 ? -1.288 -13.156 26.419 1.00 93.75 383 GLN A N 1
ATOM 3041 C CA . GLN A 1 383 ? 0.071 -13.344 25.904 1.00 93.75 383 GLN A CA 1
ATOM 3042 C C . GLN A 1 383 ? 0.367 -14.818 25.605 1.00 93.75 383 GLN A C 1
ATOM 3044 O O . GLN A 1 383 ? 0.955 -15.120 24.570 1.00 93.75 383 GLN A O 1
ATOM 3049 N N . HIS A 1 384 ? -0.069 -15.740 26.468 1.00 95.19 384 HIS A N 1
ATOM 3050 C CA . HIS A 1 384 ? 0.078 -17.175 26.235 1.00 95.19 384 HIS A CA 1
ATOM 3051 C C . HIS A 1 384 ? -0.709 -17.647 25.003 1.00 95.19 384 HIS A C 1
ATOM 3053 O O . HIS A 1 384 ? -0.159 -18.374 24.178 1.00 95.19 384 HIS A O 1
ATOM 3059 N N . ALA A 1 385 ? -1.946 -17.176 24.830 1.00 95.94 385 ALA A N 1
ATOM 3060 C CA . ALA A 1 385 ? -2.755 -17.472 23.651 1.00 95.94 385 ALA A CA 1
ATOM 3061 C C . ALA A 1 385 ? -2.125 -16.931 22.361 1.00 95.94 385 ALA A C 1
ATOM 3063 O O . ALA A 1 385 ? -2.125 -17.616 21.344 1.00 95.94 385 ALA A O 1
ATOM 3064 N N . ILE A 1 386 ? -1.515 -15.742 22.397 1.00 95.56 386 ILE A N 1
ATOM 3065 C CA . ILE A 1 386 ? -0.772 -15.184 21.256 1.00 95.56 386 ILE A CA 1
ATOM 3066 C C . ILE A 1 386 ? 0.461 -16.035 20.933 1.00 95.56 386 ILE A C 1
ATOM 3068 O O . ILE A 1 386 ? 0.707 -16.330 19.767 1.00 95.56 386 ILE A O 1
ATOM 3072 N N . VAL A 1 387 ? 1.225 -16.460 21.945 1.00 96.00 387 VAL A N 1
ATOM 3073 C CA . VAL A 1 387 ? 2.379 -17.364 21.774 1.00 96.00 387 VAL A CA 1
ATOM 3074 C C . VAL A 1 387 ? 1.949 -18.666 21.096 1.00 96.00 387 VAL A C 1
ATOM 3076 O O . VAL A 1 387 ? 2.609 -19.109 20.155 1.00 96.00 387 VAL A O 1
ATOM 3079 N N . GLN A 1 388 ? 0.837 -19.255 21.542 1.00 96.06 388 GLN A N 1
ATOM 3080 C CA . GLN A 1 388 ? 0.273 -20.456 20.931 1.00 96.06 388 GLN A CA 1
ATOM 3081 C C . GLN A 1 388 ? -0.183 -20.189 19.489 1.00 96.06 388 GLN A C 1
ATOM 3083 O O . GLN A 1 388 ? 0.210 -20.913 18.579 1.00 96.06 388 GLN A O 1
ATOM 3088 N N . ALA A 1 389 ? -0.925 -19.104 19.263 1.00 95.94 389 ALA A N 1
ATOM 3089 C CA . ALA A 1 389 ? -1.413 -18.720 17.944 1.00 95.94 389 ALA A CA 1
ATOM 3090 C C . ALA A 1 389 ? -0.275 -18.487 16.938 1.00 95.94 389 ALA A C 1
ATOM 3092 O O . ALA A 1 389 ? -0.388 -18.888 15.787 1.00 95.94 389 ALA A O 1
ATOM 3093 N N . ILE A 1 390 ? 0.842 -17.880 17.349 1.00 95.44 390 ILE A N 1
ATOM 3094 C CA . ILE A 1 390 ? 2.026 -17.711 16.489 1.00 95.44 390 ILE A CA 1
ATOM 3095 C C . ILE A 1 390 ? 2.643 -19.066 16.121 1.00 95.44 390 ILE A C 1
ATOM 3097 O O . ILE A 1 390 ? 3.101 -19.244 14.992 1.00 95.44 390 ILE A O 1
ATOM 3101 N N . ALA A 1 391 ? 2.684 -20.001 17.071 1.00 93.38 391 ALA A N 1
ATOM 3102 C CA . ALA A 1 391 ? 3.284 -21.315 16.868 1.00 93.38 391 ALA A CA 1
ATOM 3103 C C . ALA A 1 391 ? 2.426 -22.241 15.989 1.00 93.38 391 ALA A C 1
ATOM 3105 O O . ALA A 1 391 ? 2.982 -23.091 15.303 1.00 93.38 391 ALA A O 1
ATOM 3106 N N . GLU A 1 392 ? 1.100 -22.092 16.024 1.00 94.00 392 GLU A N 1
ATOM 3107 C CA . GLU A 1 392 ? 0.154 -23.000 15.357 1.00 94.00 392 GLU A CA 1
ATOM 3108 C C . GLU A 1 392 ? -0.455 -22.421 14.066 1.00 94.00 392 GLU A C 1
ATOM 3110 O O . GLU A 1 392 ? -0.968 -23.178 13.245 1.00 94.00 392 GLU A O 1
ATOM 3115 N N . SER A 1 393 ? -0.410 -21.100 13.861 1.00 94.00 393 SER A N 1
ATOM 3116 C CA . SER A 1 393 ? -0.996 -20.448 12.682 1.00 94.00 393 SER A CA 1
ATOM 3117 C C . SER A 1 393 ? -0.191 -20.706 11.407 1.00 94.00 393 SER A C 1
ATOM 3119 O O . SER A 1 393 ? 1.029 -20.556 11.388 1.00 94.00 393 SER A O 1
ATOM 3121 N N . GLU A 1 394 ? -0.898 -20.977 10.307 1.00 91.75 394 GLU A N 1
ATOM 3122 C CA . GLU A 1 394 ? -0.339 -21.005 8.946 1.00 91.75 394 GLU A CA 1
ATOM 3123 C C . GLU A 1 394 ? 0.005 -19.598 8.420 1.00 91.75 394 GLU A C 1
ATOM 3125 O O . GLU A 1 394 ? 0.834 -19.449 7.522 1.00 91.75 394 GLU A O 1
ATOM 3130 N N . GLU A 1 395 ? -0.605 -18.551 8.992 1.00 93.44 395 GLU A N 1
ATOM 3131 C CA . GLU A 1 395 ? -0.388 -17.144 8.626 1.00 93.44 395 GLU A CA 1
ATOM 3132 C C . GLU A 1 395 ? 0.173 -16.318 9.806 1.00 93.44 395 GLU A C 1
ATOM 3134 O O . GLU A 1 395 ? -0.448 -15.342 10.247 1.00 93.44 395 GLU A O 1
ATOM 3139 N N . PRO A 1 396 ? 1.343 -16.677 10.367 1.00 94.19 396 PRO A N 1
ATOM 3140 C CA . PRO A 1 396 ? 1.896 -16.020 11.555 1.00 94.19 396 PRO A CA 1
ATOM 3141 C C . PRO A 1 396 ? 2.227 -14.541 11.311 1.00 94.19 396 PRO A C 1
ATOM 3143 O O . PRO A 1 396 ? 2.130 -13.726 12.226 1.00 94.19 396 PRO A O 1
ATOM 3146 N N . TRP A 1 397 ? 2.534 -14.154 10.070 1.00 93.56 397 TRP A N 1
ATOM 3147 C CA . TRP A 1 397 ? 2.819 -12.766 9.697 1.00 93.56 397 TRP A CA 1
ATOM 3148 C C . TRP A 1 397 ? 1.621 -11.829 9.942 1.00 93.56 397 TRP A C 1
ATOM 3150 O O . TRP A 1 397 ? 1.808 -10.702 10.391 1.00 93.56 397 TRP A O 1
ATOM 3160 N N . ARG A 1 398 ? 0.374 -12.303 9.782 1.00 94.38 398 ARG A N 1
ATOM 3161 C CA . ARG A 1 398 ? -0.824 -11.503 10.109 1.00 94.38 398 ARG A CA 1
ATOM 3162 C C . ARG A 1 398 ? -0.950 -11.236 11.604 1.00 94.38 398 ARG A C 1
ATOM 3164 O O . ARG A 1 398 ? -1.455 -10.192 12.003 1.00 94.38 398 ARG A O 1
ATOM 3171 N N . ILE A 1 399 ? -0.492 -12.174 12.433 1.00 94.69 399 ILE A N 1
ATOM 3172 C CA . ILE A 1 399 ? -0.448 -11.983 13.884 1.00 94.69 399 ILE A CA 1
ATOM 3173 C C . ILE A 1 399 ? 0.593 -10.913 14.224 1.00 94.69 399 ILE A C 1
ATOM 3175 O O . ILE A 1 399 ? 0.288 -10.008 14.999 1.00 94.69 399 ILE A O 1
ATOM 3179 N N . ILE A 1 400 ? 1.774 -10.968 13.592 1.00 92.94 400 ILE A N 1
ATOM 3180 C CA . ILE A 1 400 ? 2.842 -9.963 13.743 1.00 92.94 400 ILE A CA 1
ATOM 3181 C C . ILE A 1 400 ? 2.314 -8.560 13.425 1.00 92.94 400 ILE A C 1
ATOM 3183 O O . ILE A 1 400 ? 2.486 -7.660 14.244 1.00 92.94 400 ILE A O 1
ATOM 3187 N N . MET A 1 401 ? 1.579 -8.391 12.319 1.00 92.44 401 MET A N 1
ATOM 3188 C CA . MET A 1 401 ? 0.958 -7.108 11.950 1.00 92.44 401 MET A CA 1
ATOM 3189 C C . MET A 1 401 ? 0.045 -6.537 13.046 1.00 92.44 401 MET A C 1
ATOM 3191 O O . MET A 1 401 ? -0.017 -5.323 13.251 1.00 92.44 401 MET A O 1
ATOM 3195 N N . CYS A 1 402 ? -0.691 -7.397 13.758 1.00 92.75 402 CYS A N 1
ATOM 3196 C CA . CYS A 1 402 ? -1.597 -6.960 14.820 1.00 92.75 402 CYS A CA 1
ATOM 3197 C C . CYS A 1 402 ? -0.859 -6.563 16.102 1.00 92.75 402 CYS A C 1
ATOM 3199 O O . CYS A 1 402 ? -1.293 -5.640 16.794 1.00 92.75 402 CYS A O 1
ATOM 3201 N N . ILE A 1 403 ? 0.232 -7.261 16.423 1.00 92.88 403 ILE A N 1
ATOM 3202 C CA . ILE A 1 403 ? 0.925 -7.113 17.705 1.00 92.88 403 ILE A CA 1
ATOM 3203 C C . ILE A 1 403 ? 2.173 -6.235 17.644 1.00 92.88 403 ILE A C 1
ATOM 3205 O O . ILE A 1 403 ? 2.673 -5.826 18.685 1.00 92.88 403 ILE A O 1
ATOM 3209 N N . GLY A 1 404 ? 2.705 -5.936 16.461 1.00 87.44 404 GLY A N 1
ATOM 3210 C CA . GLY A 1 404 ? 4.033 -5.334 16.356 1.00 87.44 404 GLY A CA 1
ATOM 3211 C C . GLY A 1 404 ? 4.141 -3.919 16.942 1.00 87.44 404 GLY A C 1
ATOM 3212 O O . GLY A 1 404 ? 5.210 -3.518 17.385 1.00 87.44 404 GLY A O 1
ATOM 3213 N N . ASN A 1 405 ? 3.020 -3.198 17.058 1.00 86.38 405 ASN A N 1
ATOM 3214 C CA . ASN A 1 405 ? 2.948 -1.892 17.730 1.00 86.38 405 ASN A CA 1
ATOM 3215 C C . ASN A 1 405 ? 2.599 -1.986 19.234 1.00 86.38 405 ASN A C 1
ATOM 3217 O O . ASN A 1 405 ? 2.221 -0.986 19.854 1.00 86.38 405 ASN A O 1
ATOM 3221 N N . TRP A 1 406 ? 2.630 -3.179 19.835 1.00 89.56 406 TRP A N 1
ATOM 3222 C CA . TRP A 1 406 ? 2.321 -3.353 21.254 1.00 89.56 406 TRP A CA 1
ATOM 3223 C C . TRP A 1 406 ? 3.531 -3.009 22.118 1.00 89.56 406 TRP A C 1
ATOM 3225 O O . TRP A 1 406 ? 4.563 -3.674 22.083 1.00 89.56 406 TRP A O 1
ATOM 3235 N N . GLU A 1 407 ? 3.371 -1.992 22.959 1.00 84.44 407 GLU A N 1
ATOM 3236 C CA . GLU A 1 407 ? 4.390 -1.581 23.921 1.00 84.44 407 GLU A CA 1
ATOM 3237 C C . GLU A 1 407 ? 4.811 -2.749 24.834 1.00 84.44 407 GLU A C 1
ATOM 3239 O O . GLU A 1 407 ? 3.979 -3.390 25.482 1.00 84.44 407 GLU A O 1
ATOM 3244 N N . GLY A 1 408 ? 6.116 -3.029 24.868 1.00 83.00 408 GLY A N 1
ATOM 3245 C CA . GLY A 1 408 ? 6.712 -4.078 25.699 1.00 83.00 408 GLY A CA 1
ATOM 3246 C C . GLY A 1 408 ? 6.624 -5.496 25.128 1.00 83.00 408 GLY A C 1
ATOM 3247 O O . GLY A 1 408 ? 7.150 -6.419 25.749 1.00 83.00 408 GLY A O 1
ATOM 3248 N N . ILE A 1 409 ? 6.024 -5.706 23.950 1.00 83.12 409 ILE A N 1
ATOM 3249 C CA . ILE A 1 409 ? 5.879 -7.059 23.395 1.00 83.12 409 ILE A CA 1
ATOM 3250 C C . ILE A 1 409 ? 7.217 -7.730 23.080 1.00 83.12 409 ILE A C 1
ATOM 3252 O O . ILE A 1 409 ? 7.390 -8.925 23.312 1.00 83.12 409 ILE A O 1
ATOM 3256 N N . HIS A 1 410 ? 8.197 -6.941 22.646 1.00 80.81 410 HIS A N 1
ATOM 3257 C CA . HIS A 1 410 ? 9.568 -7.376 22.398 1.00 80.81 410 HIS A CA 1
ATOM 3258 C C . HIS A 1 410 ? 10.271 -7.914 23.659 1.00 80.81 410 HIS A C 1
ATOM 3260 O O . HIS A 1 410 ? 11.227 -8.681 23.560 1.00 80.81 410 HIS A O 1
ATOM 3266 N N . GLN A 1 411 ? 9.804 -7.536 24.857 1.00 85.56 411 GLN A N 1
ATOM 3267 C CA . GLN A 1 411 ? 10.358 -8.006 26.133 1.00 85.56 411 GLN A CA 1
ATOM 3268 C C . GLN A 1 411 ? 9.870 -9.418 26.479 1.00 85.56 411 GLN A C 1
ATOM 3270 O O . GLN A 1 411 ? 10.484 -10.104 27.304 1.00 85.56 411 GLN A O 1
ATOM 3275 N N . ASN A 1 412 ? 8.783 -9.877 25.849 1.00 90.06 412 ASN A N 1
ATOM 3276 C CA . ASN A 1 412 ? 8.261 -11.216 26.052 1.00 90.06 412 ASN A CA 1
ATOM 3277 C C . ASN A 1 412 ? 9.106 -12.239 25.272 1.00 90.06 412 ASN A C 1
ATOM 3279 O O . ASN A 1 412 ? 8.975 -12.425 24.060 1.00 90.06 412 ASN A O 1
ATOM 3283 N N . LYS A 1 413 ? 9.974 -12.944 26.006 1.00 92.38 413 LYS A N 1
ATOM 3284 C CA . LYS A 1 413 ? 10.859 -13.978 25.449 1.00 92.38 413 LYS A CA 1
ATOM 3285 C C . LYS A 1 413 ? 10.101 -15.136 24.802 1.00 92.38 413 LYS A C 1
ATOM 3287 O O . LYS A 1 413 ? 10.633 -15.745 23.881 1.00 92.38 413 LYS A O 1
ATOM 3292 N N . ASP A 1 414 ? 8.895 -15.449 25.267 1.00 93.75 414 ASP A N 1
ATOM 3293 C CA . ASP A 1 414 ? 8.114 -16.565 24.734 1.00 93.75 414 ASP A CA 1
ATOM 3294 C C . ASP A 1 414 ? 7.517 -16.224 23.364 1.00 93.75 414 ASP A C 1
ATOM 3296 O O . ASP A 1 414 ? 7.474 -17.090 22.492 1.00 93.75 414 ASP A O 1
ATOM 3300 N N . ILE A 1 415 ? 7.165 -14.954 23.129 1.00 92.25 415 ILE A N 1
ATOM 3301 C CA . ILE A 1 415 ? 6.772 -14.464 21.798 1.00 92.25 415 ILE A CA 1
ATOM 3302 C C . ILE A 1 415 ? 7.959 -14.547 20.835 1.00 92.25 415 ILE A C 1
ATOM 3304 O O . ILE A 1 415 ? 7.808 -15.073 19.736 1.00 92.25 415 ILE A O 1
ATOM 3308 N N . GLY A 1 416 ? 9.155 -14.123 21.262 1.00 92.50 416 GLY A N 1
ATOM 3309 C CA . GLY A 1 416 ? 10.378 -14.278 20.464 1.00 92.50 416 GLY A CA 1
ATOM 3310 C C . GLY A 1 416 ? 10.655 -15.735 20.072 1.00 92.50 416 GLY A C 1
ATOM 3311 O O . GLY A 1 416 ? 10.873 -16.027 18.896 1.00 92.50 416 GLY A O 1
ATOM 3312 N N . LYS A 1 417 ? 10.536 -16.661 21.034 1.00 95.12 417 LYS A N 1
ATOM 3313 C CA . LYS A 1 417 ? 10.659 -18.112 20.804 1.00 95.12 417 LYS A CA 1
ATOM 3314 C C . LYS A 1 417 ? 9.625 -18.639 19.823 1.00 95.12 417 LYS A C 1
ATOM 3316 O O . LYS A 1 417 ? 9.961 -19.454 18.964 1.00 95.12 417 LYS A O 1
ATOM 3321 N N . ALA A 1 418 ? 8.367 -18.230 19.975 1.00 95.44 418 ALA A N 1
ATOM 3322 C CA . ALA A 1 418 ? 7.286 -18.659 19.097 1.00 95.44 418 ALA A CA 1
ATOM 3323 C C . ALA A 1 418 ? 7.501 -18.156 17.670 1.00 95.44 418 ALA A C 1
ATOM 3325 O O . ALA A 1 418 ? 7.403 -18.947 16.739 1.00 95.44 418 ALA A O 1
ATOM 3326 N N . LEU A 1 419 ? 7.884 -16.887 17.501 1.00 94.81 419 LEU A N 1
ATOM 3327 C CA . LEU A 1 419 ? 8.204 -16.306 16.197 1.00 94.81 419 LEU A CA 1
ATOM 3328 C C . LEU A 1 419 ? 9.390 -17.011 15.538 1.00 94.81 419 LEU A C 1
ATOM 3330 O O . LEU A 1 419 ? 9.302 -17.364 14.369 1.00 94.81 419 LEU A O 1
ATOM 3334 N N . ALA A 1 420 ? 10.461 -17.292 16.284 1.00 95.00 420 ALA A N 1
ATOM 3335 C CA . ALA A 1 420 ? 11.612 -18.036 15.776 1.00 95.00 420 ALA A CA 1
ATOM 3336 C C . ALA A 1 420 ? 11.241 -19.468 15.340 1.00 95.00 420 ALA A C 1
ATOM 3338 O O . ALA A 1 420 ? 11.679 -19.941 14.293 1.00 95.00 420 ALA A O 1
ATOM 3339 N N . ARG A 1 421 ? 10.397 -20.170 16.110 1.00 95.69 421 ARG A N 1
ATOM 3340 C CA . ARG A 1 421 ? 9.883 -21.497 15.719 1.00 95.69 421 ARG A CA 1
ATOM 3341 C C . ARG A 1 421 ? 8.989 -21.426 14.486 1.00 95.69 421 ARG A C 1
ATOM 3343 O O . ARG A 1 421 ? 9.154 -22.239 13.584 1.00 95.69 421 ARG A O 1
ATOM 3350 N N . SER A 1 422 ? 8.089 -20.451 14.447 1.00 94.56 422 SER A N 1
ATOM 3351 C CA . SER A 1 422 ? 7.175 -20.218 13.331 1.00 94.56 422 SER A CA 1
ATOM 3352 C C . SER A 1 422 ? 7.946 -19.886 12.050 1.00 94.56 422 SER A C 1
ATOM 3354 O O . SER A 1 422 ? 7.698 -20.475 11.003 1.00 94.56 422 SER A O 1
ATOM 3356 N N . LEU A 1 423 ? 8.991 -19.057 12.151 1.00 94.25 423 LEU A N 1
ATOM 3357 C CA . LEU A 1 423 ? 9.955 -18.812 11.078 1.00 94.25 423 LEU A CA 1
ATOM 3358 C C . LEU A 1 423 ? 10.610 -20.099 10.589 1.00 94.25 423 LEU A C 1
ATOM 3360 O O . LEU A 1 423 ? 10.710 -20.280 9.385 1.00 94.25 423 LEU A O 1
ATOM 3364 N N . HIS A 1 424 ? 11.035 -21.004 11.476 1.00 94.31 424 HIS A N 1
ATOM 3365 C CA . HIS A 1 424 ? 11.632 -22.280 11.069 1.00 94.31 424 HIS A CA 1
ATOM 3366 C C . HIS A 1 424 ? 10.655 -23.239 10.383 1.00 94.31 424 HIS A C 1
ATOM 3368 O O . HIS A 1 424 ? 11.074 -24.027 9.543 1.00 94.31 424 HIS A O 1
ATOM 3374 N N . GLN A 1 425 ? 9.379 -23.197 10.758 1.00 93.50 425 GLN A N 1
ATOM 3375 C CA . GLN A 1 425 ? 8.362 -24.139 10.284 1.00 93.50 425 GLN A CA 1
ATOM 3376 C C . GLN A 1 425 ? 7.578 -23.621 9.076 1.00 93.50 425 GLN A C 1
ATOM 3378 O O . GLN A 1 425 ? 7.014 -24.420 8.337 1.00 93.50 425 GLN A O 1
ATOM 3383 N N . SER A 1 426 ? 7.552 -22.304 8.862 1.00 92.88 426 SER A N 1
ATOM 3384 C CA . SER A 1 426 ? 6.808 -21.679 7.772 1.00 92.88 426 SER A CA 1
ATOM 3385 C C . SER A 1 426 ? 7.318 -22.141 6.407 1.00 92.88 426 SER A C 1
ATOM 3387 O O . SER A 1 426 ? 8.524 -22.121 6.139 1.00 92.88 426 SER A O 1
ATOM 3389 N N . GLU A 1 427 ? 6.391 -22.492 5.516 1.00 91.12 427 GLU A N 1
ATOM 3390 C CA . GLU A 1 427 ? 6.678 -22.741 4.098 1.00 91.12 427 GLU A CA 1
ATOM 3391 C C . GLU A 1 427 ? 7.069 -21.453 3.359 1.00 91.12 427 GLU A C 1
ATOM 3393 O O . GLU A 1 427 ? 7.759 -21.504 2.347 1.00 91.12 427 GLU A O 1
ATOM 3398 N N . LYS A 1 428 ? 6.659 -20.290 3.885 1.00 92.00 428 LYS A N 1
ATOM 3399 C CA . LYS A 1 428 ? 6.919 -18.959 3.317 1.00 92.00 428 LYS A CA 1
ATOM 3400 C C . LYS A 1 428 ? 7.651 -18.080 4.334 1.00 92.00 428 LYS A C 1
ATOM 3402 O O . LYS A 1 428 ? 7.081 -17.092 4.811 1.00 92.00 428 LYS A O 1
ATOM 3407 N N . PRO A 1 429 ? 8.896 -18.422 4.721 1.00 92.69 429 PRO A N 1
ATOM 3408 C CA . PRO A 1 429 ? 9.633 -17.688 5.751 1.00 92.69 429 PRO A CA 1
ATOM 3409 C C . PRO A 1 429 ? 9.798 -16.205 5.400 1.00 92.69 429 PRO A C 1
ATOM 3411 O O . PRO A 1 429 ? 9.708 -15.358 6.285 1.00 92.69 429 PRO A O 1
ATOM 3414 N N . TRP A 1 430 ? 9.937 -15.869 4.114 1.00 92.62 430 TRP A N 1
ATOM 3415 C CA . TRP A 1 430 ? 10.088 -14.491 3.640 1.00 92.62 430 TRP A CA 1
ATOM 3416 C C . TRP A 1 430 ? 8.911 -13.581 4.017 1.00 92.62 430 TRP A C 1
ATOM 3418 O O . TRP A 1 430 ? 9.154 -12.429 4.340 1.00 92.62 430 TRP A O 1
ATOM 3428 N N . ARG A 1 431 ? 7.663 -14.075 4.076 1.00 92.00 431 ARG A N 1
ATOM 3429 C CA . ARG A 1 431 ? 6.499 -13.276 4.527 1.00 92.00 431 ARG A CA 1
ATOM 3430 C C . ARG A 1 431 ? 6.582 -12.889 5.993 1.00 92.00 431 ARG A C 1
ATOM 3432 O O . ARG A 1 431 ? 6.132 -11.831 6.412 1.00 92.00 431 ARG A O 1
ATOM 3439 N N . VAL A 1 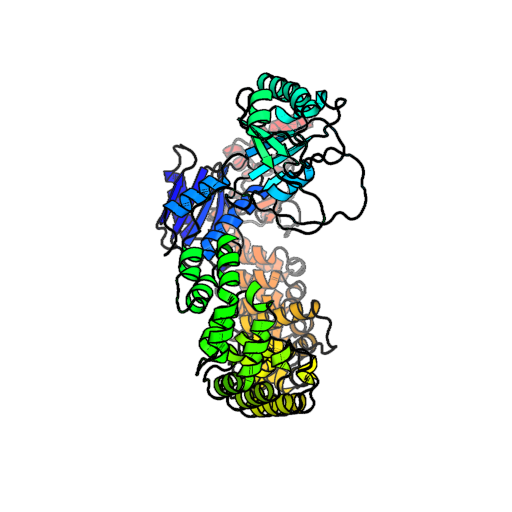432 ? 7.136 -13.786 6.797 1.00 93.00 432 VAL A N 1
ATOM 3440 C CA . VAL A 1 432 ? 7.311 -13.546 8.227 1.00 93.00 432 VAL A CA 1
ATOM 3441 C C . VAL A 1 432 ? 8.455 -12.555 8.435 1.00 93.00 432 VAL A C 1
ATOM 3443 O O . VAL A 1 432 ? 8.313 -11.604 9.195 1.00 93.00 432 VAL A O 1
ATOM 3446 N N . VAL A 1 433 ? 9.560 -12.739 7.709 1.00 91.75 433 VAL A N 1
ATOM 3447 C CA . VAL A 1 433 ? 10.718 -11.831 7.716 1.00 91.75 433 VAL A CA 1
ATOM 3448 C C . VAL A 1 433 ? 10.360 -10.433 7.214 1.00 91.75 433 VAL A C 1
ATOM 3450 O O . VAL A 1 433 ? 10.822 -9.442 7.782 1.00 91.75 433 VAL A O 1
ATOM 3453 N N . SER A 1 434 ? 9.519 -10.348 6.184 1.00 90.75 434 SER A N 1
ATOM 3454 C CA . SER A 1 434 ? 9.068 -9.088 5.610 1.00 90.75 434 SER A CA 1
ATOM 3455 C C . SER A 1 434 ? 8.245 -8.291 6.630 1.00 90.75 434 SER A C 1
ATOM 3457 O O . SER A 1 434 ? 8.568 -7.140 6.902 1.00 90.75 434 SER A O 1
ATOM 3459 N N . GLU A 1 435 ? 7.287 -8.919 7.320 1.00 92.38 435 GLU A N 1
ATOM 3460 C CA . GLU A 1 435 ? 6.509 -8.233 8.365 1.00 92.38 435 GLU A CA 1
ATOM 3461 C C . GLU A 1 435 ? 7.339 -7.861 9.603 1.00 92.38 435 GLU A C 1
ATOM 3463 O O . GLU A 1 435 ? 7.133 -6.802 10.196 1.00 92.38 435 GLU A O 1
ATOM 3468 N N . LEU A 1 436 ? 8.320 -8.685 9.988 1.00 90.38 436 LEU A N 1
ATOM 3469 C CA . LEU A 1 436 ? 9.218 -8.374 11.108 1.00 90.38 436 LEU A CA 1
ATOM 3470 C C . LEU A 1 436 ? 10.046 -7.103 10.879 1.00 90.38 436 LEU A C 1
ATOM 3472 O O . LEU A 1 436 ? 10.423 -6.446 11.851 1.00 90.38 436 LEU A O 1
ATOM 3476 N N . TYR A 1 437 ? 10.299 -6.732 9.620 1.00 85.62 437 TYR A N 1
ATOM 3477 C CA . TYR A 1 437 ? 11.051 -5.526 9.267 1.00 85.62 437 TYR A CA 1
ATOM 3478 C C . TYR A 1 437 ? 10.430 -4.243 9.842 1.00 85.62 437 TYR A C 1
ATOM 3480 O O . TYR A 1 437 ? 11.153 -3.311 10.190 1.00 85.62 437 TYR A O 1
ATOM 3488 N N . TYR A 1 438 ? 9.104 -4.189 9.993 1.00 85.62 438 TYR A N 1
ATOM 3489 C CA . TYR A 1 438 ? 8.414 -3.003 10.505 1.00 85.62 438 TYR A CA 1
ATOM 3490 C C . TYR A 1 438 ? 8.571 -2.791 12.020 1.00 85.62 438 TYR A C 1
ATOM 3492 O O . TYR A 1 438 ? 8.173 -1.742 12.528 1.00 85.62 438 TYR A O 1
ATOM 3500 N N . TYR A 1 439 ? 9.160 -3.749 12.745 1.00 87.50 439 TYR A N 1
ATOM 3501 C CA . TYR A 1 439 ? 9.166 -3.776 14.208 1.00 87.50 439 TYR A CA 1
ATOM 3502 C C . TYR A 1 439 ? 10.581 -3.977 14.771 1.00 87.50 439 TYR A C 1
ATOM 3504 O O . TYR A 1 439 ? 10.944 -5.063 15.229 1.00 87.50 439 TYR A O 1
ATOM 3512 N N . GLU A 1 440 ? 11.375 -2.898 14.780 1.00 81.50 440 GLU A N 1
ATOM 3513 C CA . GLU A 1 440 ? 12.797 -2.876 15.185 1.00 81.50 440 GLU A CA 1
ATOM 3514 C C . GLU A 1 440 ? 13.062 -3.514 16.568 1.00 81.50 440 GLU A C 1
ATOM 3516 O O . GLU A 1 440 ? 14.081 -4.168 16.802 1.00 81.50 440 GLU A O 1
ATOM 3521 N N . GLU A 1 441 ? 12.129 -3.370 17.507 1.00 83.50 441 GLU A N 1
ATOM 3522 C CA . GLU A 1 441 ? 12.279 -3.944 18.845 1.00 83.50 441 GLU A CA 1
ATOM 3523 C C . GLU A 1 441 ? 12.173 -5.478 18.841 1.00 83.50 441 GLU A C 1
ATOM 3525 O O . GLU A 1 441 ? 12.902 -6.151 19.571 1.00 83.50 441 GLU A O 1
ATOM 3530 N N . ILE A 1 442 ? 11.296 -6.041 18.002 1.00 84.38 442 ILE A N 1
ATOM 3531 C CA . ILE A 1 442 ? 11.146 -7.495 17.825 1.00 84.38 442 ILE A CA 1
ATOM 3532 C C . ILE A 1 442 ? 12.341 -8.036 17.036 1.00 84.38 442 ILE A C 1
ATOM 3534 O O . ILE A 1 442 ? 12.901 -9.077 17.382 1.00 84.38 442 ILE A O 1
ATOM 3538 N N . TRP A 1 443 ? 12.767 -7.285 16.021 1.00 79.62 443 TRP A N 1
ATOM 3539 C CA . TRP A 1 443 ? 13.937 -7.564 15.193 1.00 79.62 443 TRP A CA 1
ATOM 3540 C C . TRP A 1 443 ? 15.212 -7.835 16.009 1.00 79.62 443 TRP A C 1
ATOM 3542 O O . TRP A 1 443 ? 15.982 -8.735 15.679 1.00 79.62 443 TRP A O 1
ATOM 3552 N N . ASN A 1 444 ? 15.442 -7.089 17.094 1.00 84.06 444 ASN A N 1
ATOM 3553 C CA . ASN A 1 444 ? 16.660 -7.210 17.905 1.00 84.06 444 ASN A CA 1
ATOM 3554 C C . ASN A 1 444 ? 16.700 -8.476 18.786 1.00 84.06 444 ASN A C 1
ATOM 3556 O O . ASN A 1 444 ? 17.642 -8.678 19.559 1.00 84.06 444 ASN A O 1
ATOM 3560 N N . ASN A 1 445 ? 15.692 -9.346 18.697 1.00 89.75 445 ASN A N 1
ATOM 3561 C CA . ASN A 1 445 ? 15.683 -10.611 19.411 1.00 89.75 445 ASN A CA 1
ATOM 3562 C C . ASN A 1 445 ? 16.670 -11.612 18.783 1.00 89.75 445 ASN A C 1
ATOM 3564 O O . ASN A 1 445 ? 16.516 -12.031 17.636 1.00 89.75 445 ASN A O 1
ATOM 3568 N N . HIS A 1 446 ? 17.649 -12.060 19.575 1.00 90.62 446 HIS A N 1
ATOM 3569 C CA . HIS A 1 446 ? 18.698 -12.980 19.128 1.00 90.62 446 HIS A CA 1
ATOM 3570 C C . HIS A 1 446 ? 18.169 -14.303 18.543 1.00 90.62 446 HIS A C 1
ATOM 3572 O O . HIS A 1 446 ? 18.763 -14.842 17.613 1.00 90.62 446 HIS A O 1
ATOM 3578 N N . GLU A 1 447 ? 17.061 -14.840 19.060 1.00 92.19 447 GLU A N 1
ATOM 3579 C CA . GLU A 1 447 ? 16.491 -16.087 18.538 1.00 92.19 447 GLU A CA 1
ATOM 3580 C C . GLU A 1 447 ? 15.826 -15.886 17.172 1.00 92.19 447 GLU A C 1
ATOM 3582 O O . GLU A 1 447 ? 15.920 -16.768 16.322 1.00 92.19 447 GLU A O 1
ATOM 3587 N N . ILE A 1 448 ? 15.206 -14.723 16.945 1.00 92.19 448 ILE A N 1
ATOM 3588 C CA . ILE A 1 448 ? 14.621 -14.354 15.650 1.00 92.19 448 ILE A CA 1
ATOM 3589 C C . ILE A 1 448 ? 15.733 -14.138 14.626 1.00 92.19 448 ILE A C 1
ATOM 3591 O O . ILE A 1 448 ? 15.680 -14.724 13.552 1.00 92.19 448 ILE A O 1
ATOM 3595 N N . GLN A 1 449 ? 16.777 -13.381 14.974 1.00 90.56 449 GLN A N 1
ATOM 3596 C CA . GLN A 1 449 ? 17.940 -13.180 14.100 1.00 90.56 449 GLN A CA 1
ATOM 3597 C C . GLN A 1 449 ? 18.587 -14.509 13.706 1.00 90.56 449 GLN A C 1
ATOM 3599 O O . GLN A 1 449 ? 18.874 -14.739 12.533 1.00 90.56 449 GLN A O 1
ATOM 3604 N N . LYS A 1 450 ? 18.757 -15.417 14.675 1.00 93.19 450 LYS A N 1
ATOM 3605 C CA . LYS A 1 450 ? 19.257 -16.763 14.404 1.00 93.19 450 LYS A CA 1
ATOM 3606 C C . LYS A 1 450 ? 18.322 -17.540 13.474 1.00 93.19 450 LYS A C 1
ATOM 3608 O O . LYS A 1 450 ? 18.805 -18.145 12.527 1.00 93.19 450 LYS A O 1
ATOM 3613 N N . ALA A 1 451 ? 17.010 -17.508 13.711 1.00 93.50 451 ALA A N 1
ATOM 3614 C CA . ALA A 1 451 ? 16.052 -18.209 12.858 1.00 93.50 451 ALA A CA 1
ATOM 3615 C C . ALA A 1 451 ? 16.031 -17.664 11.426 1.00 93.50 451 ALA A C 1
ATOM 3617 O O . ALA A 1 451 ? 15.887 -18.425 10.475 1.00 93.50 451 ALA A O 1
ATOM 3618 N N . ILE A 1 452 ? 16.211 -16.355 11.261 1.00 91.56 452 ILE A N 1
ATOM 3619 C CA . ILE A 1 452 ? 16.309 -15.726 9.944 1.00 91.56 452 ILE A CA 1
ATOM 3620 C C . ILE A 1 452 ? 17.588 -16.160 9.250 1.00 91.56 452 ILE A C 1
ATOM 3622 O O . ILE A 1 452 ? 17.507 -16.599 8.112 1.00 91.56 452 ILE A O 1
ATOM 3626 N N . HIS A 1 453 ? 18.723 -16.144 9.951 1.00 90.00 453 HIS A N 1
ATOM 3627 C CA . HIS A 1 453 ? 19.980 -16.672 9.429 1.00 90.00 453 HIS A CA 1
ATOM 3628 C C . HIS A 1 453 ? 19.858 -18.144 8.995 1.00 90.00 453 HIS A C 1
ATOM 3630 O O . HIS A 1 453 ? 20.259 -18.499 7.889 1.00 90.00 453 HIS A O 1
ATOM 3636 N N . ASP A 1 454 ? 19.241 -18.988 9.827 1.00 92.31 454 ASP A N 1
ATOM 3637 C CA . ASP A 1 454 ? 19.030 -20.411 9.537 1.00 92.31 454 ASP A CA 1
ATOM 3638 C C . ASP A 1 454 ? 18.096 -20.617 8.317 1.00 92.31 454 ASP A C 1
ATOM 3640 O O . ASP A 1 454 ? 18.257 -21.588 7.575 1.00 92.31 454 ASP A O 1
ATOM 3644 N N . ARG A 1 455 ? 17.148 -19.696 8.070 1.00 93.88 455 ARG A N 1
ATOM 3645 C CA . ARG A 1 455 ? 16.220 -19.707 6.918 1.00 93.88 455 ARG A CA 1
ATOM 3646 C C . ARG A 1 455 ? 16.673 -18.857 5.725 1.00 93.88 455 ARG A C 1
ATOM 3648 O O . ARG A 1 455 ? 15.995 -18.874 4.697 1.00 93.88 455 ARG A O 1
ATOM 3655 N N . THR A 1 456 ? 17.807 -18.159 5.808 1.00 91.12 456 THR A N 1
ATOM 3656 C CA . THR A 1 456 ? 18.359 -17.351 4.708 1.00 91.12 456 THR A CA 1
ATOM 3657 C C . THR A 1 456 ? 18.447 -18.138 3.393 1.00 91.12 456 THR A C 1
ATOM 3659 O O . THR A 1 456 ? 17.992 -17.608 2.379 1.00 91.12 456 THR A O 1
ATOM 3662 N N . PRO A 1 457 ? 18.918 -19.407 3.361 1.00 89.56 457 PRO A N 1
ATOM 3663 C CA . PRO A 1 457 ? 18.969 -20.182 2.120 1.00 89.56 457 PRO A CA 1
ATOM 3664 C C . PRO A 1 457 ? 17.608 -20.346 1.433 1.00 89.56 457 PRO A C 1
ATOM 3666 O O . PRO A 1 457 ? 17.534 -20.239 0.211 1.00 89.56 457 PRO A O 1
ATOM 3669 N N . ASP A 1 458 ? 16.535 -20.546 2.201 1.00 90.00 458 ASP A N 1
ATOM 3670 C CA . ASP A 1 458 ? 15.186 -20.740 1.661 1.00 90.00 458 ASP A CA 1
ATOM 3671 C C . ASP A 1 458 ? 14.610 -19.431 1.114 1.00 90.00 458 ASP A C 1
ATOM 3673 O O . ASP A 1 458 ? 13.971 -19.416 0.065 1.00 90.00 458 ASP A O 1
ATOM 3677 N N . ILE A 1 459 ? 14.877 -18.310 1.795 1.00 88.94 459 ILE A N 1
ATOM 3678 C CA . ILE A 1 459 ? 14.479 -16.973 1.332 1.00 88.94 459 ILE A CA 1
ATOM 3679 C C . ILE A 1 459 ? 15.203 -16.637 0.025 1.00 88.94 459 ILE A C 1
ATOM 3681 O O . ILE A 1 459 ? 14.576 -16.196 -0.936 1.00 88.94 459 ILE A O 1
ATOM 3685 N N . ILE A 1 460 ? 16.511 -16.897 -0.038 1.00 87.19 460 ILE A N 1
ATOM 3686 C CA . ILE A 1 460 ? 17.327 -16.714 -1.243 1.00 87.19 460 ILE A CA 1
ATOM 3687 C C . ILE A 1 460 ? 16.814 -17.599 -2.386 1.00 87.19 460 ILE A C 1
ATOM 3689 O O . ILE A 1 460 ? 16.675 -17.131 -3.516 1.00 87.19 460 ILE A O 1
ATOM 3693 N N . GLN A 1 461 ? 16.493 -18.864 -2.108 1.00 85.94 461 GLN A N 1
ATOM 3694 C CA . GLN A 1 461 ? 15.935 -19.773 -3.106 1.00 85.94 461 GLN A CA 1
ATOM 3695 C C . GLN A 1 461 ? 14.595 -19.262 -3.652 1.00 85.94 461 GLN A C 1
ATOM 3697 O O . GLN A 1 461 ? 14.394 -19.275 -4.867 1.00 85.94 461 GLN A O 1
ATOM 3702 N N . ALA A 1 462 ? 13.712 -18.766 -2.785 1.00 86.44 462 ALA A N 1
ATOM 3703 C CA . ALA A 1 462 ? 12.415 -18.226 -3.178 1.00 86.44 462 ALA A CA 1
ATOM 3704 C C . ALA A 1 462 ? 12.542 -16.953 -4.036 1.00 86.44 462 ALA A C 1
ATOM 3706 O O . ALA A 1 462 ? 11.810 -16.801 -5.016 1.00 86.44 462 ALA A O 1
ATOM 3707 N N . ILE A 1 463 ? 13.513 -16.080 -3.725 1.00 83.19 463 ILE A N 1
ATOM 3708 C CA . ILE A 1 463 ? 13.883 -14.935 -4.578 1.00 83.19 463 ILE A CA 1
ATOM 3709 C C . ILE A 1 463 ? 14.299 -15.433 -5.967 1.00 83.19 463 ILE A C 1
ATOM 3711 O O . ILE A 1 463 ? 13.802 -14.931 -6.974 1.00 83.19 463 ILE A O 1
ATOM 3715 N N . GLY A 1 464 ? 15.171 -16.444 -6.028 1.00 79.69 464 GLY A N 1
ATOM 3716 C CA . GLY A 1 464 ? 15.670 -17.002 -7.287 1.00 79.69 464 GLY A CA 1
ATOM 3717 C C . GLY A 1 464 ? 14.594 -17.671 -8.144 1.00 79.69 464 GLY A C 1
ATOM 3718 O O . GLY A 1 464 ? 14.659 -17.586 -9.365 1.00 79.69 464 GLY A O 1
ATOM 3719 N N . ASN A 1 465 ? 13.599 -18.300 -7.515 1.00 78.88 465 ASN A N 1
ATOM 3720 C CA . ASN A 1 465 ? 12.459 -18.918 -8.196 1.00 78.88 465 ASN A CA 1
ATOM 3721 C C . ASN A 1 465 ? 11.334 -17.918 -8.541 1.00 78.88 465 ASN A C 1
ATOM 3723 O O . ASN A 1 465 ? 10.321 -18.326 -9.104 1.00 78.88 465 ASN A O 1
ATOM 3727 N N . ALA A 1 466 ? 11.474 -16.636 -8.178 1.00 75.69 466 ALA A N 1
ATOM 3728 C CA . ALA A 1 466 ? 10.427 -15.619 -8.304 1.00 75.69 466 ALA A CA 1
ATOM 3729 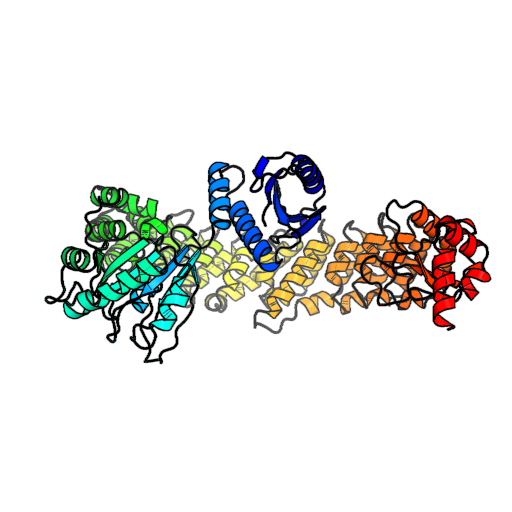C C . ALA A 1 466 ? 9.083 -16.010 -7.639 1.00 75.69 466 ALA A C 1
ATOM 3731 O O . ALA A 1 466 ? 8.017 -15.569 -8.062 1.00 75.69 466 ALA A O 1
ATOM 3732 N N . GLU A 1 467 ? 9.128 -16.816 -6.571 1.00 76.12 467 GLU A N 1
ATOM 3733 C CA . GLU A 1 467 ? 7.943 -17.248 -5.803 1.00 76.12 467 GLU A CA 1
ATOM 3734 C C . GLU A 1 467 ? 7.409 -16.152 -4.862 1.00 76.12 467 GLU A C 1
ATOM 3736 O O . GLU A 1 467 ? 6.333 -16.286 -4.273 1.00 76.12 467 GLU A O 1
ATOM 3741 N N . VAL A 1 468 ? 8.178 -15.075 -4.699 1.00 73.69 468 VAL A N 1
ATOM 3742 C CA . VAL A 1 468 ? 7.978 -14.037 -3.689 1.00 73.69 468 VAL A CA 1
ATOM 3743 C C . VAL A 1 468 ? 7.463 -12.755 -4.335 1.00 73.69 468 VAL A C 1
ATOM 3745 O O . VAL A 1 468 ? 7.966 -12.320 -5.373 1.00 73.69 468 VAL A O 1
ATOM 3748 N N . GLU A 1 469 ? 6.495 -12.095 -3.696 1.00 80.44 469 GLU A N 1
ATOM 3749 C CA . GLU A 1 469 ? 6.091 -10.763 -4.138 1.00 80.44 469 GLU A CA 1
ATOM 3750 C C . GLU A 1 469 ? 7.232 -9.766 -3.902 1.00 80.44 469 GLU A C 1
ATOM 3752 O O . GLU A 1 469 ? 7.823 -9.707 -2.827 1.00 80.44 469 GLU A O 1
ATOM 3757 N N . TRP A 1 470 ? 7.532 -8.918 -4.885 1.00 72.25 470 TRP A N 1
ATOM 3758 C CA . TRP A 1 470 ? 8.659 -7.978 -4.805 1.00 72.25 470 TRP A CA 1
ATOM 3759 C C . TRP A 1 470 ? 8.635 -7.048 -3.582 1.00 72.25 470 TRP A C 1
ATOM 3761 O O . TRP A 1 470 ? 9.696 -6.640 -3.108 1.00 72.25 470 TRP A O 1
ATOM 3771 N N . GLY A 1 471 ? 7.449 -6.733 -3.047 1.00 74.38 471 GLY A N 1
ATOM 3772 C CA . GLY A 1 471 ? 7.318 -6.003 -1.783 1.00 74.38 471 GLY A CA 1
ATOM 3773 C C . GLY A 1 471 ? 7.912 -6.767 -0.594 1.00 74.38 471 GLY A C 1
ATOM 3774 O O . GLY A 1 471 ? 8.626 -6.178 0.215 1.00 74.38 471 GLY A O 1
ATOM 3775 N N . GLU A 1 472 ? 7.697 -8.083 -0.541 1.00 82.56 472 GLU A N 1
ATOM 3776 C CA . GLU A 1 472 ? 8.238 -8.983 0.482 1.00 82.56 472 GLU A CA 1
ATOM 3777 C C . GLU A 1 472 ? 9.760 -9.147 0.305 1.00 82.56 472 GLU A C 1
ATOM 3779 O O . GLU A 1 472 ? 10.507 -9.046 1.282 1.00 82.56 472 GLU A O 1
ATOM 3784 N N . ILE A 1 473 ? 10.242 -9.293 -0.942 1.00 77.50 473 ILE A N 1
ATOM 3785 C CA . ILE A 1 473 ? 11.685 -9.343 -1.262 1.00 77.50 473 ILE A CA 1
ATOM 3786 C C . ILE A 1 473 ? 12.377 -8.066 -0.780 1.00 77.50 473 ILE A C 1
ATOM 3788 O O . ILE A 1 473 ? 13.362 -8.133 -0.053 1.00 77.50 473 ILE A O 1
ATOM 3792 N N . SER A 1 474 ? 11.841 -6.899 -1.144 1.00 75.12 474 SER A N 1
ATOM 3793 C CA . SER A 1 474 ? 12.372 -5.585 -0.760 1.00 75.12 474 SER A CA 1
ATOM 3794 C C . SER A 1 474 ? 12.574 -5.458 0.754 1.00 75.12 474 SER A C 1
ATOM 3796 O O . SER A 1 474 ? 13.579 -4.905 1.199 1.00 75.12 474 SER A O 1
ATOM 3798 N N . GLN A 1 475 ? 11.632 -5.973 1.548 1.00 82.06 475 GLN A N 1
ATOM 3799 C CA . GLN A 1 475 ? 11.718 -5.962 3.009 1.00 82.06 475 GLN A CA 1
ATOM 3800 C C . GLN A 1 475 ? 12.757 -6.972 3.524 1.00 82.06 475 GLN A C 1
ATOM 3802 O O . GLN A 1 475 ? 13.544 -6.632 4.406 1.00 82.06 475 GLN A O 1
ATOM 3807 N N . CYS A 1 476 ? 12.836 -8.170 2.932 1.00 84.06 476 CYS A N 1
ATOM 3808 C CA . CYS A 1 476 ? 13.862 -9.169 3.260 1.00 84.06 476 CYS A CA 1
ATOM 3809 C C . CYS A 1 476 ? 15.287 -8.680 2.942 1.00 84.06 476 CYS A C 1
ATOM 3811 O O . CYS A 1 476 ? 16.218 -8.947 3.692 1.00 84.06 476 CYS A O 1
ATOM 3813 N N . LEU A 1 477 ? 15.479 -7.907 1.871 1.00 80.44 477 LEU A N 1
ATOM 3814 C CA . LEU A 1 477 ? 16.788 -7.349 1.501 1.00 80.44 477 LEU A CA 1
ATOM 3815 C C . LEU A 1 477 ? 17.276 -6.228 2.422 1.00 80.44 477 LEU A C 1
ATOM 3817 O O . LEU A 1 477 ? 18.424 -5.800 2.318 1.00 80.44 477 LEU A O 1
ATOM 3821 N N . ASN A 1 478 ? 16.436 -5.736 3.329 1.00 77.88 478 ASN A N 1
ATOM 3822 C CA . ASN A 1 478 ? 16.912 -4.835 4.372 1.00 77.88 478 ASN A CA 1
ATOM 3823 C C . ASN A 1 478 ? 17.696 -5.575 5.465 1.00 77.88 478 ASN A C 1
ATOM 3825 O O . ASN A 1 478 ? 18.314 -4.921 6.303 1.00 77.88 478 ASN A O 1
ATOM 3829 N N . TRP A 1 479 ? 17.706 -6.913 5.443 1.00 78.25 479 TRP A N 1
ATOM 3830 C CA . TRP A 1 479 ? 18.464 -7.729 6.379 1.00 78.25 479 TRP A CA 1
ATOM 3831 C C . TRP A 1 479 ? 19.918 -7.878 5.916 1.00 78.25 479 TRP A C 1
ATOM 3833 O O . TRP A 1 479 ? 20.135 -8.449 4.847 1.00 78.25 479 TRP A O 1
ATOM 3843 N N . PRO A 1 480 ? 20.927 -7.403 6.677 1.00 77.75 480 PRO A N 1
ATOM 3844 C CA . PRO A 1 480 ? 22.335 -7.489 6.279 1.00 77.75 480 PRO A CA 1
ATOM 3845 C C . PRO A 1 480 ? 22.812 -8.915 5.993 1.00 77.75 480 PRO A C 1
ATOM 3847 O O . PRO A 1 480 ? 23.608 -9.116 5.082 1.00 77.75 480 PRO A O 1
ATOM 3850 N N . GLU A 1 481 ? 22.307 -9.899 6.734 1.00 78.88 481 GLU A N 1
ATOM 3851 C CA . GLU A 1 481 ? 22.613 -11.319 6.557 1.00 78.88 481 GLU A CA 1
ATOM 3852 C C . GLU A 1 481 ? 22.085 -11.848 5.221 1.00 78.88 481 GLU A C 1
ATOM 3854 O O . GLU A 1 481 ? 22.750 -12.647 4.576 1.00 78.88 481 GLU A O 1
ATOM 3859 N N . ILE A 1 482 ? 20.922 -11.370 4.772 1.00 83.12 482 ILE A N 1
ATOM 3860 C CA . ILE A 1 482 ? 20.357 -11.739 3.469 1.00 83.12 482 ILE A CA 1
ATOM 3861 C C . ILE A 1 482 ? 21.053 -10.927 2.370 1.00 83.12 482 ILE A C 1
ATOM 3863 O O . ILE A 1 482 ? 21.514 -11.477 1.379 1.00 83.12 482 ILE A O 1
ATOM 3867 N N . ALA A 1 483 ? 21.196 -9.615 2.539 1.00 81.31 483 ALA A N 1
ATOM 3868 C CA . ALA A 1 483 ? 21.766 -8.719 1.534 1.00 81.31 483 ALA A CA 1
ATOM 3869 C C . ALA A 1 483 ? 23.276 -8.910 1.294 1.00 81.31 483 ALA A C 1
ATOM 3871 O O . ALA A 1 483 ? 23.785 -8.602 0.214 1.00 81.31 483 ALA A O 1
ATOM 3872 N N . GLY A 1 484 ? 24.009 -9.359 2.311 1.00 78.12 484 GLY A N 1
ATOM 3873 C CA . GLY A 1 484 ? 25.458 -9.542 2.267 1.00 78.12 484 GLY A CA 1
ATOM 3874 C C . GLY A 1 484 ? 25.910 -10.918 1.779 1.00 78.12 484 GLY A C 1
ATOM 3875 O O . GLY A 1 484 ? 27.108 -11.114 1.581 1.00 78.12 484 GLY A O 1
ATOM 3876 N N . GLU A 1 485 ? 24.997 -11.875 1.600 1.00 81.88 485 GLU A N 1
ATOM 3877 C CA . GLU A 1 485 ? 25.351 -13.219 1.149 1.00 81.88 485 GLU A CA 1
ATOM 3878 C C . GLU A 1 485 ? 25.555 -13.291 -0.369 1.00 81.88 485 GLU A C 1
ATOM 3880 O O . GLU A 1 485 ? 24.695 -12.896 -1.151 1.00 81.88 485 GLU A O 1
ATOM 3885 N N . GLU A 1 486 ? 26.665 -13.904 -0.798 1.00 85.50 486 GLU A N 1
ATOM 3886 C CA . GLU A 1 486 ? 26.962 -14.131 -2.224 1.00 85.50 486 GLU A CA 1
ATOM 3887 C C . GLU A 1 486 ? 25.837 -14.899 -2.937 1.00 85.50 486 GLU A C 1
ATOM 3889 O O . GLU A 1 486 ? 25.495 -14.636 -4.089 1.00 85.50 486 GLU A O 1
ATOM 3894 N N . ARG A 1 487 ? 25.198 -15.825 -2.214 1.00 85.06 487 ARG A N 1
ATOM 3895 C CA . ARG A 1 487 ? 24.067 -16.615 -2.710 1.00 85.06 487 ARG A CA 1
ATOM 3896 C C . ARG A 1 487 ? 22.867 -15.747 -3.085 1.00 85.06 487 ARG A C 1
ATOM 3898 O O . ARG A 1 487 ? 22.122 -16.115 -3.988 1.00 85.06 487 ARG A O 1
ATOM 3905 N N . THR A 1 488 ? 22.695 -14.594 -2.445 1.00 85.00 488 THR A N 1
ATOM 3906 C CA . THR A 1 488 ? 21.635 -13.639 -2.776 1.00 85.00 488 THR A CA 1
ATOM 3907 C C . THR A 1 488 ? 21.868 -13.031 -4.151 1.00 85.00 488 THR A C 1
ATOM 3909 O O . THR A 1 488 ? 20.937 -12.962 -4.951 1.00 85.00 488 THR A O 1
ATOM 3912 N N . TYR A 1 489 ? 23.113 -12.672 -4.481 1.00 87.12 489 TYR A N 1
ATOM 3913 C CA . TYR A 1 489 ? 23.465 -12.195 -5.822 1.00 87.12 489 TYR A CA 1
ATOM 3914 C C . TYR A 1 489 ? 23.245 -13.282 -6.879 1.00 87.12 489 TYR A C 1
ATOM 3916 O O . TYR A 1 489 ? 22.671 -13.007 -7.932 1.00 87.12 489 TYR A O 1
ATOM 3924 N N . GLN A 1 490 ? 23.597 -14.532 -6.566 1.00 87.56 490 GLN A N 1
ATOM 3925 C CA . GLN A 1 490 ? 23.332 -15.681 -7.439 1.00 87.56 490 GLN A CA 1
ATOM 3926 C C . GLN A 1 490 ? 21.833 -15.923 -7.653 1.00 87.56 490 GLN A C 1
ATOM 3928 O O . GLN A 1 490 ? 21.417 -16.242 -8.767 1.00 87.56 490 GLN A O 1
ATOM 3933 N N . ALA A 1 491 ? 21.007 -15.739 -6.621 1.00 87.12 491 ALA A N 1
ATOM 3934 C CA . ALA A 1 491 ? 19.556 -15.817 -6.747 1.00 87.12 491 ALA A CA 1
ATOM 3935 C C . ALA A 1 491 ? 18.993 -14.693 -7.622 1.00 87.12 491 ALA A C 1
ATOM 3937 O O . ALA A 1 491 ? 18.159 -14.971 -8.477 1.00 87.12 491 ALA A O 1
ATOM 3938 N N . PHE A 1 492 ? 19.485 -13.456 -7.491 1.00 87.00 492 PHE A N 1
ATOM 3939 C CA . PHE A 1 492 ? 19.118 -12.372 -8.408 1.00 87.00 492 PHE A CA 1
ATOM 3940 C C . PHE A 1 492 ? 19.528 -12.666 -9.846 1.00 87.00 492 PHE A C 1
ATOM 3942 O O . PHE A 1 492 ? 18.715 -12.514 -10.753 1.00 87.00 492 PHE A O 1
ATOM 3949 N N . ALA A 1 493 ? 20.759 -13.133 -10.060 1.00 88.94 493 ALA A N 1
ATOM 3950 C CA . ALA A 1 493 ? 21.235 -13.535 -11.377 1.00 88.94 493 ALA A CA 1
ATOM 3951 C C . ALA A 1 493 ? 20.342 -14.632 -11.979 1.00 88.94 493 ALA A C 1
ATOM 3953 O O . ALA A 1 493 ? 19.961 -14.561 -13.146 1.00 88.94 493 ALA A O 1
ATOM 3954 N N . ARG A 1 494 ? 19.948 -15.621 -11.170 1.00 88.12 494 ARG A N 1
ATOM 3955 C CA . ARG A 1 494 ? 19.019 -16.676 -11.580 1.00 88.12 494 ARG A CA 1
ATOM 3956 C C . ARG A 1 494 ? 17.628 -16.129 -11.908 1.00 88.12 494 ARG A C 1
ATOM 3958 O O . ARG A 1 494 ? 17.119 -16.446 -12.974 1.00 88.12 494 ARG A O 1
ATOM 3965 N N . ALA A 1 495 ? 17.065 -15.269 -11.061 1.00 86.56 495 ALA A N 1
ATOM 3966 C CA . ALA A 1 495 ? 15.761 -14.649 -11.287 1.00 86.56 495 ALA A CA 1
ATOM 3967 C C . ALA A 1 495 ? 15.747 -13.789 -12.560 1.00 86.56 495 ALA A C 1
ATOM 3969 O O . ALA A 1 495 ? 14.789 -13.841 -13.319 1.00 86.56 495 ALA A O 1
ATOM 3970 N N . ILE A 1 496 ? 16.817 -13.037 -12.839 1.00 87.06 496 ILE A N 1
ATOM 3971 C CA . ILE A 1 496 ? 16.959 -12.272 -14.088 1.00 87.06 496 ILE A CA 1
ATOM 3972 C C . ILE A 1 496 ? 17.027 -13.219 -15.292 1.00 87.06 496 ILE A C 1
ATOM 3974 O O . ILE A 1 496 ? 16.398 -12.957 -16.311 1.00 87.06 496 ILE A O 1
ATOM 3978 N N . ARG A 1 497 ? 17.785 -14.315 -15.182 1.00 88.25 497 ARG A N 1
ATOM 3979 C CA . ARG A 1 497 ? 18.000 -15.275 -16.271 1.00 88.25 497 ARG A CA 1
ATOM 3980 C C . ARG A 1 497 ? 16.755 -16.098 -16.606 1.00 88.25 497 ARG A C 1
ATOM 3982 O O . ARG A 1 497 ? 16.506 -16.364 -17.773 1.00 88.25 497 ARG A O 1
ATOM 3989 N N . GLU A 1 498 ? 16.038 -16.558 -15.587 1.00 86.56 498 GLU A N 1
ATOM 3990 C CA . GLU A 1 498 ? 14.917 -17.497 -15.723 1.00 86.56 498 GLU A CA 1
ATOM 3991 C C . GLU A 1 498 ? 13.557 -16.788 -15.837 1.00 86.56 498 GLU A C 1
ATOM 3993 O O . GLU A 1 498 ? 12.556 -17.444 -16.109 1.00 86.56 498 GLU A O 1
ATOM 3998 N N . SER A 1 499 ? 13.493 -15.466 -15.633 1.00 83.88 499 SER A N 1
ATOM 3999 C CA . SER A 1 499 ? 12.242 -14.714 -15.747 1.00 83.88 499 SER A CA 1
ATOM 4000 C C . SER A 1 499 ? 11.848 -14.469 -17.201 1.00 83.88 499 SER A C 1
ATOM 4002 O O . SER A 1 499 ? 12.640 -13.963 -17.992 1.00 83.88 499 SER A O 1
ATOM 4004 N N . ASP A 1 500 ? 10.567 -14.686 -17.506 1.00 83.25 500 ASP A N 1
ATOM 4005 C CA . ASP A 1 500 ? 9.950 -14.257 -18.768 1.00 83.25 500 ASP A CA 1
ATOM 4006 C C . ASP A 1 500 ? 9.934 -12.722 -18.929 1.00 83.25 500 ASP A C 1
ATOM 4008 O O . ASP A 1 500 ? 9.740 -12.214 -20.033 1.00 83.25 500 ASP A O 1
ATOM 4012 N N . ARG A 1 501 ? 10.112 -11.971 -17.828 1.00 84.38 501 ARG A N 1
ATOM 4013 C CA . ARG A 1 501 ? 10.073 -10.499 -17.783 1.00 84.38 501 ARG A CA 1
ATOM 4014 C C . ARG A 1 501 ? 11.255 -9.907 -17.004 1.00 84.38 501 ARG A C 1
ATOM 4016 O O . ARG A 1 501 ? 11.064 -9.334 -15.922 1.00 84.38 501 ARG A O 1
ATOM 4023 N N . PRO A 1 502 ? 12.492 -10.027 -17.516 1.00 87.00 502 PRO A N 1
ATOM 4024 C CA . PRO A 1 502 ? 13.692 -9.592 -16.806 1.00 87.00 502 PRO A CA 1
ATOM 4025 C C . PRO A 1 502 ? 13.720 -8.082 -16.536 1.00 87.00 502 PRO A C 1
ATOM 4027 O O . PRO A 1 502 ? 14.311 -7.658 -15.541 1.00 87.00 502 PRO A O 1
ATOM 4030 N N . SER A 1 503 ? 13.056 -7.253 -17.356 1.00 85.75 503 SER A N 1
ATOM 4031 C CA . SER A 1 503 ? 12.993 -5.812 -17.086 1.00 85.75 503 SER A CA 1
ATOM 4032 C C . SER A 1 503 ? 12.206 -5.511 -15.812 1.00 85.75 503 SER A C 1
ATOM 4034 O O . SER A 1 503 ? 12.586 -4.621 -15.064 1.00 85.75 503 SER A O 1
ATOM 4036 N N . LEU A 1 504 ? 11.157 -6.284 -15.503 1.00 80.81 504 LEU A N 1
ATOM 4037 C CA . LEU A 1 504 ? 10.399 -6.117 -14.262 1.00 80.81 504 LEU A CA 1
ATOM 4038 C C . LEU A 1 504 ? 11.255 -6.462 -13.037 1.00 80.81 504 LEU A C 1
ATOM 4040 O O . LEU A 1 504 ? 11.170 -5.780 -12.020 1.00 80.81 504 LEU A O 1
ATOM 4044 N N . VAL A 1 505 ? 12.099 -7.494 -13.131 1.00 84.12 505 VAL A N 1
ATOM 4045 C CA . VAL A 1 505 ? 13.053 -7.851 -12.067 1.00 84.12 505 VAL A CA 1
ATOM 4046 C C . VAL A 1 505 ? 14.000 -6.675 -11.790 1.00 84.12 505 VAL A C 1
ATOM 4048 O O . VAL A 1 505 ? 14.171 -6.274 -10.639 1.00 84.12 505 VAL A O 1
ATOM 4051 N N . LEU A 1 506 ? 14.556 -6.068 -12.843 1.00 85.44 506 LEU A N 1
ATOM 4052 C CA . LEU A 1 506 ? 15.472 -4.927 -12.739 1.00 85.44 506 LEU A CA 1
ATOM 4053 C C . LEU A 1 506 ? 14.778 -3.638 -12.258 1.00 85.44 506 LEU A C 1
ATOM 4055 O O . LEU A 1 506 ? 15.309 -2.961 -11.376 1.00 85.44 506 LEU A O 1
ATOM 4059 N N . GLU A 1 507 ? 13.564 -3.344 -12.737 1.00 84.25 507 GLU A N 1
ATOM 4060 C CA . GLU A 1 507 ? 12.745 -2.210 -12.273 1.00 84.25 507 GLU A CA 1
ATOM 4061 C C . GLU A 1 507 ? 12.530 -2.271 -10.763 1.00 84.25 507 GLU A C 1
ATOM 4063 O O . GLU A 1 507 ? 12.636 -1.271 -10.049 1.00 84.25 507 GLU A O 1
ATOM 4068 N N . ARG A 1 508 ? 12.261 -3.466 -10.238 1.00 78.75 508 ARG A N 1
ATOM 4069 C CA . ARG A 1 508 ? 12.030 -3.666 -8.806 1.00 78.75 508 ARG A CA 1
ATOM 4070 C C . ARG A 1 508 ? 13.303 -3.480 -7.986 1.00 78.75 508 ARG A C 1
ATOM 4072 O O . ARG A 1 508 ? 13.231 -2.875 -6.914 1.00 78.75 508 ARG A O 1
ATOM 4079 N N . ILE A 1 509 ? 14.461 -3.894 -8.505 1.00 82.25 509 ILE A N 1
ATOM 4080 C CA . ILE A 1 509 ? 15.765 -3.593 -7.891 1.00 82.25 509 ILE A CA 1
ATOM 4081 C C . ILE A 1 509 ? 15.991 -2.067 -7.836 1.00 82.25 509 ILE A C 1
ATOM 4083 O O . ILE A 1 509 ? 16.388 -1.537 -6.795 1.00 82.25 509 ILE A O 1
ATOM 4087 N N . ASN A 1 510 ? 15.656 -1.333 -8.902 1.00 79.88 510 ASN A N 1
ATOM 4088 C CA . ASN A 1 510 ? 15.748 0.133 -8.930 1.00 79.88 510 ASN A CA 1
ATOM 4089 C C . ASN A 1 510 ? 14.775 0.821 -7.959 1.00 79.88 510 ASN A C 1
ATOM 4091 O O . ASN A 1 510 ? 15.141 1.775 -7.265 1.00 79.88 510 ASN A O 1
ATOM 4095 N N . GLN A 1 511 ? 13.532 0.340 -7.868 1.00 74.06 511 GLN A N 1
ATOM 4096 C CA . GLN A 1 511 ? 12.543 0.853 -6.914 1.00 74.06 511 GLN A CA 1
ATOM 4097 C C . GLN A 1 511 ? 13.036 0.713 -5.467 1.00 74.06 511 GLN A C 1
ATOM 4099 O O . GLN A 1 511 ? 12.889 1.654 -4.681 1.00 74.06 511 GLN A O 1
ATOM 4104 N N . TRP A 1 512 ? 13.688 -0.405 -5.132 1.00 71.69 512 TRP A N 1
ATOM 4105 C CA . TRP A 1 512 ? 14.310 -0.602 -3.820 1.00 71.69 512 TRP A CA 1
ATOM 4106 C C . TRP A 1 512 ? 15.389 0.448 -3.525 1.00 71.69 512 TRP A C 1
ATOM 4108 O O . TRP A 1 512 ? 15.386 1.056 -2.451 1.00 71.69 512 TRP A O 1
ATOM 4118 N N . GLN A 1 513 ? 16.262 0.747 -4.495 1.00 71.25 513 GLN A N 1
ATOM 4119 C CA . GLN A 1 513 ? 17.292 1.782 -4.339 1.00 71.25 513 GLN A CA 1
ATOM 4120 C C . GLN A 1 513 ? 16.684 3.152 -3.993 1.00 71.25 513 GLN A C 1
ATOM 4122 O O . GLN A 1 513 ? 17.212 3.890 -3.154 1.00 71.25 513 GLN A O 1
ATOM 4127 N N . ASN A 1 514 ? 15.556 3.491 -4.618 1.00 66.88 514 ASN A N 1
ATOM 4128 C CA . ASN A 1 514 ? 14.862 4.756 -4.383 1.00 66.88 514 ASN A CA 1
ATOM 4129 C C . ASN A 1 514 ? 14.174 4.811 -3.008 1.00 66.88 514 ASN A C 1
ATOM 4131 O O . ASN A 1 514 ? 14.206 5.862 -2.361 1.00 66.88 514 ASN A O 1
ATOM 4135 N N . LEU A 1 515 ? 13.629 3.690 -2.522 1.00 61.75 515 LEU A N 1
ATOM 4136 C CA . LEU A 1 515 ? 13.079 3.579 -1.164 1.00 61.75 515 LEU A CA 1
ATOM 4137 C C . LEU A 1 515 ? 14.173 3.702 -0.093 1.00 61.75 515 LEU A C 1
ATOM 4139 O O . LEU A 1 515 ? 13.984 4.376 0.919 1.00 61.75 515 LEU A O 1
ATOM 4143 N N . LYS A 1 516 ? 15.362 3.136 -0.332 1.00 62.56 516 LYS A N 1
ATOM 4144 C CA . LYS A 1 516 ? 16.475 3.233 0.622 1.00 62.56 516 LYS A CA 1
ATOM 4145 C C . LYS A 1 516 ? 17.037 4.653 0.742 1.00 62.56 516 LYS A C 1
ATOM 4147 O O . LYS A 1 516 ? 17.406 5.067 1.835 1.00 62.56 516 LYS A O 1
ATOM 4152 N N . LYS A 1 517 ? 17.013 5.462 -0.328 1.00 58.88 517 LYS A N 1
ATOM 4153 C CA . LYS A 1 517 ? 17.380 6.896 -0.255 1.00 58.88 517 LYS A CA 1
ATOM 4154 C C . LYS A 1 517 ? 16.503 7.699 0.718 1.00 58.88 517 LYS A C 1
ATOM 4156 O O . LYS A 1 517 ? 16.911 8.779 1.137 1.00 58.88 517 LYS A O 1
ATOM 4161 N N . THR A 1 518 ? 15.314 7.201 1.068 1.00 51.12 518 THR A N 1
ATOM 4162 C CA . THR A 1 518 ? 14.382 7.860 1.998 1.00 51.12 518 THR A CA 1
ATOM 4163 C C . THR A 1 518 ? 14.447 7.318 3.430 1.00 51.12 518 THR A C 1
ATOM 4165 O O . THR A 1 518 ? 14.002 8.009 4.345 1.00 51.12 518 THR A O 1
ATOM 4168 N N . LEU A 1 519 ? 15.025 6.132 3.651 1.00 49.41 519 LEU A N 1
ATOM 4169 C CA . LEU A 1 519 ? 15.075 5.461 4.953 1.00 49.41 519 LEU A CA 1
ATOM 4170 C C . LEU A 1 519 ? 16.522 5.393 5.466 1.00 49.41 519 LEU A C 1
ATOM 4172 O O . LEU A 1 519 ? 17.390 4.756 4.877 1.00 49.41 519 LEU A O 1
ATOM 4176 N N . VAL A 1 520 ? 16.788 6.078 6.581 1.00 46.47 520 VAL A N 1
ATOM 4177 C CA . VAL A 1 520 ? 18.120 6.232 7.191 1.00 46.47 520 VAL A CA 1
ATOM 4178 C C . VAL A 1 520 ? 18.514 4.962 7.956 1.00 46.47 520 VAL A C 1
ATOM 4180 O O . VAL A 1 520 ? 18.544 4.975 9.178 1.00 46.47 520 VAL A O 1
ATOM 4183 N N . PHE A 1 521 ? 18.806 3.852 7.272 1.00 46.84 521 PHE A N 1
ATOM 4184 C CA . PHE A 1 521 ? 19.358 2.659 7.930 1.00 46.84 521 PHE A CA 1
ATOM 4185 C C . PHE A 1 521 ? 20.379 1.906 7.053 1.00 46.84 521 PHE A C 1
ATOM 4187 O O . PHE A 1 521 ? 20.092 1.524 5.920 1.00 46.84 521 PHE A O 1
ATOM 4194 N N . GLY A 1 522 ? 21.568 1.672 7.631 1.00 49.53 522 GLY A N 1
ATOM 4195 C CA . GLY A 1 522 ? 22.537 0.620 7.278 1.00 49.53 522 GLY A CA 1
ATOM 4196 C C . GLY A 1 522 ? 23.339 0.755 5.970 1.00 49.53 522 GLY A C 1
ATOM 4197 O O . GLY A 1 522 ? 22.788 0.692 4.871 1.00 49.53 522 GLY A O 1
ATOM 4198 N N . GLU A 1 523 ? 24.672 0.794 6.105 1.00 51.50 523 GLU A N 1
ATOM 4199 C CA . GLU A 1 523 ? 25.718 0.933 5.064 1.00 51.50 523 GLU A CA 1
ATOM 4200 C C . GLU A 1 523 ? 25.788 -0.172 3.987 1.00 51.50 523 GLU A C 1
ATOM 4202 O O . GLU A 1 523 ? 26.630 -0.088 3.093 1.00 51.50 523 GLU A O 1
ATOM 4207 N N . VAL A 1 524 ? 24.934 -1.204 4.008 1.00 56.53 524 VAL A N 1
ATOM 4208 C CA . VAL A 1 524 ? 24.991 -2.257 2.978 1.00 56.53 524 VAL A CA 1
ATOM 4209 C C . VAL A 1 524 ? 24.464 -1.703 1.659 1.00 56.53 524 VAL A C 1
ATOM 4211 O O . VAL A 1 524 ? 23.253 -1.599 1.436 1.00 56.53 524 VAL A O 1
ATOM 4214 N N . ASN A 1 525 ? 25.378 -1.314 0.777 1.00 70.06 525 ASN A N 1
ATOM 4215 C CA . ASN A 1 525 ? 25.055 -0.779 -0.536 1.00 70.06 525 ASN A CA 1
ATOM 4216 C C . ASN A 1 525 ? 24.769 -1.928 -1.517 1.00 70.06 525 ASN A C 1
ATOM 4218 O O . ASN A 1 525 ? 25.477 -2.117 -2.499 1.00 70.06 525 ASN A O 1
ATOM 4222 N N . LEU A 1 526 ? 23.742 -2.732 -1.206 1.00 73.56 526 LEU A N 1
ATOM 4223 C CA . LEU A 1 526 ? 23.365 -3.941 -1.947 1.00 73.56 526 LEU A CA 1
ATOM 4224 C C . LEU A 1 526 ? 23.267 -3.686 -3.454 1.00 73.56 526 LEU A C 1
ATOM 4226 O O . LEU A 1 526 ? 23.712 -4.515 -4.232 1.00 73.56 526 LEU A O 1
ATOM 4230 N N . VAL A 1 527 ? 22.720 -2.539 -3.865 1.00 74.75 527 VAL A N 1
ATOM 4231 C CA . VAL A 1 527 ? 22.609 -2.186 -5.287 1.00 74.75 527 VAL A CA 1
ATOM 4232 C C . VAL A 1 527 ? 23.978 -1.953 -5.918 1.00 74.75 527 VAL A C 1
ATOM 4234 O O . VAL A 1 527 ? 24.203 -2.433 -7.019 1.00 74.75 527 VAL A O 1
ATOM 4237 N N . GLU A 1 528 ? 24.919 -1.301 -5.234 1.00 80.25 528 GLU A N 1
ATOM 4238 C CA . GLU A 1 528 ? 26.292 -1.172 -5.752 1.00 80.25 528 GLU A CA 1
ATOM 4239 C C . GLU A 1 528 ? 27.014 -2.526 -5.814 1.00 80.25 528 GLU A C 1
ATOM 4241 O O . GLU A 1 528 ? 27.750 -2.803 -6.763 1.00 80.25 528 GLU A O 1
ATOM 4246 N N . ASN A 1 529 ? 26.735 -3.427 -4.870 1.00 82.62 529 ASN A N 1
ATOM 4247 C CA . ASN A 1 529 ? 27.241 -4.798 -4.937 1.00 82.62 529 ASN A CA 1
ATOM 4248 C C . ASN A 1 529 ? 26.603 -5.581 -6.099 1.00 82.62 529 ASN A C 1
ATOM 4250 O O . ASN A 1 529 ? 27.313 -6.260 -6.831 1.00 82.62 529 ASN A O 1
ATOM 4254 N N . LEU A 1 530 ? 25.291 -5.448 -6.328 1.00 83.69 530 LEU A N 1
ATOM 4255 C CA . LEU A 1 530 ? 24.587 -6.060 -7.463 1.00 83.69 530 LEU A CA 1
ATOM 4256 C C . LEU A 1 530 ? 25.129 -5.547 -8.799 1.00 83.69 530 LEU A C 1
ATOM 4258 O O . LEU A 1 530 ? 25.374 -6.335 -9.709 1.00 83.69 530 LEU A O 1
ATOM 4262 N N . LYS A 1 531 ? 25.367 -4.237 -8.900 1.00 85.56 531 LYS A N 1
ATOM 4263 C CA . LYS A 1 531 ? 25.948 -3.592 -10.081 1.00 85.56 531 LYS A CA 1
ATOM 4264 C C . LYS A 1 531 ? 27.350 -4.097 -10.398 1.00 85.56 531 LYS A C 1
ATOM 4266 O O . LYS A 1 531 ? 27.721 -4.134 -11.564 1.00 85.56 531 LYS A O 1
ATOM 4271 N N . THR A 1 532 ? 28.137 -4.471 -9.393 1.00 87.12 532 THR A N 1
ATOM 4272 C CA . THR A 1 532 ? 29.517 -4.954 -9.572 1.00 87.12 532 THR A CA 1
ATOM 4273 C C . THR A 1 532 ? 29.636 -6.479 -9.609 1.00 87.12 532 THR A C 1
ATOM 4275 O O . THR A 1 532 ? 30.689 -6.991 -9.993 1.00 87.12 532 THR A O 1
ATOM 4278 N N . ASN A 1 533 ? 28.577 -7.215 -9.258 1.00 91.62 533 ASN A N 1
ATOM 4279 C CA . ASN A 1 533 ? 28.585 -8.673 -9.229 1.00 91.62 533 ASN A CA 1
ATOM 4280 C C . ASN A 1 533 ? 28.602 -9.267 -10.650 1.00 91.62 533 ASN A C 1
ATOM 4282 O O . ASN A 1 533 ? 27.778 -8.931 -11.504 1.00 91.62 533 ASN A O 1
ATOM 4286 N N . VAL A 1 534 ? 29.550 -10.176 -10.895 1.00 90.62 534 VAL A N 1
ATOM 4287 C CA . VAL A 1 534 ? 29.788 -10.773 -12.218 1.00 90.62 534 VAL A CA 1
ATOM 4288 C C . VAL A 1 534 ? 28.610 -11.637 -12.668 1.00 90.62 534 VAL A C 1
ATOM 4290 O O . VAL A 1 534 ? 28.185 -11.504 -13.813 1.00 90.62 534 VAL A O 1
ATOM 4293 N N . ASP A 1 535 ? 28.033 -12.451 -11.780 1.00 90.50 535 ASP A N 1
ATOM 4294 C CA . ASP A 1 535 ? 26.921 -13.348 -12.120 1.00 90.50 535 ASP A CA 1
ATOM 4295 C C . ASP A 1 535 ? 25.671 -12.553 -12.522 1.00 90.50 535 ASP A C 1
ATOM 4297 O O . ASP A 1 535 ? 24.975 -12.907 -13.477 1.00 90.50 535 ASP A O 1
ATOM 4301 N N . VAL A 1 536 ? 25.406 -11.438 -11.830 1.00 90.75 536 VAL A N 1
ATOM 4302 C CA . VAL A 1 536 ? 24.302 -10.521 -12.158 1.00 90.75 536 VAL A CA 1
ATOM 4303 C C . VAL A 1 536 ? 24.539 -9.854 -13.509 1.00 90.75 536 VAL A C 1
ATOM 4305 O O . VAL A 1 536 ? 23.636 -9.829 -14.344 1.00 90.75 536 VAL A O 1
ATOM 4308 N N . GLN A 1 537 ? 25.751 -9.360 -13.774 1.00 92.00 537 GLN A N 1
ATOM 4309 C CA . GLN A 1 537 ? 26.083 -8.784 -15.080 1.00 92.00 537 GLN A CA 1
ATOM 4310 C C . GLN A 1 537 ? 25.960 -9.813 -16.214 1.00 92.00 537 GLN A C 1
ATOM 4312 O O . GLN A 1 537 ? 25.437 -9.486 -17.279 1.00 92.00 537 GLN A O 1
ATOM 4317 N N . GLU A 1 538 ? 26.393 -11.058 -16.000 1.00 92.38 538 GLU A N 1
ATOM 4318 C CA . GLU A 1 538 ? 26.224 -12.147 -16.968 1.00 92.38 538 GLU A CA 1
ATOM 4319 C C . GLU A 1 538 ? 24.749 -12.495 -17.198 1.00 92.38 538 GLU A C 1
ATOM 4321 O O . GLU A 1 538 ? 24.341 -12.707 -18.342 1.00 92.38 538 GLU A O 1
ATOM 4326 N N . ALA A 1 539 ? 23.926 -12.494 -16.147 1.00 91.50 539 ALA A N 1
ATOM 4327 C CA . ALA A 1 539 ? 22.484 -12.679 -16.273 1.00 91.50 539 ALA A CA 1
ATOM 4328 C C . ALA A 1 539 ? 21.820 -11.544 -17.066 1.00 91.50 539 ALA A C 1
ATOM 4330 O O . ALA A 1 539 ? 20.984 -11.816 -17.922 1.00 91.50 539 ALA A O 1
ATOM 4331 N N . ILE A 1 540 ? 22.236 -10.289 -16.861 1.00 91.94 540 ILE A N 1
ATOM 4332 C CA . ILE A 1 540 ? 21.768 -9.142 -17.656 1.00 91.94 540 ILE A CA 1
ATOM 4333 C C . ILE A 1 540 ? 22.174 -9.307 -19.129 1.00 91.94 540 ILE A C 1
ATOM 4335 O O . ILE A 1 540 ? 21.354 -9.098 -20.021 1.00 91.94 540 ILE A O 1
ATOM 4339 N N . VAL A 1 541 ? 23.417 -9.722 -19.407 1.00 92.25 541 VAL A N 1
ATOM 4340 C CA . VAL A 1 541 ? 23.881 -10.023 -20.776 1.00 92.25 541 VAL A CA 1
ATOM 4341 C C . VAL A 1 541 ? 23.001 -11.082 -21.434 1.00 92.25 541 VAL A C 1
ATOM 4343 O O . VAL A 1 541 ? 22.654 -10.941 -22.607 1.00 92.25 541 VAL A O 1
ATOM 4346 N N . GLN A 1 542 ? 22.656 -12.139 -20.699 1.00 91.50 542 GLN A N 1
ATOM 4347 C CA . GLN A 1 542 ? 21.795 -13.202 -21.200 1.00 91.50 542 GLN A CA 1
ATOM 4348 C C . GLN A 1 542 ? 20.366 -12.703 -21.441 1.00 91.50 542 GLN A C 1
ATOM 4350 O O . GLN A 1 542 ? 19.847 -12.893 -22.537 1.00 91.50 542 GLN A O 1
ATOM 4355 N N . ALA A 1 543 ? 19.784 -11.975 -20.485 1.00 90.56 543 ALA A N 1
ATOM 4356 C CA . ALA A 1 543 ? 18.460 -11.377 -20.616 1.00 90.56 543 ALA A CA 1
ATOM 4357 C C . ALA A 1 543 ? 18.363 -10.458 -21.844 1.00 90.56 543 ALA A C 1
ATOM 4359 O O . ALA A 1 543 ? 17.400 -10.538 -22.595 1.00 90.56 543 ALA A O 1
ATOM 4360 N N . ILE A 1 544 ? 19.386 -9.643 -22.119 1.00 90.25 544 ILE A N 1
ATOM 4361 C CA . ILE A 1 544 ? 19.434 -8.789 -23.319 1.00 90.25 544 ILE A CA 1
ATOM 4362 C C . ILE A 1 544 ? 19.453 -9.612 -24.615 1.00 90.25 544 ILE A C 1
ATOM 4364 O O . ILE A 1 544 ? 18.921 -9.168 -25.628 1.00 90.25 544 ILE A O 1
ATOM 4368 N N . ARG A 1 545 ? 20.106 -10.779 -24.619 1.00 88.69 545 ARG A N 1
ATOM 4369 C CA . ARG A 1 545 ? 20.227 -11.620 -25.820 1.00 88.69 545 ARG A CA 1
ATOM 4370 C C . ARG A 1 545 ? 18.986 -12.455 -26.095 1.00 88.69 545 ARG A C 1
ATOM 4372 O O . ARG A 1 545 ? 18.703 -12.720 -27.258 1.00 88.69 545 ARG A O 1
ATOM 4379 N N . GLU A 1 546 ? 18.334 -12.926 -25.041 1.00 86.88 546 GLU A N 1
ATOM 4380 C CA . GLU A 1 546 ? 17.305 -13.965 -25.125 1.00 86.88 546 GLU A CA 1
ATOM 4381 C C . GLU A 1 546 ? 15.885 -13.417 -24.944 1.00 86.88 546 GLU A C 1
ATOM 4383 O O . GLU A 1 546 ? 14.937 -14.076 -25.357 1.00 86.88 546 GLU A O 1
ATOM 4388 N N . SER A 1 547 ? 15.723 -12.223 -24.363 1.00 84.00 547 SER A N 1
ATOM 4389 C CA . SER A 1 547 ? 14.409 -11.629 -24.105 1.00 84.00 547 SER A CA 1
ATOM 4390 C C . SER A 1 547 ? 13.963 -10.667 -25.205 1.00 84.00 547 SER A C 1
ATOM 4392 O O . SER A 1 547 ? 14.723 -9.804 -25.653 1.00 84.00 547 SER A O 1
ATOM 4394 N N . ASP A 1 548 ? 12.669 -10.713 -25.526 1.00 84.50 548 ASP A N 1
ATOM 4395 C CA . ASP A 1 548 ? 11.989 -9.701 -26.343 1.00 84.50 548 ASP A CA 1
ATOM 4396 C C . ASP A 1 548 ? 11.916 -8.323 -25.640 1.00 84.50 548 ASP A C 1
ATOM 4398 O O . ASP A 1 548 ? 11.663 -7.300 -26.278 1.00 84.50 548 ASP A O 1
ATOM 4402 N N . GLU A 1 549 ? 12.184 -8.261 -24.326 1.00 86.25 549 GLU A N 1
ATOM 4403 C CA . GLU A 1 549 ? 12.211 -7.034 -23.516 1.00 86.25 549 GLU A CA 1
ATOM 4404 C C . GLU A 1 549 ? 13.601 -6.364 -23.473 1.00 86.25 549 GLU A C 1
ATOM 4406 O O . GLU A 1 549 ? 13.836 -5.473 -22.654 1.00 86.25 549 GLU A O 1
ATOM 4411 N N . ALA A 1 550 ? 14.536 -6.728 -24.358 1.00 87.00 550 ALA A N 1
ATOM 4412 C CA . ALA A 1 550 ? 15.902 -6.193 -24.358 1.00 87.00 550 ALA A CA 1
ATOM 4413 C C . ALA A 1 550 ? 15.975 -4.649 -24.324 1.00 87.00 550 ALA A C 1
ATOM 4415 O O . ALA A 1 550 ? 16.850 -4.087 -23.667 1.00 87.00 550 ALA A O 1
ATOM 4416 N N . SER A 1 551 ? 15.033 -3.941 -24.962 1.00 84.75 551 SER A N 1
ATOM 4417 C CA . SER A 1 551 ? 14.963 -2.473 -24.891 1.00 84.75 551 SER A CA 1
ATOM 4418 C C . SER A 1 551 ? 14.493 -1.934 -23.536 1.00 84.75 551 SER A C 1
ATOM 4420 O O . SER A 1 551 ? 14.896 -0.840 -23.162 1.00 84.75 551 SER A O 1
ATOM 4422 N N . LEU A 1 552 ? 13.639 -2.669 -22.815 1.00 85.88 552 LEU A N 1
ATOM 4423 C CA . LEU A 1 552 ? 13.170 -2.291 -21.475 1.00 85.88 552 LEU A CA 1
ATOM 4424 C C . LEU A 1 552 ? 14.244 -2.580 -20.424 1.00 85.88 552 LEU A C 1
ATOM 4426 O O . LEU A 1 552 ? 14.422 -1.804 -19.496 1.00 85.88 552 LEU A O 1
ATOM 4430 N N . VAL A 1 553 ? 15.030 -3.645 -20.610 1.00 86.38 553 VAL A N 1
ATOM 4431 C CA . VAL A 1 553 ? 16.214 -3.910 -19.778 1.00 86.38 553 VAL A CA 1
ATOM 4432 C C . VAL A 1 553 ? 17.189 -2.721 -19.810 1.00 86.38 553 VAL A C 1
ATOM 4434 O O . VAL A 1 553 ? 17.761 -2.381 -18.778 1.00 86.38 553 VAL A O 1
ATOM 4437 N N . VAL A 1 554 ? 17.334 -2.041 -20.958 1.00 85.69 554 VAL A N 1
ATOM 4438 C CA . VAL A 1 554 ? 18.158 -0.820 -21.088 1.00 85.69 554 VAL A CA 1
ATOM 4439 C C . VAL A 1 554 ? 17.644 0.334 -20.236 1.00 85.69 554 VAL A C 1
ATOM 4441 O O . VAL A 1 554 ? 18.464 1.049 -19.662 1.00 85.69 554 VAL A O 1
ATOM 4444 N N . ASP A 1 555 ? 16.323 0.524 -20.153 1.00 85.69 555 ASP A N 1
ATOM 4445 C CA . ASP A 1 555 ? 15.738 1.581 -19.319 1.00 85.69 555 ASP A CA 1
ATOM 4446 C C . ASP A 1 555 ? 16.127 1.391 -17.851 1.00 85.69 555 ASP A C 1
ATOM 4448 O O . ASP A 1 555 ? 16.460 2.356 -17.167 1.00 85.69 555 ASP A O 1
ATOM 4452 N N . GLU A 1 556 ? 16.154 0.138 -17.395 1.00 87.75 556 GLU A N 1
ATOM 4453 C CA . GLU A 1 556 ? 16.423 -0.175 -15.997 1.00 87.75 556 GLU A CA 1
ATOM 4454 C C . GLU A 1 556 ? 17.913 -0.136 -15.641 1.00 87.75 556 GLU A C 1
ATOM 4456 O O . GLU A 1 556 ? 18.275 0.283 -14.546 1.00 87.75 556 GLU A O 1
ATOM 4461 N N . ILE A 1 557 ? 18.814 -0.506 -16.552 1.00 86.19 557 ILE A N 1
ATOM 4462 C CA . ILE A 1 557 ? 20.262 -0.433 -16.275 1.00 86.19 557 ILE A CA 1
ATOM 4463 C C . ILE A 1 557 ? 20.878 0.925 -16.635 1.00 86.19 557 ILE A C 1
ATOM 4465 O O . ILE A 1 557 ? 22.084 1.102 -16.473 1.00 86.19 557 ILE A O 1
ATOM 4469 N N . GLY A 1 558 ? 20.083 1.881 -17.133 1.00 81.06 558 GLY A N 1
ATOM 4470 C CA . GLY A 1 558 ? 20.548 3.159 -17.686 1.00 81.06 558 GLY A CA 1
ATOM 4471 C C . GLY A 1 558 ? 21.388 4.019 -16.731 1.00 81.06 558 GLY A C 1
ATOM 4472 O O . GLY A 1 558 ? 22.254 4.762 -17.196 1.00 81.06 558 GLY A O 1
ATOM 4473 N N . ASP A 1 559 ? 21.182 3.855 -15.422 1.00 80.81 559 ASP A N 1
ATOM 4474 C CA . ASP A 1 559 ? 21.891 4.568 -14.349 1.00 80.81 559 ASP A CA 1
ATOM 4475 C C . ASP A 1 559 ? 22.954 3.696 -13.637 1.00 80.81 559 ASP A C 1
ATOM 4477 O O . ASP A 1 559 ? 23.513 4.081 -12.606 1.00 80.81 559 ASP A O 1
ATOM 4481 N N . TRP A 1 560 ? 23.224 2.485 -14.137 1.00 85.19 560 TRP A N 1
ATOM 4482 C CA . TRP A 1 560 ? 24.184 1.548 -13.546 1.00 85.19 560 TRP A CA 1
ATOM 4483 C C . TRP A 1 560 ? 25.535 1.665 -14.262 1.00 85.19 560 TRP A C 1
ATOM 4485 O O . TRP A 1 560 ? 25.846 0.872 -15.150 1.00 85.19 560 TRP A O 1
ATOM 4495 N N . GLU A 1 561 ? 26.338 2.668 -13.896 1.00 83.88 561 GLU A N 1
ATOM 4496 C CA . GLU A 1 561 ? 27.612 2.989 -14.564 1.00 83.88 561 GLU A CA 1
ATOM 4497 C C . GLU A 1 561 ? 28.568 1.787 -14.670 1.00 83.88 561 GLU A C 1
ATOM 4499 O O . GLU A 1 561 ? 29.196 1.592 -15.711 1.00 83.88 561 GLU A O 1
ATOM 4504 N N . GLU A 1 562 ? 28.643 0.941 -13.641 1.00 84.38 562 GLU A N 1
ATOM 4505 C CA . GLU A 1 562 ? 29.495 -0.253 -13.595 1.00 84.38 562 GLU A CA 1
ATOM 4506 C C . GLU A 1 562 ? 29.044 -1.317 -14.602 1.00 84.38 562 GLU A C 1
ATOM 4508 O O . GLU A 1 562 ? 29.863 -1.920 -15.301 1.00 84.38 562 GLU A O 1
ATOM 4513 N N . VAL A 1 563 ? 27.730 -1.498 -14.730 1.00 84.88 563 VAL A N 1
ATOM 4514 C CA . VAL A 1 563 ? 27.104 -2.429 -15.677 1.00 84.88 563 VAL A CA 1
ATOM 4515 C C . VAL A 1 563 ? 27.223 -1.888 -17.100 1.00 84.88 563 VAL A C 1
ATOM 4517 O O . VAL A 1 563 ? 27.664 -2.593 -18.007 1.00 84.88 563 VAL A O 1
ATOM 4520 N N . ILE A 1 564 ? 26.985 -0.592 -17.294 1.00 84.88 564 ILE A N 1
ATOM 4521 C CA . ILE A 1 564 ? 27.259 0.115 -18.550 1.00 84.88 564 ILE A CA 1
ATOM 4522 C C . ILE A 1 564 ? 28.766 0.171 -18.853 1.00 84.88 564 ILE A C 1
ATOM 4524 O O . ILE A 1 564 ? 29.164 0.435 -19.984 1.00 84.88 564 ILE A O 1
ATOM 4528 N N . GLY A 1 565 ? 29.651 -0.102 -17.901 1.00 84.31 565 GLY A N 1
ATOM 4529 C CA . GLY A 1 565 ? 31.081 -0.259 -18.146 1.00 84.31 565 GLY A CA 1
ATOM 4530 C C . GLY A 1 565 ? 31.433 -1.574 -18.850 1.00 84.31 565 GLY A C 1
ATOM 4531 O O . GLY A 1 565 ? 32.454 -1.643 -19.539 1.00 84.31 565 GLY A O 1
ATOM 4532 N N . ASN A 1 566 ? 30.593 -2.606 -18.721 1.00 88.69 566 ASN A N 1
ATOM 4533 C CA . ASN A 1 566 ? 30.909 -3.956 -19.171 1.00 88.69 566 ASN A CA 1
ATOM 4534 C C . ASN A 1 566 ? 30.803 -4.105 -20.704 1.00 88.69 566 ASN A C 1
ATOM 4536 O O . ASN A 1 566 ? 29.737 -3.978 -21.310 1.00 88.69 566 ASN A O 1
ATOM 4540 N N . ALA A 1 567 ? 31.921 -4.460 -21.344 1.00 88.25 567 ALA A N 1
ATOM 4541 C CA . ALA A 1 567 ? 32.002 -4.667 -22.790 1.00 88.25 567 ALA A CA 1
ATOM 4542 C C . ALA A 1 567 ? 31.088 -5.798 -23.311 1.00 88.25 567 ALA A C 1
ATOM 4544 O O . ALA A 1 567 ? 30.626 -5.742 -24.455 1.00 88.25 567 ALA A O 1
ATOM 4545 N N . ALA A 1 568 ? 30.803 -6.817 -22.493 1.00 88.94 568 ALA A N 1
ATOM 4546 C CA . ALA A 1 568 ? 29.879 -7.894 -22.844 1.00 88.94 568 ALA A CA 1
ATOM 4547 C C . ALA A 1 568 ? 28.442 -7.376 -22.999 1.00 88.94 568 ALA A C 1
ATOM 4549 O O . ALA A 1 568 ? 27.736 -7.818 -23.910 1.00 88.94 568 ALA A O 1
ATOM 4550 N N . ILE A 1 569 ? 28.049 -6.394 -22.181 1.00 89.00 569 ILE A N 1
ATOM 4551 C CA . ILE A 1 569 ? 26.744 -5.732 -22.259 1.00 89.00 569 ILE A CA 1
ATOM 4552 C C . ILE A 1 569 ? 26.657 -4.885 -23.525 1.00 89.00 569 ILE A C 1
ATOM 4554 O O . ILE A 1 569 ? 25.672 -4.988 -24.250 1.00 89.00 569 ILE A O 1
ATOM 4558 N N . HIS A 1 570 ? 27.708 -4.138 -23.887 1.00 90.25 570 HIS A N 1
ATOM 4559 C CA . HIS A 1 570 ? 27.717 -3.386 -25.157 1.00 90.25 570 HIS A CA 1
ATOM 4560 C C . HIS A 1 570 ? 27.543 -4.296 -26.360 1.00 90.25 570 HIS A C 1
ATOM 4562 O O . HIS A 1 570 ? 26.809 -3.956 -27.284 1.00 90.25 570 HIS A O 1
ATOM 4568 N N . LYS A 1 571 ? 28.221 -5.448 -26.351 1.00 90.06 571 LYS A N 1
ATOM 4569 C CA . LYS A 1 571 ? 28.101 -6.433 -27.422 1.00 90.06 571 LYS A CA 1
ATOM 4570 C C . LYS A 1 571 ? 26.693 -7.028 -27.471 1.00 90.06 571 LYS A C 1
ATOM 4572 O O . LYS A 1 571 ? 26.117 -7.086 -28.547 1.00 90.06 571 LYS A O 1
ATOM 4577 N N . ALA A 1 572 ? 26.129 -7.418 -26.327 1.00 90.19 572 ALA A N 1
ATOM 4578 C CA . ALA A 1 572 ? 24.769 -7.951 -26.256 1.00 90.19 572 ALA A CA 1
ATOM 4579 C C . ALA A 1 572 ? 23.723 -6.941 -26.745 1.00 90.19 572 ALA A C 1
ATOM 4581 O O . ALA A 1 572 ? 22.888 -7.295 -27.566 1.00 90.19 572 ALA A O 1
ATOM 4582 N N . LEU A 1 573 ? 23.820 -5.677 -26.322 1.00 89.00 573 LEU A N 1
ATOM 4583 C CA . LEU A 1 573 ? 22.938 -4.603 -26.785 1.00 89.00 573 LEU A CA 1
ATOM 4584 C C . LEU A 1 573 ? 23.089 -4.339 -28.282 1.00 89.00 573 LEU A C 1
ATOM 4586 O O . LEU A 1 573 ? 22.094 -4.143 -28.969 1.00 89.00 573 LEU A O 1
ATOM 4590 N N . ALA A 1 574 ? 24.320 -4.348 -28.795 1.00 87.38 574 ALA A N 1
ATOM 4591 C CA . ALA A 1 574 ? 24.587 -4.215 -30.222 1.00 87.38 574 ALA A CA 1
ATOM 4592 C C . ALA A 1 574 ? 23.953 -5.360 -31.029 1.00 87.38 574 ALA A C 1
ATOM 4594 O O . ALA A 1 574 ? 23.350 -5.112 -32.070 1.00 87.38 574 ALA A O 1
ATOM 4595 N N . ASP A 1 575 ? 24.067 -6.597 -30.546 1.00 88.81 575 ASP A N 1
ATOM 4596 C CA . ASP A 1 575 ? 23.494 -7.774 -31.199 1.00 88.81 575 ASP A CA 1
ATOM 4597 C C . ASP A 1 575 ? 21.951 -7.756 -31.129 1.00 88.81 575 ASP A C 1
ATOM 4599 O O . ASP A 1 575 ? 21.298 -7.940 -32.155 1.00 88.81 575 ASP A O 1
ATOM 4603 N N . ALA A 1 576 ? 21.369 -7.429 -29.969 1.00 89.12 576 ALA A N 1
ATOM 4604 C CA . ALA A 1 576 ? 19.920 -7.298 -29.777 1.00 89.12 576 ALA A CA 1
ATOM 4605 C C . ALA A 1 576 ? 19.318 -6.161 -30.620 1.00 89.12 576 ALA A C 1
ATOM 4607 O O . ALA A 1 576 ? 18.269 -6.321 -31.239 1.00 89.12 576 ALA A O 1
ATOM 4608 N N . LEU A 1 577 ? 20.014 -5.025 -30.714 1.00 87.00 577 LEU A N 1
ATOM 4609 C CA . LEU A 1 577 ? 19.611 -3.904 -31.558 1.00 87.00 577 LEU A CA 1
ATOM 4610 C C . LEU A 1 577 ? 19.565 -4.296 -33.044 1.00 87.00 577 LEU A C 1
ATOM 4612 O O . LEU A 1 577 ? 18.634 -3.900 -33.740 1.00 87.00 577 LEU A O 1
ATOM 4616 N N . ARG A 1 578 ? 20.544 -5.074 -33.530 1.00 85.44 578 ARG A N 1
ATOM 4617 C CA . ARG A 1 578 ? 20.542 -5.582 -34.915 1.00 85.44 578 ARG A CA 1
ATOM 4618 C C . ARG A 1 578 ? 19.420 -6.588 -35.167 1.00 85.44 578 ARG A C 1
ATOM 4620 O O . ARG A 1 578 ? 18.891 -6.626 -36.270 1.00 85.44 578 ARG A O 1
ATOM 4627 N N . ALA A 1 579 ? 19.091 -7.406 -34.169 1.00 87.06 579 ALA A N 1
ATOM 4628 C CA . ALA A 1 579 ? 18.043 -8.419 -34.269 1.00 87.06 579 ALA A CA 1
ATOM 4629 C C . ALA A 1 579 ? 16.620 -7.851 -34.096 1.00 87.06 579 ALA A C 1
ATOM 4631 O O . ALA A 1 579 ? 15.651 -8.526 -34.428 1.00 87.06 579 ALA A O 1
ATOM 4632 N N . SER A 1 580 ? 16.481 -6.629 -33.573 1.00 86.19 580 SER A N 1
ATOM 4633 C CA . SER A 1 580 ? 15.186 -6.019 -33.271 1.00 86.19 580 SER A CA 1
ATOM 4634 C C . SER A 1 580 ? 14.360 -5.737 -34.531 1.00 86.19 580 SER A C 1
ATOM 4636 O O . SER A 1 580 ? 14.834 -5.083 -35.457 1.00 86.19 580 SER A O 1
ATOM 4638 N N . GLU A 1 581 ? 13.081 -6.127 -34.523 1.00 84.06 581 GLU A N 1
ATOM 4639 C CA . GLU A 1 581 ? 12.120 -5.762 -35.579 1.00 84.06 581 GLU A CA 1
ATOM 4640 C C . GLU A 1 581 ? 11.810 -4.257 -35.608 1.00 84.06 581 GLU A C 1
ATOM 4642 O O . GLU A 1 581 ? 11.478 -3.695 -36.651 1.00 84.06 581 GLU A O 1
ATOM 4647 N N . LYS A 1 582 ? 11.917 -3.587 -34.451 1.00 84.62 582 LYS A N 1
ATOM 4648 C CA . LYS A 1 582 ? 11.654 -2.149 -34.277 1.00 84.62 582 LYS A CA 1
ATOM 4649 C C . LYS A 1 582 ? 12.876 -1.456 -33.675 1.00 84.62 582 LYS A C 1
ATOM 4651 O O . LYS A 1 582 ? 12.811 -0.931 -32.558 1.00 84.62 582 LYS A O 1
ATOM 4656 N N . PRO A 1 583 ? 13.995 -1.394 -34.413 1.00 83.75 583 PRO A N 1
ATOM 4657 C CA . PRO A 1 583 ? 15.259 -0.927 -33.863 1.00 83.75 583 PRO A CA 1
ATOM 4658 C C . PRO A 1 583 ? 15.197 0.534 -33.399 1.00 83.75 583 PRO A C 1
ATOM 4660 O O . PRO A 1 583 ? 15.897 0.916 -32.470 1.00 83.75 583 PRO A O 1
ATOM 4663 N N . TRP A 1 584 ? 14.321 1.364 -33.971 1.00 79.69 584 TRP A N 1
ATOM 4664 C CA . TRP A 1 584 ? 14.162 2.758 -33.554 1.00 79.69 584 TRP A CA 1
ATOM 4665 C C . TRP A 1 584 ? 13.573 2.923 -32.141 1.00 79.69 584 TRP A C 1
ATOM 4667 O O . TRP A 1 584 ? 13.988 3.841 -31.434 1.00 79.69 584 TRP A O 1
ATOM 4677 N N . HIS A 1 585 ? 12.675 2.032 -31.689 1.00 79.88 585 HIS A N 1
ATOM 4678 C CA . HIS A 1 585 ? 12.199 2.019 -30.294 1.00 79.88 585 HIS A CA 1
ATOM 4679 C C . HIS A 1 585 ? 13.366 1.747 -29.342 1.00 79.88 585 HIS A C 1
ATOM 4681 O O . HIS A 1 585 ? 13.551 2.460 -28.356 1.00 79.88 585 HIS A O 1
ATOM 4687 N N . PHE A 1 586 ? 14.176 0.740 -29.677 1.00 84.44 586 PHE A N 1
ATOM 4688 C CA . PHE A 1 586 ? 15.363 0.361 -28.919 1.00 84.44 586 PHE A CA 1
ATOM 4689 C C . PHE A 1 586 ? 16.357 1.531 -28.853 1.00 84.44 586 PHE A C 1
ATOM 4691 O O . PHE A 1 586 ? 16.820 1.911 -27.777 1.00 84.44 586 PHE A O 1
ATOM 4698 N N . LEU A 1 587 ? 16.636 2.167 -29.995 1.00 83.38 587 LEU A N 1
ATOM 4699 C CA . LEU A 1 587 ? 17.529 3.322 -30.078 1.00 83.38 587 LEU A CA 1
ATOM 4700 C C . LEU A 1 587 ? 17.050 4.505 -29.245 1.00 83.38 587 LEU A C 1
ATOM 4702 O O . LEU A 1 587 ? 17.884 5.180 -28.647 1.00 83.38 587 LEU A O 1
ATOM 4706 N N . PHE A 1 588 ? 15.739 4.743 -29.164 1.00 81.56 588 PHE A N 1
ATOM 4707 C CA . PHE A 1 588 ? 15.195 5.804 -28.320 1.00 81.56 588 PHE A CA 1
ATOM 4708 C C . PHE A 1 588 ? 15.533 5.568 -26.839 1.00 81.56 588 PHE A C 1
ATOM 4710 O O . PHE A 1 588 ? 15.940 6.507 -26.160 1.00 81.56 588 PHE A O 1
ATOM 4717 N N . ARG A 1 589 ? 15.479 4.316 -26.362 1.00 83.25 589 ARG A N 1
ATOM 4718 C CA . ARG A 1 589 ? 15.876 3.954 -24.986 1.00 83.25 589 ARG A CA 1
ATOM 4719 C C . ARG A 1 589 ? 17.388 4.023 -24.758 1.00 83.25 589 ARG A C 1
ATOM 4721 O O . ARG A 1 589 ? 17.837 4.559 -23.752 1.00 83.25 589 ARG A O 1
ATOM 4728 N N . ILE A 1 590 ? 18.209 3.582 -25.718 1.00 84.31 590 ILE A N 1
ATOM 4729 C CA . ILE A 1 590 ? 19.668 3.786 -25.612 1.00 84.31 590 ILE A CA 1
ATOM 4730 C C . ILE A 1 590 ? 19.991 5.291 -25.605 1.00 84.31 590 ILE A C 1
ATOM 4732 O O . ILE A 1 590 ? 20.929 5.730 -24.942 1.00 84.31 590 ILE A O 1
ATOM 4736 N N . SER A 1 591 ? 19.209 6.108 -26.322 1.00 78.75 591 SER A N 1
ATOM 4737 C CA . SER A 1 591 ? 19.484 7.537 -26.468 1.00 78.75 591 SER A CA 1
ATOM 4738 C C . SER A 1 591 ? 19.379 8.347 -25.180 1.00 78.75 591 SER A C 1
ATOM 4740 O O . SER A 1 591 ? 20.054 9.379 -25.083 1.00 78.75 591 SER A O 1
ATOM 4742 N N . SER A 1 592 ? 18.608 7.869 -24.200 1.00 78.88 592 SER A N 1
ATOM 4743 C CA . SER A 1 592 ? 18.524 8.461 -22.864 1.00 78.88 592 SER A CA 1
ATOM 4744 C C . SER A 1 592 ? 19.731 8.153 -21.975 1.00 78.88 592 SER A C 1
ATOM 4746 O O . SER A 1 592 ? 19.907 8.840 -20.975 1.00 78.88 592 SER A O 1
ATOM 4748 N N . CYS A 1 593 ? 20.590 7.191 -22.335 1.00 82.00 593 CYS A N 1
ATOM 4749 C CA . CYS A 1 593 ? 21.771 6.833 -21.546 1.00 82.00 593 CYS A CA 1
ATOM 4750 C C . CYS A 1 593 ? 23.061 7.404 -22.156 1.00 82.00 593 CYS A C 1
ATOM 4752 O O . CYS A 1 593 ? 23.648 6.834 -23.079 1.00 82.00 593 CYS A O 1
ATOM 4754 N N . ASP A 1 594 ? 23.538 8.524 -21.610 1.00 81.75 594 ASP A N 1
ATOM 4755 C CA . ASP A 1 594 ? 24.707 9.269 -22.090 1.00 81.75 594 ASP A CA 1
ATOM 4756 C C . ASP A 1 594 ? 25.974 8.424 -22.292 1.00 81.75 594 ASP A C 1
ATOM 4758 O O . ASP A 1 594 ? 26.716 8.655 -23.255 1.00 81.75 594 ASP A O 1
ATOM 4762 N N . GLU A 1 595 ? 26.212 7.453 -21.411 1.00 83.50 595 GLU A N 1
ATOM 4763 C CA . GLU A 1 595 ? 27.403 6.605 -21.429 1.00 83.50 595 GLU A CA 1
ATOM 4764 C C . GLU A 1 595 ? 27.362 5.536 -22.521 1.00 83.50 595 GLU A C 1
ATOM 4766 O O . GLU A 1 595 ? 28.378 5.310 -23.185 1.00 83.50 595 GLU A O 1
ATOM 4771 N N . LEU A 1 596 ? 26.197 4.930 -22.782 1.00 83.12 596 LEU A N 1
ATOM 4772 C CA . LEU A 1 596 ? 26.041 3.938 -23.851 1.00 83.12 596 LEU A CA 1
ATOM 4773 C C . LEU A 1 596 ? 26.266 4.559 -25.238 1.00 83.12 596 LEU A C 1
ATOM 4775 O O . LEU A 1 596 ? 26.882 3.934 -26.102 1.00 83.12 596 LEU A O 1
ATOM 4779 N N . ARG A 1 597 ? 25.878 5.828 -25.438 1.00 82.94 597 ARG A N 1
ATOM 4780 C CA . ARG A 1 597 ? 26.064 6.556 -26.714 1.00 82.94 597 ARG A CA 1
ATOM 4781 C C . ARG A 1 597 ? 27.520 6.700 -27.146 1.00 82.94 597 ARG A C 1
ATOM 4783 O O . ARG A 1 597 ? 27.794 6.942 -28.320 1.00 82.94 597 ARG A O 1
ATOM 4790 N N . LYS A 1 598 ? 28.453 6.611 -26.196 1.00 83.75 598 LYS A N 1
ATOM 4791 C CA . LYS A 1 598 ? 29.894 6.768 -26.434 1.00 83.75 598 LYS A CA 1
ATOM 4792 C C . LYS A 1 598 ? 30.577 5.441 -26.771 1.00 83.75 598 LYS A C 1
ATOM 4794 O O . LYS A 1 598 ? 31.763 5.441 -27.091 1.00 83.75 598 LYS A O 1
ATOM 4799 N N . LYS A 1 599 ? 29.882 4.304 -26.650 1.00 87.69 599 LYS A N 1
ATOM 4800 C CA . LYS A 1 599 ? 30.497 2.980 -26.792 1.00 87.69 599 LYS A CA 1
ATOM 4801 C C . LYS A 1 599 ? 30.527 2.557 -28.259 1.00 87.69 599 LYS A C 1
ATOM 4803 O O . LYS A 1 599 ? 29.495 2.448 -28.917 1.00 87.69 599 LYS A O 1
ATOM 4808 N N . GLU A 1 600 ? 31.727 2.254 -28.747 1.00 87.31 600 GLU A N 1
ATOM 4809 C CA . GLU A 1 600 ? 31.975 1.891 -30.147 1.00 87.31 600 GLU A CA 1
ATOM 4810 C C . GLU A 1 600 ? 31.114 0.715 -30.661 1.00 87.31 600 GLU A C 1
ATOM 4812 O O . GLU A 1 600 ? 30.574 0.837 -31.761 1.00 87.31 600 GLU A O 1
ATOM 4817 N N . PRO A 1 601 ? 30.891 -0.391 -29.912 1.00 88.31 601 PRO A N 1
ATOM 4818 C CA . PRO A 1 601 ? 30.051 -1.492 -30.400 1.00 88.31 601 PRO A CA 1
ATOM 4819 C C . PRO A 1 601 ? 28.609 -1.067 -30.704 1.00 88.31 601 PRO A C 1
ATOM 4821 O O . PRO A 1 601 ? 28.026 -1.520 -31.689 1.00 88.31 601 PRO A O 1
ATOM 4824 N N . ILE A 1 602 ? 28.059 -0.165 -29.887 1.00 87.06 602 ILE A N 1
ATOM 4825 C CA . ILE A 1 602 ? 26.701 0.363 -30.043 1.00 87.06 602 ILE A CA 1
ATOM 4826 C C . ILE A 1 602 ? 26.646 1.283 -31.261 1.00 87.06 602 ILE A C 1
ATOM 4828 O O . ILE A 1 602 ? 25.747 1.152 -32.086 1.00 87.06 602 ILE A O 1
ATOM 4832 N N . LEU A 1 603 ? 27.643 2.157 -31.435 1.00 85.56 603 LEU A N 1
ATOM 4833 C CA . LEU A 1 603 ? 27.741 3.017 -32.613 1.00 85.56 603 LEU A CA 1
ATOM 4834 C C . LEU A 1 603 ? 27.851 2.206 -33.915 1.00 85.56 603 LEU A C 1
ATOM 4836 O O . LEU A 1 603 ? 27.183 2.526 -34.895 1.00 85.56 603 LEU A O 1
ATOM 4840 N N . GLN A 1 604 ? 28.641 1.131 -33.931 1.00 87.50 604 GLN A N 1
ATOM 4841 C CA . GLN A 1 604 ? 28.734 0.250 -35.099 1.00 87.50 604 GLN A CA 1
ATOM 4842 C C . GLN A 1 604 ? 27.408 -0.469 -35.389 1.00 87.50 604 GLN A C 1
ATOM 4844 O O . GLN A 1 604 ? 27.022 -0.581 -36.552 1.00 87.50 604 GLN A O 1
ATOM 4849 N N . ALA A 1 605 ? 26.679 -0.913 -34.359 1.00 86.88 605 ALA A N 1
ATOM 4850 C CA . ALA A 1 605 ? 25.347 -1.493 -34.537 1.00 86.88 605 ALA A CA 1
ATOM 4851 C C . ALA A 1 605 ? 24.336 -0.475 -35.083 1.00 86.88 605 ALA A C 1
ATOM 4853 O O . ALA A 1 605 ? 23.614 -0.796 -36.019 1.00 86.88 605 ALA A O 1
ATOM 4854 N N . VAL A 1 606 ? 24.339 0.765 -34.582 1.00 85.88 606 VAL A N 1
ATOM 4855 C CA . VAL A 1 606 ? 23.518 1.869 -35.114 1.00 85.88 606 VAL A CA 1
ATOM 4856 C C . VAL A 1 606 ? 23.791 2.097 -36.599 1.00 85.88 606 VAL A C 1
ATOM 4858 O O . VAL A 1 606 ? 22.854 2.195 -37.387 1.00 85.88 606 VAL A O 1
ATOM 4861 N N . ILE A 1 607 ? 25.068 2.185 -36.988 1.00 85.88 607 ILE A N 1
ATOM 4862 C CA . ILE A 1 607 ? 25.481 2.402 -38.383 1.00 85.88 607 ILE A CA 1
ATOM 4863 C C . ILE A 1 607 ? 24.970 1.266 -39.271 1.00 85.88 607 ILE A C 1
ATOM 4865 O O . ILE A 1 607 ? 24.453 1.515 -40.358 1.00 85.88 607 ILE A O 1
ATOM 4869 N N . GLN A 1 608 ? 25.097 0.024 -38.808 1.00 87.25 608 GLN A N 1
ATOM 4870 C CA . GLN A 1 608 ? 24.625 -1.141 -39.545 1.00 87.25 608 GLN A CA 1
ATOM 4871 C C . GLN A 1 608 ? 23.097 -1.152 -39.683 1.00 87.25 608 GLN A C 1
ATOM 4873 O O . GLN A 1 608 ? 22.588 -1.259 -40.794 1.00 87.25 608 GLN A O 1
ATOM 4878 N N . VAL A 1 609 ? 22.372 -0.953 -38.583 1.00 86.81 609 VAL A N 1
ATOM 4879 C CA . VAL A 1 609 ? 20.906 -0.858 -38.576 1.00 86.81 609 VAL A CA 1
ATOM 4880 C C . VAL A 1 609 ? 20.423 0.245 -39.509 1.00 86.81 609 VAL A C 1
ATOM 4882 O O . VAL A 1 609 ? 19.475 0.035 -40.258 1.00 86.81 609 VAL A O 1
ATOM 4885 N N . LEU A 1 610 ? 21.084 1.406 -39.515 1.00 82.38 610 LEU A N 1
ATOM 4886 C CA . LEU A 1 610 ? 20.765 2.498 -40.433 1.00 82.38 610 LEU A CA 1
ATOM 4887 C C . LEU A 1 610 ? 20.933 2.077 -41.898 1.00 82.38 610 LEU A C 1
ATOM 4889 O O . LEU A 1 610 ? 20.104 2.427 -42.734 1.00 82.38 610 LEU A O 1
ATOM 4893 N N . ARG A 1 611 ? 21.987 1.317 -42.212 1.00 83.88 611 ARG A N 1
ATOM 4894 C CA . ARG A 1 611 ? 22.239 0.812 -43.568 1.00 83.88 611 ARG A CA 1
ATOM 4895 C C . ARG A 1 611 ? 21.226 -0.237 -44.007 1.00 83.88 611 ARG A C 1
ATOM 4897 O O . ARG A 1 611 ? 20.921 -0.281 -45.193 1.00 83.88 611 ARG A O 1
ATOM 4904 N N . GLU A 1 612 ? 20.691 -1.033 -43.090 1.00 85.25 612 GLU A N 1
ATOM 4905 C CA . GLU A 1 612 ? 19.858 -2.202 -43.409 1.00 85.25 612 GLU A CA 1
ATOM 4906 C C . GLU A 1 612 ? 18.347 -1.948 -43.268 1.00 85.25 612 GLU A C 1
ATOM 4908 O O . GLU A 1 612 ? 17.550 -2.589 -43.948 1.00 85.25 612 GLU A O 1
ATOM 4913 N N . THR A 1 613 ? 17.927 -0.996 -42.431 1.00 83.44 613 THR A N 1
ATOM 4914 C CA . THR A 1 613 ? 16.504 -0.754 -42.133 1.00 83.44 613 THR A CA 1
ATOM 4915 C C . THR A 1 613 ? 15.710 -0.239 -43.339 1.00 83.44 613 THR A C 1
ATOM 4917 O O . THR A 1 613 ? 16.224 0.516 -44.165 1.00 83.44 613 THR A O 1
ATOM 4920 N N . SER A 1 614 ? 14.423 -0.576 -43.427 1.00 81.19 614 SER A N 1
ATOM 4921 C CA . SER A 1 614 ? 13.475 0.053 -44.361 1.00 81.19 614 SER A CA 1
ATOM 4922 C C . SER A 1 614 ? 12.962 1.414 -43.871 1.00 81.19 614 SER A C 1
ATOM 4924 O O . SER A 1 614 ? 12.356 2.154 -44.641 1.00 81.19 614 SER A O 1
ATOM 4926 N N . GLU A 1 615 ? 13.230 1.774 -42.611 1.00 79.31 615 GLU A N 1
ATOM 4927 C CA . GLU A 1 615 ? 12.740 2.990 -41.953 1.00 79.31 615 GLU A CA 1
ATOM 4928 C C . GLU A 1 615 ? 13.887 3.908 -41.458 1.00 79.31 615 GLU A C 1
ATOM 4930 O O . GLU A 1 615 ? 13.973 4.237 -40.268 1.00 79.31 615 GLU A O 1
ATOM 4935 N N . PRO A 1 616 ? 14.797 4.370 -42.339 1.00 74.38 616 PRO A N 1
ATOM 4936 C CA . PRO A 1 616 ? 16.009 5.089 -41.926 1.00 74.38 616 PRO A CA 1
ATOM 4937 C C . PRO A 1 616 ? 15.723 6.434 -41.238 1.00 74.38 616 PRO A C 1
ATOM 4939 O O . PRO A 1 616 ? 16.496 6.873 -40.385 1.00 74.38 616 PRO A O 1
ATOM 4942 N N . ALA A 1 617 ? 14.589 7.074 -41.544 1.00 70.31 617 ALA A N 1
ATOM 4943 C CA . ALA A 1 617 ? 14.195 8.346 -40.940 1.00 70.31 617 ALA A CA 1
ATOM 4944 C C . ALA A 1 617 ? 13.977 8.248 -39.416 1.00 70.31 617 ALA A C 1
ATOM 4946 O O . ALA A 1 617 ? 14.382 9.152 -38.681 1.00 70.31 617 ALA A O 1
ATOM 4947 N N . TRP A 1 618 ? 13.391 7.149 -38.924 1.00 74.88 618 TRP A N 1
ATOM 4948 C CA . TRP A 1 618 ? 13.157 6.942 -37.489 1.00 74.88 618 TRP A CA 1
ATOM 4949 C C . TRP A 1 618 ? 14.452 6.649 -36.733 1.00 74.88 618 TRP A C 1
ATOM 4951 O O . TRP A 1 618 ? 14.660 7.179 -35.641 1.00 74.88 618 TRP A O 1
ATOM 4961 N N . VAL A 1 619 ? 15.358 5.880 -37.344 1.00 72.81 619 VAL A N 1
ATOM 4962 C CA . VAL A 1 619 ? 16.700 5.618 -36.802 1.00 72.81 619 VAL A CA 1
ATOM 4963 C C . VAL A 1 619 ? 17.478 6.925 -36.649 1.00 72.81 619 VAL A C 1
ATOM 4965 O O . VAL A 1 619 ? 18.006 7.193 -35.572 1.00 72.81 619 VAL A O 1
ATOM 4968 N N . ILE A 1 620 ? 17.479 7.780 -37.678 1.00 72.44 620 ILE A N 1
ATOM 4969 C CA . ILE A 1 620 ? 18.135 9.097 -37.634 1.00 72.44 620 ILE A CA 1
ATOM 4970 C C . ILE A 1 620 ? 17.497 10.006 -36.587 1.00 72.44 620 ILE A C 1
ATOM 4972 O O . ILE A 1 620 ? 18.216 10.674 -35.847 1.00 72.44 620 ILE A O 1
ATOM 4976 N N . GLY A 1 621 ? 16.165 10.009 -36.484 1.00 71.06 621 GLY A N 1
ATOM 4977 C CA . GLY A 1 621 ? 15.450 10.745 -35.444 1.00 71.06 621 GLY A CA 1
ATOM 4978 C C . GLY A 1 621 ? 15.894 10.338 -34.036 1.00 71.06 621 GLY A C 1
ATOM 4979 O O . GLY A 1 621 ? 16.213 11.207 -33.225 1.00 71.06 621 GLY A O 1
ATOM 4980 N N . ALA A 1 622 ? 15.998 9.033 -33.770 1.00 69.25 622 ALA A N 1
ATOM 4981 C CA . ALA A 1 622 ? 16.393 8.497 -32.466 1.00 69.25 622 ALA A CA 1
ATOM 4982 C C . ALA A 1 622 ? 17.848 8.830 -32.079 1.00 69.25 622 ALA A C 1
ATOM 4984 O O . ALA A 1 622 ? 18.139 9.074 -30.910 1.00 69.25 622 ALA A O 1
ATOM 4985 N N . VAL A 1 623 ? 18.767 8.890 -33.049 1.00 69.62 623 VAL A N 1
ATOM 4986 C CA . VAL A 1 623 ? 20.196 9.174 -32.795 1.00 69.62 623 VAL A CA 1
ATOM 4987 C C . VAL A 1 623 ? 20.589 10.628 -33.063 1.00 69.62 623 VAL A C 1
ATOM 4989 O O . VAL A 1 623 ? 21.751 11.002 -32.916 1.00 69.62 623 VAL A O 1
ATOM 4992 N N . SER A 1 624 ? 19.626 11.479 -33.412 1.00 69.44 624 SER A N 1
ATOM 4993 C CA . SER A 1 624 ? 19.828 12.894 -33.747 1.00 69.44 624 SER A CA 1
ATOM 4994 C C . SER A 1 624 ? 20.556 13.671 -32.633 1.00 69.44 624 SER A C 1
ATOM 4996 O O . SER A 1 624 ? 21.456 14.479 -32.882 1.00 69.44 624 SER A O 1
ATOM 4998 N N . HIS A 1 625 ? 20.265 13.346 -31.375 1.00 67.19 625 HIS A N 1
ATOM 4999 C CA . HIS A 1 625 ? 20.900 13.963 -30.212 1.00 67.19 625 HIS A CA 1
ATOM 5000 C C . HIS A 1 625 ? 22.290 13.377 -29.871 1.00 67.19 625 HIS A C 1
ATOM 5002 O O . HIS A 1 625 ? 23.003 13.931 -29.032 1.00 67.19 625 HIS A O 1
ATOM 5008 N N . TRP A 1 626 ? 22.752 12.314 -30.545 1.00 78.75 626 TRP A N 1
ATOM 5009 C CA . TRP A 1 626 ? 24.041 11.666 -30.261 1.00 78.75 626 TRP A CA 1
ATOM 5010 C C . TRP A 1 626 ? 25.201 12.438 -30.891 1.00 78.75 626 TRP A C 1
ATOM 5012 O O . TRP A 1 626 ? 25.528 12.285 -32.068 1.00 78.75 626 TRP A O 1
ATOM 5022 N N . ARG A 1 627 ? 25.873 13.275 -30.094 1.00 77.19 627 ARG A N 1
ATOM 5023 C CA . ARG A 1 627 ? 27.048 14.041 -30.554 1.00 77.19 627 ARG A CA 1
ATOM 5024 C C . ARG A 1 627 ? 28.177 13.157 -31.085 1.00 77.19 627 ARG A C 1
ATOM 5026 O O . ARG A 1 627 ? 28.792 13.527 -32.077 1.00 77.19 627 ARG A O 1
ATOM 5033 N N . GLU A 1 628 ? 28.442 12.015 -30.456 1.00 76.62 628 GLU A N 1
ATOM 5034 C CA . GLU A 1 628 ? 29.534 11.128 -30.882 1.00 76.62 628 GLU A CA 1
ATOM 5035 C C . GLU A 1 628 ? 29.221 10.410 -32.200 1.00 76.62 628 GLU A C 1
ATOM 5037 O O . GLU A 1 628 ? 30.074 10.372 -33.084 1.00 76.62 628 GLU A O 1
ATOM 5042 N N . ALA A 1 629 ? 27.973 9.970 -32.407 1.00 74.00 629 ALA A N 1
ATOM 5043 C CA . ALA A 1 629 ? 27.550 9.443 -33.705 1.00 74.00 629 ALA A CA 1
ATOM 5044 C C . ALA A 1 629 ? 27.718 10.488 -34.817 1.00 74.00 629 ALA A C 1
ATOM 5046 O O . ALA A 1 629 ? 28.279 10.187 -35.865 1.00 74.00 629 ALA A O 1
ATOM 5047 N N . ARG A 1 630 ? 27.343 11.750 -34.558 1.00 74.62 630 ARG A N 1
ATOM 5048 C CA . ARG A 1 630 ? 27.514 12.856 -35.518 1.00 74.62 630 ARG A CA 1
ATOM 5049 C C . ARG A 1 630 ? 28.969 13.124 -35.905 1.00 74.62 630 ARG A C 1
ATOM 5051 O O . ARG A 1 630 ? 29.205 13.606 -37.008 1.00 74.62 630 ARG A O 1
ATOM 5058 N N . LYS A 1 631 ? 29.938 12.843 -35.030 1.00 77.94 631 LYS A N 1
ATOM 5059 C CA . LYS A 1 631 ? 31.373 12.997 -35.335 1.00 77.94 631 LYS A CA 1
ATOM 5060 C C . LYS A 1 631 ? 31.950 11.812 -36.110 1.00 77.94 631 LYS A C 1
ATOM 5062 O O . LYS A 1 631 ? 33.031 11.940 -36.676 1.00 77.94 631 LYS A O 1
ATOM 5067 N N . SER A 1 632 ? 31.269 10.668 -36.116 1.00 81.69 632 SER A N 1
ATOM 5068 C CA . SER A 1 632 ? 31.741 9.466 -36.797 1.00 81.69 632 SER A CA 1
ATOM 5069 C C . SER A 1 632 ? 31.561 9.590 -38.305 1.00 81.69 632 SER A C 1
ATOM 5071 O O . SER A 1 632 ? 30.440 9.640 -38.809 1.00 81.69 632 SER A O 1
ATOM 5073 N N . GLU A 1 633 ? 32.672 9.588 -39.038 1.00 79.62 633 GLU A N 1
ATOM 5074 C CA . GLU A 1 633 ? 32.678 9.640 -40.504 1.00 79.62 633 GLU A CA 1
ATOM 5075 C C . GLU A 1 633 ? 31.879 8.480 -41.117 1.00 79.62 633 GLU A C 1
ATOM 5077 O O . GLU A 1 633 ? 31.090 8.690 -42.035 1.00 79.62 633 GLU A O 1
ATOM 5082 N N . LYS A 1 634 ? 31.984 7.278 -40.534 1.00 80.00 634 LYS A N 1
ATOM 5083 C CA . LYS A 1 634 ? 31.217 6.094 -40.957 1.00 80.00 634 LYS A CA 1
ATOM 5084 C C . LYS A 1 634 ? 29.710 6.268 -40.770 1.00 80.00 634 LYS A C 1
ATOM 5086 O O . LYS A 1 634 ? 28.927 5.767 -41.571 1.00 80.00 634 LYS A O 1
ATOM 5091 N N . PHE A 1 635 ? 29.293 6.963 -39.711 1.00 79.38 635 PHE A N 1
ATOM 5092 C CA . PHE A 1 635 ? 27.882 7.282 -39.498 1.00 79.38 635 PHE A CA 1
ATOM 5093 C C . PHE A 1 635 ? 27.402 8.338 -40.497 1.00 79.38 635 PHE A C 1
ATOM 5095 O O . PHE A 1 635 ? 26.350 8.166 -41.101 1.00 79.38 635 PHE A O 1
ATOM 5102 N N . GLN A 1 636 ? 28.192 9.388 -40.738 1.00 76.00 636 GLN A N 1
ATOM 5103 C CA . GLN A 1 636 ? 27.880 10.399 -41.753 1.00 76.00 636 GLN A CA 1
ATOM 5104 C C . GLN A 1 636 ? 27.802 9.807 -43.169 1.00 76.00 636 GLN A C 1
ATOM 5106 O O . GLN A 1 636 ? 26.954 10.211 -43.960 1.00 76.00 636 GLN A O 1
ATOM 5111 N N . GLU A 1 637 ? 28.679 8.861 -43.498 1.00 76.81 637 GLU A N 1
ATOM 5112 C CA . GLU A 1 637 ? 28.630 8.073 -44.732 1.00 76.81 637 GLU A CA 1
ATOM 5113 C C . GLU A 1 637 ? 27.341 7.244 -44.807 1.00 76.81 637 GLU A C 1
ATOM 5115 O O . GLU A 1 637 ? 26.581 7.400 -45.753 1.00 76.81 637 GLU A O 1
ATOM 5120 N N . ALA A 1 638 ? 27.015 6.471 -43.765 1.00 75.81 638 ALA A N 1
ATOM 5121 C CA . ALA A 1 638 ? 25.779 5.687 -43.730 1.00 75.81 638 ALA A CA 1
ATOM 5122 C C . ALA A 1 638 ? 24.504 6.543 -43.839 1.00 75.81 638 ALA A C 1
ATOM 5124 O O . ALA A 1 638 ? 23.541 6.124 -44.473 1.00 75.81 638 ALA A O 1
ATOM 5125 N N . VAL A 1 639 ? 24.484 7.747 -43.255 1.00 73.81 639 VAL A N 1
ATOM 5126 C CA . VAL A 1 639 ? 23.377 8.699 -43.442 1.00 73.81 639 VAL A CA 1
ATOM 5127 C C . VAL A 1 639 ? 23.301 9.162 -44.896 1.00 73.81 639 VAL A C 1
ATOM 5129 O O . VAL A 1 639 ? 22.206 9.179 -45.452 1.00 73.81 639 VAL A O 1
ATOM 5132 N N . ARG A 1 640 ? 24.442 9.505 -45.517 1.00 74.38 640 ARG A N 1
ATOM 5133 C CA . ARG A 1 640 ? 24.503 9.923 -46.929 1.00 74.38 640 ARG A CA 1
ATOM 5134 C C . ARG A 1 640 ? 23.953 8.848 -47.861 1.00 74.38 640 ARG A C 1
ATOM 5136 O O . ARG A 1 640 ? 23.119 9.164 -48.705 1.00 74.38 640 ARG A O 1
ATOM 5143 N N . ASP A 1 641 ? 24.330 7.593 -47.640 1.00 76.94 641 ASP A N 1
ATOM 5144 C CA . ASP A 1 641 ? 23.874 6.459 -48.450 1.00 76.94 641 ASP A CA 1
ATOM 5145 C C . ASP A 1 641 ? 22.347 6.266 -48.403 1.00 76.94 641 ASP A C 1
ATOM 5147 O O . ASP A 1 641 ? 21.752 5.768 -49.356 1.00 76.94 641 ASP A O 1
ATOM 5151 N N . ARG A 1 642 ? 21.692 6.678 -47.307 1.00 79.50 642 ARG A N 1
AT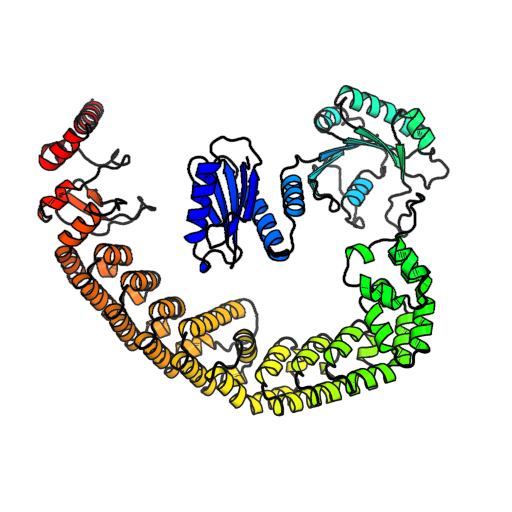OM 5152 C CA . ARG A 1 642 ? 20.241 6.524 -47.103 1.00 79.50 642 ARG A CA 1
ATOM 5153 C C . ARG A 1 642 ? 19.427 7.792 -47.387 1.00 79.50 642 ARG A C 1
ATOM 5155 O O . ARG A 1 642 ? 18.207 7.767 -47.224 1.00 79.50 642 ARG A O 1
ATOM 5162 N N . ILE A 1 643 ? 20.052 8.890 -47.832 1.00 73.06 643 ILE A N 1
ATOM 5163 C CA . ILE A 1 643 ? 19.372 10.160 -48.176 1.00 73.06 643 ILE A CA 1
ATOM 5164 C C . ILE A 1 643 ? 18.150 9.967 -49.092 1.00 73.06 643 ILE A C 1
ATOM 5166 O O . ILE A 1 643 ? 17.106 10.550 -48.781 1.00 73.06 643 ILE A O 1
ATOM 5170 N N . PRO A 1 644 ? 18.219 9.172 -50.180 1.00 72.94 644 PRO A N 1
ATOM 5171 C CA . PRO A 1 644 ? 17.075 8.982 -51.072 1.00 72.94 644 PRO A CA 1
ATOM 5172 C C . PRO A 1 644 ? 15.863 8.367 -50.358 1.00 72.94 644 PRO A C 1
ATOM 5174 O O . PRO A 1 644 ? 14.751 8.876 -50.482 1.00 72.94 644 PRO A O 1
ATOM 5177 N N . ASP A 1 645 ? 16.086 7.339 -49.536 1.00 70.81 645 ASP A N 1
ATOM 5178 C CA . ASP A 1 645 ? 15.023 6.651 -48.793 1.00 70.81 645 ASP A CA 1
ATOM 5179 C C . ASP A 1 645 ? 14.395 7.555 -47.728 1.00 70.81 645 ASP A C 1
ATOM 5181 O O . ASP A 1 645 ? 13.178 7.573 -47.539 1.00 70.81 645 ASP A O 1
ATOM 5185 N N . ILE A 1 646 ? 15.226 8.345 -47.039 1.00 66.88 646 ILE A N 1
ATOM 5186 C CA . ILE A 1 646 ? 14.773 9.328 -46.048 1.00 66.88 646 ILE A CA 1
ATOM 5187 C C . ILE A 1 646 ? 13.882 10.366 -46.725 1.00 66.88 646 ILE A C 1
ATOM 5189 O O . ILE A 1 646 ? 12.802 10.685 -46.228 1.00 66.88 646 ILE A O 1
ATOM 5193 N N . ALA A 1 647 ? 14.318 10.883 -47.870 1.00 64.94 647 ALA A N 1
ATOM 5194 C CA . ALA A 1 647 ? 13.556 11.859 -48.621 1.00 64.94 647 ALA A CA 1
ATOM 5195 C C . ALA A 1 647 ? 12.230 11.291 -49.131 1.00 64.94 647 ALA A C 1
ATOM 5197 O O . ALA A 1 647 ? 11.194 11.936 -48.983 1.00 64.94 647 ALA A O 1
ATOM 5198 N N . GLN A 1 648 ? 12.240 10.066 -49.656 1.00 64.94 648 GLN A N 1
ATOM 5199 C CA . GLN A 1 648 ? 11.032 9.380 -50.099 1.00 64.94 648 GLN A CA 1
ATOM 5200 C C . GLN A 1 648 ? 10.043 9.170 -48.942 1.00 64.94 648 GLN A C 1
ATOM 5202 O O . GLN A 1 648 ? 8.853 9.457 -49.095 1.00 64.94 648 GLN A O 1
ATOM 5207 N N . ALA A 1 649 ? 10.524 8.749 -47.767 1.00 64.56 649 ALA A N 1
ATOM 5208 C CA . ALA A 1 649 ? 9.703 8.597 -46.565 1.00 64.56 649 ALA A CA 1
ATOM 5209 C C . ALA A 1 649 ? 9.091 9.933 -46.104 1.00 64.56 649 ALA A C 1
ATOM 5211 O O . ALA A 1 649 ? 7.919 9.987 -45.727 1.00 64.56 649 ALA A O 1
ATOM 5212 N N . ILE A 1 650 ? 9.850 11.032 -46.185 1.00 60.00 650 ILE A N 1
ATOM 5213 C CA . ILE A 1 650 ? 9.370 12.381 -45.850 1.00 60.00 650 ILE A CA 1
ATOM 5214 C C . ILE A 1 650 ? 8.308 12.853 -46.849 1.00 60.00 650 ILE A C 1
ATOM 5216 O O . ILE A 1 650 ? 7.263 13.349 -46.429 1.00 60.00 650 ILE A O 1
ATOM 5220 N N . CYS A 1 651 ? 8.537 12.679 -48.155 1.00 59.47 651 CYS A N 1
ATOM 5221 C CA . CYS A 1 651 ? 7.583 13.075 -49.195 1.00 59.47 651 CYS A CA 1
ATOM 5222 C C . CYS A 1 651 ? 6.292 12.228 -49.155 1.00 59.47 651 CYS A C 1
ATOM 5224 O O . CYS A 1 651 ? 5.230 12.721 -49.534 1.00 59.47 651 CYS A O 1
ATOM 5226 N N . GLY A 1 652 ? 6.369 10.971 -48.698 1.00 55.19 652 GLY A N 1
ATOM 5227 C CA . GLY A 1 652 ? 5.229 10.055 -48.567 1.00 55.19 652 GLY A CA 1
ATOM 5228 C C . GLY A 1 652 ? 4.449 10.159 -47.248 1.00 55.19 652 GLY A C 1
ATOM 5229 O O . GLY A 1 652 ? 3.334 9.643 -47.154 1.00 55.19 652 GLY A O 1
ATOM 5230 N N . SER A 1 653 ? 4.996 10.822 -46.225 1.00 53.56 653 SER A N 1
ATOM 5231 C CA . SER A 1 653 ? 4.345 10.961 -44.919 1.00 53.56 653 SER A CA 1
ATOM 5232 C C . SER A 1 653 ? 3.155 11.932 -44.965 1.00 53.56 653 SER A C 1
ATOM 5234 O O . SER A 1 653 ? 3.273 13.072 -45.415 1.00 53.56 653 SER A O 1
ATOM 5236 N N . LYS A 1 654 ? 2.007 11.530 -44.394 1.00 43.62 654 LYS A N 1
ATOM 5237 C CA . LYS A 1 654 ? 0.839 12.414 -44.163 1.00 43.62 654 LYS A CA 1
ATOM 5238 C C . LYS A 1 654 ? 1.129 13.566 -43.187 1.00 43.62 654 LYS A C 1
ATOM 5240 O O . LYS A 1 654 ? 0.357 14.523 -43.131 1.00 43.62 654 LYS A O 1
ATOM 5245 N N . TYR A 1 655 ? 2.221 13.483 -42.429 1.00 41.97 655 TYR A N 1
ATOM 5246 C CA . TYR A 1 655 ? 2.672 14.503 -41.489 1.00 41.97 655 TYR A CA 1
ATOM 5247 C C . TYR A 1 655 ? 4.091 14.934 -41.889 1.00 41.97 655 TYR A C 1
ATOM 5249 O O . TYR A 1 655 ? 5.028 14.168 -41.664 1.00 41.97 655 TYR A O 1
ATOM 5257 N N . PRO A 1 656 ? 4.290 16.117 -42.499 1.00 46.31 656 PRO A N 1
ATOM 5258 C CA . PRO A 1 656 ? 5.622 16.548 -42.905 1.00 46.31 656 PRO A CA 1
ATOM 5259 C C . PRO A 1 656 ? 6.478 16.801 -41.658 1.00 46.31 656 PRO A C 1
ATOM 5261 O O . PRO A 1 656 ? 6.293 17.796 -40.955 1.00 46.31 656 PRO A O 1
ATOM 5264 N N . THR A 1 657 ? 7.404 15.889 -41.366 1.00 41.88 657 THR A N 1
ATOM 5265 C CA . THR A 1 657 ? 8.518 16.140 -40.448 1.00 41.88 657 THR A CA 1
ATOM 5266 C C . THR A 1 657 ? 9.401 17.210 -41.092 1.00 41.88 657 THR A C 1
ATOM 5268 O O . THR A 1 657 ? 9.714 17.125 -42.280 1.00 41.88 657 THR A O 1
ATOM 5271 N N . TRP A 1 658 ? 9.730 18.275 -40.359 1.00 47.78 658 TRP A N 1
ATOM 5272 C CA . TRP A 1 658 ? 10.334 19.468 -40.951 1.00 47.78 658 TRP A CA 1
ATOM 5273 C C . TRP A 1 658 ? 11.770 19.206 -41.404 1.00 47.78 658 TRP A C 1
ATOM 5275 O O . TRP A 1 658 ? 12.635 18.842 -40.605 1.00 47.78 658 TRP A O 1
ATOM 5285 N N . VAL A 1 659 ? 12.018 19.477 -42.683 1.00 47.34 659 VAL A N 1
ATOM 5286 C CA . VAL A 1 659 ? 13.356 19.620 -43.250 1.00 47.34 659 VAL A CA 1
ATOM 5287 C C . VAL A 1 659 ? 13.663 21.119 -43.319 1.00 47.34 659 VAL A C 1
ATOM 5289 O O . VAL A 1 659 ? 13.080 21.845 -44.123 1.00 47.34 659 VAL A O 1
ATOM 5292 N N . LEU A 1 660 ? 14.515 21.615 -42.428 1.00 44.09 660 LEU A N 1
ATOM 5293 C CA . LEU A 1 660 ? 15.080 22.964 -42.493 1.00 44.09 660 LEU A CA 1
ATOM 5294 C C . LEU A 1 660 ? 16.237 22.961 -43.502 1.00 44.09 660 LEU A C 1
ATOM 5296 O O . LEU A 1 660 ? 16.966 21.984 -43.593 1.00 44.09 660 LEU A O 1
ATOM 5300 N N . ILE A 1 661 ? 16.414 24.033 -44.273 1.00 40.97 661 ILE A N 1
ATOM 5301 C CA . ILE A 1 661 ? 17.587 24.218 -45.138 1.00 40.97 661 ILE A CA 1
ATOM 5302 C C . ILE A 1 661 ? 18.182 25.597 -44.858 1.00 40.97 661 ILE A C 1
ATOM 5304 O O . ILE A 1 661 ? 17.450 26.587 -44.834 1.00 40.97 661 ILE A O 1
ATOM 5308 N N . ASP A 1 662 ? 19.490 25.656 -44.615 1.00 37.78 662 ASP A N 1
ATOM 5309 C CA . ASP A 1 662 ? 20.243 26.903 -44.395 1.00 37.78 662 ASP A CA 1
ATOM 5310 C C . ASP A 1 662 ? 20.722 27.516 -45.724 1.00 37.78 662 ASP A C 1
ATOM 5312 O O . ASP A 1 662 ? 20.956 26.805 -46.701 1.00 37.78 662 ASP A O 1
ATOM 5316 N N . ILE A 1 663 ? 20.950 28.835 -45.729 1.00 31.34 663 ILE A N 1
ATOM 5317 C CA . ILE A 1 663 ? 21.394 29.699 -46.846 1.00 31.34 663 ILE A CA 1
ATOM 5318 C C . ILE A 1 663 ? 22.719 29.322 -47.511 1.00 31.34 663 ILE A C 1
ATOM 5320 O O . ILE A 1 663 ? 23.138 29.978 -48.459 1.00 31.34 663 ILE A O 1
ATOM 5324 N N . ARG A 1 664 ? 23.406 28.295 -47.020 1.00 33.22 664 ARG A N 1
ATOM 5325 C CA . ARG A 1 664 ? 24.642 27.771 -47.613 1.00 33.22 664 ARG A CA 1
ATOM 5326 C C . ARG A 1 664 ? 24.447 26.413 -48.292 1.00 33.22 664 ARG A C 1
ATOM 5328 O O . ARG A 1 664 ? 25.427 25.780 -48.652 1.00 33.22 664 ARG A O 1
ATOM 5335 N N . GLY A 1 665 ? 23.201 25.967 -48.455 1.00 35.44 665 GLY A N 1
ATOM 5336 C CA . GLY A 1 665 ? 22.885 24.722 -49.146 1.00 35.44 665 GLY A CA 1
ATOM 5337 C C . GLY A 1 665 ? 22.738 23.502 -48.236 1.00 35.44 665 GLY A C 1
ATOM 5338 O O . GLY A 1 665 ? 22.757 22.393 -48.741 1.00 35.44 665 GLY A O 1
ATOM 5339 N N . TRP A 1 666 ? 22.596 23.667 -46.920 1.00 40.50 666 TRP A N 1
ATOM 5340 C CA . TRP A 1 666 ? 22.664 22.541 -45.980 1.00 40.50 666 TRP A CA 1
ATOM 5341 C C . TRP A 1 666 ? 21.285 21.988 -45.581 1.00 40.50 666 TRP A C 1
ATOM 5343 O O . TRP A 1 666 ? 20.416 22.785 -45.245 1.00 40.50 666 TRP A O 1
ATOM 5353 N N . LEU A 1 667 ? 21.089 20.658 -45.572 1.00 44.75 667 LEU A N 1
ATOM 5354 C CA . LEU A 1 667 ? 19.864 19.971 -45.100 1.00 44.75 667 LEU A CA 1
ATOM 5355 C C . LEU A 1 667 ? 19.852 19.799 -43.563 1.00 44.75 667 LEU A C 1
ATOM 5357 O O . LEU A 1 667 ? 20.834 19.352 -42.984 1.00 44.75 667 LEU A O 1
ATOM 5361 N N . TYR A 1 668 ? 18.738 20.093 -42.893 1.00 49.34 668 TYR A N 1
ATOM 5362 C CA . TYR A 1 668 ? 18.531 19.936 -41.446 1.00 49.34 668 TYR A CA 1
ATOM 5363 C C . TYR A 1 668 ? 17.232 19.168 -41.205 1.00 49.34 668 TYR A C 1
ATOM 5365 O O . TYR A 1 668 ? 16.182 19.563 -41.700 1.00 49.34 668 TYR A O 1
ATOM 5373 N N . LEU A 1 669 ? 17.258 18.112 -40.398 1.00 46.12 669 LEU A N 1
ATOM 5374 C CA . LEU A 1 669 ? 16.043 17.441 -39.924 1.00 46.12 669 LEU A CA 1
ATOM 5375 C C . LEU A 1 669 ? 15.723 17.974 -38.519 1.00 46.12 669 LEU A C 1
ATOM 5377 O O . LEU A 1 669 ? 16.610 18.023 -37.671 1.00 46.12 669 LEU A O 1
ATOM 5381 N N . SER A 1 670 ? 14.494 18.427 -38.263 1.00 42.12 670 SER A N 1
ATOM 5382 C CA . SER A 1 670 ? 14.090 18.969 -36.954 1.00 42.12 670 SER A CA 1
ATOM 5383 C C . SER A 1 670 ? 12.817 18.291 -36.442 1.00 42.12 670 SER A C 1
ATOM 5385 O O . SER A 1 670 ? 11.853 18.108 -37.190 1.00 42.12 670 SER A O 1
ATOM 5387 N N . ASN A 1 671 ? 12.820 17.914 -35.157 1.00 38.69 671 ASN A N 1
ATOM 5388 C CA . ASN A 1 671 ? 11.652 17.373 -34.461 1.00 38.69 671 ASN A CA 1
ATOM 5389 C C . ASN A 1 671 ? 10.709 18.509 -34.002 1.00 38.69 671 ASN A C 1
ATOM 5391 O O . ASN A 1 671 ? 11.136 19.631 -33.741 1.00 38.69 671 ASN A O 1
ATOM 5395 N N . ARG A 1 672 ? 9.413 18.197 -33.916 1.00 39.16 672 ARG A N 1
ATOM 5396 C CA . ARG A 1 672 ? 8.248 19.099 -33.898 1.00 39.16 672 ARG A CA 1
ATOM 5397 C C . ARG A 1 672 ? 8.216 20.145 -32.770 1.00 39.16 672 ARG A C 1
ATOM 5399 O O . ARG A 1 672 ? 7.516 21.141 -32.936 1.00 39.16 672 ARG A O 1
ATOM 5406 N N . ASP A 1 673 ? 8.970 19.950 -31.686 1.00 35.66 673 ASP A N 1
ATOM 5407 C CA . ASP A 1 673 ? 8.773 20.689 -30.429 1.00 35.66 673 ASP A CA 1
ATOM 5408 C C . ASP A 1 673 ? 9.932 21.605 -29.996 1.00 35.66 673 ASP A C 1
ATOM 5410 O O . ASP A 1 673 ? 9.764 22.360 -29.041 1.00 35.66 673 ASP A O 1
ATOM 5414 N N . ASP A 1 674 ? 11.073 21.632 -30.699 1.00 39.69 674 ASP A N 1
ATOM 5415 C CA . ASP A 1 674 ? 12.218 22.449 -30.260 1.00 39.69 674 ASP A CA 1
ATOM 5416 C C . ASP A 1 674 ? 13.009 23.059 -31.435 1.00 39.69 674 ASP A C 1
ATOM 5418 O O . ASP A 1 674 ? 14.069 22.593 -31.847 1.00 39.69 674 ASP A O 1
ATOM 5422 N N . ILE A 1 675 ? 12.483 24.150 -32.005 1.00 40.97 675 ILE A N 1
ATOM 5423 C CA . ILE A 1 675 ? 13.107 24.886 -33.129 1.00 40.97 675 ILE A CA 1
ATOM 5424 C C . ILE A 1 675 ? 14.435 25.561 -32.723 1.00 40.97 675 ILE A C 1
ATOM 5426 O O . ILE A 1 675 ? 15.195 26.004 -33.582 1.00 40.97 675 ILE A O 1
ATOM 5430 N N . ASN A 1 676 ? 14.748 25.653 -31.426 1.00 36.25 676 ASN A N 1
ATOM 5431 C CA . ASN A 1 676 ? 15.798 26.555 -30.957 1.00 36.25 676 ASN A CA 1
ATOM 5432 C C . ASN A 1 676 ? 17.167 25.937 -30.662 1.00 36.25 676 ASN A C 1
ATOM 5434 O O . ASN A 1 676 ? 18.086 26.725 -30.431 1.00 36.25 676 ASN A O 1
ATOM 5438 N N . LYS A 1 677 ? 17.384 24.613 -30.671 1.00 40.03 677 LYS A N 1
ATOM 5439 C CA . LYS A 1 677 ? 18.725 24.075 -30.366 1.00 40.03 677 LYS A CA 1
ATOM 5440 C C . LYS A 1 677 ? 19.065 22.772 -31.099 1.00 40.03 677 LYS A C 1
ATOM 5442 O O . LYS A 1 677 ? 18.470 21.738 -30.855 1.00 40.03 677 LYS A O 1
ATOM 5447 N N . GLU A 1 678 ? 20.156 22.859 -31.859 1.00 41.59 678 GLU A N 1
ATOM 5448 C CA . GLU A 1 678 ? 21.030 21.791 -32.374 1.00 41.59 678 GLU A CA 1
ATOM 5449 C C . GLU A 1 678 ? 20.861 21.335 -33.836 1.00 41.59 678 GLU A C 1
ATOM 5451 O O . GLU A 1 678 ? 19.841 20.826 -34.280 1.00 41.59 678 GLU A O 1
ATOM 5456 N N . ILE A 1 679 ? 21.968 21.503 -34.567 1.00 42.62 679 ILE A N 1
ATOM 5457 C CA . ILE A 1 679 ? 22.200 21.162 -35.972 1.00 42.62 679 ILE A CA 1
ATOM 5458 C C . ILE A 1 679 ? 22.664 19.698 -36.054 1.00 42.62 679 ILE A C 1
ATOM 5460 O O . ILE A 1 679 ? 23.631 19.322 -35.387 1.00 42.62 679 ILE A O 1
ATOM 5464 N N . LEU A 1 680 ? 21.990 18.866 -36.854 1.00 39.50 680 LEU A N 1
ATOM 5465 C CA . LEU A 1 680 ? 22.276 17.424 -36.966 1.00 39.50 680 LEU A CA 1
ATOM 5466 C C . LEU A 1 680 ? 23.457 17.082 -37.884 1.00 39.50 680 LEU A C 1
ATOM 5468 O O . LEU A 1 680 ? 24.049 16.016 -37.746 1.00 39.50 680 LEU A O 1
ATOM 5472 N N . GLY A 1 681 ? 23.827 18.003 -38.768 1.00 42.09 681 GLY A N 1
ATOM 5473 C CA . GLY A 1 681 ? 24.899 17.866 -39.743 1.00 42.09 681 GLY A CA 1
ATOM 5474 C C . GLY A 1 681 ? 24.761 18.943 -40.813 1.00 42.09 681 GLY A C 1
ATOM 5475 O O . GLY A 1 681 ? 23.780 19.686 -40.832 1.00 42.09 681 GLY A O 1
ATOM 5476 N N . THR A 1 682 ? 25.763 19.048 -41.672 1.00 39.34 682 THR A N 1
ATOM 5477 C CA . THR A 1 682 ? 25.796 19.968 -42.807 1.00 39.34 682 THR A CA 1
ATOM 5478 C C . THR A 1 682 ? 26.094 19.113 -44.054 1.00 39.34 682 THR A C 1
ATOM 5480 O O . THR A 1 682 ? 27.188 18.557 -44.127 1.00 39.34 682 THR A O 1
ATOM 5483 N N . TRP A 1 683 ? 25.149 18.985 -45.010 1.00 50.19 683 TRP A N 1
ATOM 5484 C CA . TRP A 1 683 ? 25.351 18.408 -46.379 1.00 50.19 683 TRP A CA 1
ATOM 5485 C C . TRP A 1 683 ? 25.043 19.358 -47.556 1.00 50.19 683 TRP A C 1
ATOM 5487 O O . TRP A 1 683 ? 24.001 20.000 -47.501 1.00 50.19 683 TRP A O 1
ATOM 5497 N N . GLU A 1 684 ? 25.908 19.496 -48.569 1.00 49.38 684 GLU A N 1
ATOM 5498 C CA . GLU A 1 684 ? 25.665 20.426 -49.688 1.00 49.38 684 GLU A CA 1
ATOM 5499 C C . GLU A 1 684 ? 24.452 19.995 -50.534 1.00 49.38 684 GLU A C 1
ATOM 5501 O O . GLU A 1 684 ? 24.253 18.825 -50.846 1.00 49.38 684 GLU A O 1
ATOM 5506 N N . LEU A 1 685 ? 23.630 20.968 -50.930 1.00 45.06 685 LEU A N 1
ATOM 5507 C CA . LEU A 1 685 ? 22.368 20.770 -51.655 1.00 45.06 685 LEU A CA 1
ATOM 5508 C C . LEU A 1 685 ? 22.572 20.127 -53.034 1.00 45.06 685 LEU A C 1
ATOM 5510 O O . LEU A 1 685 ? 21.644 19.529 -53.570 1.00 45.06 685 LEU A O 1
ATOM 5514 N N . SER A 1 686 ? 23.779 20.251 -53.593 1.00 48.97 686 SER A N 1
ATOM 5515 C CA . SER A 1 686 ? 24.209 19.610 -54.840 1.00 48.97 686 SER A CA 1
ATOM 5516 C C . SER A 1 686 ? 24.299 18.089 -54.751 1.00 48.97 686 SER A C 1
ATOM 5518 O O . SER A 1 686 ? 24.276 17.435 -55.790 1.00 48.97 686 SER A O 1
ATOM 5520 N N . ASP A 1 687 ? 24.370 17.532 -53.542 1.00 48.38 687 ASP A N 1
ATOM 5521 C CA . ASP A 1 687 ? 24.530 16.094 -53.315 1.00 48.38 687 ASP A CA 1
ATOM 5522 C C . ASP A 1 687 ? 23.180 15.366 -53.152 1.00 48.38 687 ASP A C 1
ATOM 5524 O O . ASP A 1 687 ? 23.141 14.152 -52.947 1.00 48.38 687 ASP A O 1
ATOM 5528 N N . LEU A 1 688 ? 22.054 16.090 -53.223 1.00 49.41 688 LEU A N 1
ATOM 5529 C CA . LEU A 1 688 ? 20.709 15.534 -53.060 1.00 49.41 688 LEU A CA 1
ATOM 5530 C C . LEU A 1 688 ? 20.101 15.124 -54.417 1.00 49.41 688 LEU A C 1
ATOM 5532 O O . LEU A 1 688 ? 20.202 15.885 -55.381 1.00 49.41 688 LEU A O 1
ATOM 5536 N N . PRO A 1 689 ? 19.393 13.979 -54.506 1.00 49.12 689 PRO A N 1
ATOM 5537 C CA . PRO A 1 689 ? 18.646 13.616 -55.711 1.00 49.12 689 PRO A CA 1
ATOM 5538 C C . PRO A 1 689 ? 17.582 14.672 -56.065 1.00 49.12 689 PRO A C 1
ATOM 5540 O O . PRO A 1 689 ? 16.928 15.231 -55.180 1.00 49.12 689 PRO A O 1
ATOM 5543 N N . GLU A 1 690 ? 17.370 14.920 -57.363 1.00 48.69 690 GLU A N 1
ATOM 5544 C CA . GLU A 1 690 ? 16.486 15.975 -57.907 1.00 48.69 690 GLU A CA 1
ATOM 5545 C C . GLU A 1 690 ? 15.055 15.947 -57.334 1.00 48.69 690 GLU A C 1
ATOM 5547 O O . GLU A 1 690 ? 14.427 16.984 -57.109 1.00 48.69 690 GLU A O 1
ATOM 5552 N N . GLU A 1 691 ? 14.554 14.751 -57.036 1.00 46.06 691 GLU A N 1
ATOM 5553 C CA . GLU A 1 691 ? 13.218 14.492 -56.491 1.00 46.06 691 GLU A CA 1
ATOM 5554 C C . GLU A 1 691 ? 13.056 15.017 -55.050 1.00 46.06 691 GLU A C 1
ATOM 5556 O O . GLU A 1 691 ? 11.971 15.447 -54.654 1.00 46.06 691 GLU A O 1
ATOM 5561 N N . VAL A 1 692 ? 14.151 15.063 -54.284 1.00 45.19 692 VAL A N 1
ATOM 5562 C CA . VAL A 1 692 ? 14.203 15.505 -52.879 1.00 45.19 692 VAL A CA 1
ATOM 5563 C C . VAL A 1 692 ? 14.180 17.026 -52.774 1.00 45.19 692 VAL A C 1
ATOM 5565 O O . VAL A 1 692 ? 13.487 17.590 -51.922 1.00 45.19 692 VAL A O 1
ATOM 5568 N N . ALA A 1 693 ? 14.887 17.706 -53.681 1.00 49.12 693 ALA A N 1
ATOM 5569 C CA . ALA A 1 693 ? 14.911 19.165 -53.758 1.00 49.12 693 ALA A CA 1
ATOM 5570 C C . ALA A 1 693 ? 13.509 19.755 -54.025 1.00 49.12 693 ALA A C 1
ATOM 5572 O O . ALA A 1 693 ? 13.194 20.861 -53.584 1.00 49.12 693 ALA A O 1
ATOM 5573 N N . GLY A 1 694 ? 12.627 18.999 -54.688 1.00 43.50 694 GLY A N 1
ATOM 5574 C CA . GLY A 1 694 ? 11.237 19.391 -54.937 1.00 43.50 694 GLY A CA 1
ATOM 5575 C C . GLY A 1 694 ? 10.313 19.350 -53.709 1.00 43.50 694 GLY A C 1
ATOM 5576 O O . GLY A 1 694 ? 9.298 20.051 -53.695 1.00 43.50 694 GLY A O 1
ATOM 5577 N N . CYS A 1 695 ? 10.650 18.580 -52.666 1.00 41.38 695 CYS A N 1
ATOM 5578 C CA . CYS A 1 695 ? 9.814 18.397 -51.469 1.00 41.38 695 CYS A CA 1
ATOM 5579 C C . CYS A 1 695 ? 10.055 19.443 -50.359 1.00 41.38 695 CYS A C 1
ATOM 5581 O O . CYS A 1 695 ? 9.418 19.383 -49.306 1.00 41.38 695 CYS A O 1
ATOM 5583 N N . ILE A 1 696 ? 10.940 20.423 -50.569 1.00 48.72 696 ILE A N 1
ATOM 5584 C CA . ILE A 1 696 ? 11.281 21.449 -49.571 1.00 48.72 696 ILE A CA 1
ATOM 5585 C C . ILE A 1 696 ? 10.066 22.366 -49.318 1.00 48.72 696 ILE A C 1
ATOM 5587 O O . ILE A 1 696 ? 9.676 23.177 -50.161 1.00 48.72 696 ILE A O 1
ATOM 5591 N N . LEU A 1 697 ? 9.446 22.259 -48.137 1.00 43.41 697 LEU A N 1
ATOM 5592 C CA . LEU A 1 697 ? 8.287 23.069 -47.740 1.00 43.41 697 LEU A CA 1
ATOM 5593 C C . LEU A 1 697 ? 8.720 24.326 -46.954 1.00 43.41 697 LEU A C 1
ATOM 5595 O O . LEU A 1 697 ? 9.349 24.198 -45.904 1.00 43.41 697 LEU A O 1
ATOM 5599 N N . PRO A 1 698 ? 8.303 25.547 -47.346 1.00 40.94 698 PRO A N 1
ATOM 5600 C CA . PRO A 1 698 ? 8.492 26.727 -46.505 1.00 40.94 698 PRO A CA 1
ATOM 5601 C C . PRO A 1 698 ? 7.467 26.753 -45.349 1.00 40.94 698 PRO A C 1
ATOM 5603 O O . PRO A 1 698 ? 6.263 26.872 -45.584 1.00 40.94 698 PRO A O 1
ATOM 5606 N N . HIS A 1 699 ? 7.916 26.689 -44.088 1.00 37.75 699 HIS A N 1
ATOM 5607 C CA . HIS A 1 699 ? 7.088 26.983 -42.898 1.00 37.75 699 HIS A C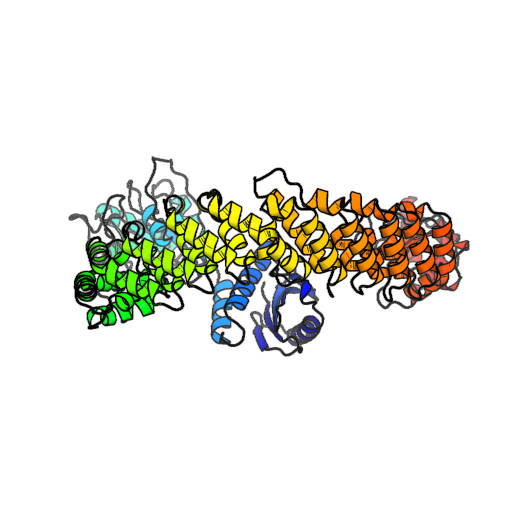A 1
ATOM 5608 C C . HIS A 1 699 ? 6.796 28.490 -42.784 1.00 37.75 699 HIS A C 1
ATOM 5610 O O . HIS A 1 699 ? 7.658 29.313 -43.057 1.00 37.75 699 HIS A O 1
ATOM 5616 N N . ARG A 1 700 ? 5.660 28.888 -42.194 1.00 32.62 700 ARG A N 1
ATOM 5617 C CA . ARG A 1 700 ? 5.396 30.254 -41.663 1.00 32.62 700 ARG A CA 1
ATOM 5618 C C . ARG A 1 700 ? 6.516 30.895 -40.797 1.00 32.62 700 ARG A C 1
ATOM 5620 O O . ARG A 1 700 ? 6.503 32.116 -40.645 1.00 32.62 700 ARG A O 1
ATOM 5627 N N . TYR A 1 701 ? 7.479 30.130 -40.264 1.00 37.41 701 TYR A N 1
ATOM 5628 C CA . TYR A 1 701 ? 8.655 30.652 -39.546 1.00 37.41 701 TYR A CA 1
ATOM 5629 C C . TYR A 1 701 ? 9.872 30.943 -40.452 1.00 37.41 701 TYR A C 1
ATOM 5631 O O . TYR A 1 701 ? 10.833 31.540 -39.973 1.00 37.41 701 TYR A O 1
ATOM 5639 N N . PHE A 1 702 ? 9.795 30.707 -41.775 1.00 43.53 702 PHE A N 1
ATOM 5640 C CA . PHE A 1 702 ? 10.775 31.158 -42.794 1.00 43.53 702 PHE A CA 1
ATOM 5641 C C . PHE A 1 702 ? 10.937 32.690 -42.885 1.00 43.53 702 PHE A C 1
ATOM 5643 O O . PHE A 1 702 ? 11.604 33.216 -43.775 1.00 43.53 702 PHE A O 1
ATOM 5650 N N . ARG A 1 703 ? 10.345 33.442 -41.953 1.00 37.66 703 ARG A N 1
ATOM 5651 C CA . ARG A 1 703 ? 10.403 34.900 -41.874 1.00 37.66 703 ARG A CA 1
ATOM 5652 C C . ARG A 1 703 ? 11.815 35.463 -41.677 1.00 37.66 703 ARG A C 1
ATOM 5654 O O . ARG A 1 703 ? 11.941 36.675 -41.810 1.00 37.66 703 ARG A O 1
ATOM 5661 N N . TRP A 1 704 ? 12.856 34.673 -41.387 1.00 37.47 704 TRP A N 1
ATOM 5662 C CA . TRP A 1 704 ? 14.114 35.243 -40.876 1.00 37.47 704 TRP A CA 1
ATOM 5663 C C . TRP A 1 704 ? 15.433 34.905 -41.587 1.00 37.47 704 TRP A C 1
ATOM 5665 O O . TRP A 1 704 ? 16.373 35.651 -41.339 1.00 37.47 704 TRP A O 1
ATOM 5675 N N . LEU A 1 705 ? 15.544 33.910 -42.481 1.00 38.50 705 LEU A N 1
ATOM 5676 C CA . LEU A 1 705 ? 16.889 33.380 -42.799 1.00 38.50 705 LEU A CA 1
ATOM 5677 C C . LEU A 1 705 ? 17.395 33.407 -44.252 1.00 38.50 705 LEU A C 1
ATOM 5679 O O . LEU A 1 705 ? 18.606 33.372 -44.393 1.00 38.50 705 LEU A O 1
ATOM 5683 N N . MET A 1 706 ? 16.583 33.555 -45.311 1.00 45.91 706 MET A N 1
ATOM 5684 C CA . MET A 1 706 ? 17.122 33.577 -46.694 1.00 45.91 706 MET A CA 1
ATOM 5685 C C . MET A 1 706 ? 17.225 34.980 -47.311 1.00 45.91 706 MET A C 1
ATOM 5687 O O . MET A 1 706 ? 16.275 35.762 -47.211 1.00 45.91 706 MET A O 1
ATOM 5691 N N . SER A 1 707 ? 18.363 35.289 -47.951 1.00 56.16 707 SER A N 1
ATOM 5692 C CA . SER A 1 707 ? 18.525 36.483 -48.796 1.00 56.16 707 SER A CA 1
ATOM 5693 C C . SER A 1 707 ? 17.854 36.262 -50.155 1.00 56.16 707 SER A C 1
ATOM 5695 O O . SER A 1 707 ? 17.816 35.141 -50.668 1.00 56.16 707 SER A O 1
ATOM 5697 N N . ILE A 1 708 ? 17.313 37.324 -50.762 1.00 64.56 708 ILE A N 1
ATOM 5698 C CA . ILE A 1 708 ? 16.702 37.231 -52.099 1.00 64.56 708 ILE A CA 1
ATOM 5699 C C . ILE A 1 708 ? 17.714 36.794 -53.173 1.00 64.56 708 ILE A C 1
ATOM 5701 O O . ILE A 1 708 ? 17.321 36.239 -54.198 1.00 64.56 708 ILE A O 1
ATOM 5705 N N . GLU A 1 709 ? 19.007 37.034 -52.939 1.00 58.50 709 GLU A N 1
ATOM 5706 C CA . GLU A 1 709 ? 20.110 36.644 -53.823 1.00 58.50 709 GLU A CA 1
ATOM 5707 C C . GLU A 1 709 ? 20.246 35.122 -53.913 1.00 58.50 709 GLU A C 1
ATOM 5709 O O . GLU A 1 709 ? 20.236 34.593 -55.020 1.00 58.50 709 GLU A O 1
ATOM 5714 N N . PHE A 1 710 ? 20.182 34.399 -52.791 1.00 57.03 710 PHE A N 1
ATOM 5715 C CA . PHE A 1 710 ? 20.212 32.931 -52.798 1.00 57.03 710 PHE A CA 1
ATOM 5716 C C . PHE A 1 710 ? 19.020 32.324 -53.562 1.00 57.03 710 PHE A C 1
ATOM 5718 O O . PHE A 1 710 ? 19.168 31.408 -54.366 1.00 57.03 710 PHE A O 1
ATOM 5725 N N . ILE A 1 711 ? 17.817 32.885 -53.384 1.00 58.62 711 ILE A N 1
ATOM 5726 C CA . ILE A 1 711 ? 16.616 32.430 -54.112 1.00 58.62 711 ILE A CA 1
ATOM 5727 C C . ILE A 1 711 ? 16.732 32.748 -55.616 1.00 58.62 711 ILE A C 1
ATOM 5729 O O . ILE A 1 711 ? 16.143 32.062 -56.447 1.00 58.62 711 ILE A O 1
ATOM 5733 N N . ARG A 1 712 ? 17.472 33.796 -55.999 1.00 66.50 712 ARG A N 1
ATOM 5734 C CA . ARG A 1 712 ? 17.702 34.147 -57.410 1.00 66.50 712 ARG A CA 1
ATOM 5735 C C . ARG A 1 712 ? 18.685 33.211 -58.100 1.00 66.50 712 ARG A C 1
ATOM 5737 O O . ARG A 1 712 ? 18.494 32.966 -59.289 1.00 66.50 712 ARG A O 1
ATOM 5744 N N . GLU A 1 713 ? 19.688 32.729 -57.378 1.00 59.19 713 GLU A N 1
ATOM 5745 C CA . GLU A 1 713 ? 20.763 31.886 -57.913 1.00 59.19 713 GLU A CA 1
ATOM 5746 C C . GLU A 1 713 ? 20.340 30.421 -58.115 1.00 59.19 713 GLU A C 1
ATOM 5748 O O . GLU A 1 713 ? 20.939 29.719 -58.925 1.00 59.19 713 GLU A O 1
ATOM 5753 N N . HIS A 1 714 ? 19.252 29.974 -57.473 1.00 57.38 714 HIS A N 1
ATOM 5754 C CA . HIS A 1 714 ? 18.746 28.602 -57.581 1.00 57.38 714 HIS A CA 1
ATOM 5755 C C . HIS A 1 714 ? 17.341 28.535 -58.212 1.00 57.38 714 HIS A C 1
ATOM 5757 O O . HIS A 1 714 ? 16.325 28.680 -57.527 1.00 57.38 714 HIS A O 1
ATOM 5763 N N . GLU A 1 715 ? 17.267 28.264 -59.525 1.00 59.31 715 GLU A N 1
ATOM 5764 C CA . GLU A 1 715 ? 16.009 28.258 -60.307 1.00 59.31 715 GLU A CA 1
ATOM 5765 C C . GLU A 1 715 ? 14.938 27.288 -59.775 1.00 59.31 715 GLU A C 1
ATOM 5767 O O . GLU A 1 715 ? 13.754 27.611 -59.798 1.00 59.31 715 GLU A O 1
ATOM 5772 N N . LEU A 1 716 ? 15.319 26.144 -59.203 1.00 53.19 716 LEU A N 1
ATOM 5773 C CA . LEU A 1 716 ? 14.355 25.194 -58.627 1.00 53.19 716 LEU A CA 1
ATOM 5774 C C . LEU A 1 716 ? 13.656 25.751 -57.375 1.00 53.19 716 LEU A C 1
ATOM 5776 O O . LEU A 1 716 ? 12.435 25.657 -57.234 1.00 53.19 716 LEU A O 1
ATOM 5780 N N . ILE A 1 717 ? 14.420 26.397 -56.489 1.00 51.69 717 ILE A N 1
ATOM 5781 C CA . ILE A 1 717 ? 13.897 27.046 -55.277 1.00 51.69 717 ILE A CA 1
ATOM 5782 C C . ILE A 1 717 ? 13.012 28.229 -55.677 1.00 51.69 717 ILE A C 1
ATOM 5784 O O . ILE A 1 717 ? 11.923 28.430 -55.134 1.00 51.69 717 ILE A O 1
ATOM 5788 N N . LYS A 1 718 ? 13.444 28.986 -56.684 1.00 62.75 718 LYS A N 1
ATOM 5789 C CA . LYS A 1 718 ? 12.691 30.092 -57.274 1.00 62.75 718 LYS A CA 1
ATOM 5790 C C . LYS A 1 718 ? 11.336 29.645 -57.823 1.00 62.75 718 LYS A C 1
ATOM 5792 O O . LYS A 1 718 ? 10.325 30.288 -57.529 1.00 62.75 718 LYS A O 1
ATOM 5797 N N . ASP A 1 719 ? 11.287 28.535 -58.553 1.00 60.22 719 ASP A N 1
ATOM 5798 C CA . ASP A 1 719 ? 10.047 27.987 -59.106 1.00 60.22 719 ASP A CA 1
ATOM 5799 C C . ASP A 1 719 ? 9.107 27.446 -58.023 1.00 60.22 719 ASP A C 1
ATOM 5801 O O . ASP A 1 719 ? 7.898 27.697 -58.072 1.00 60.22 719 ASP A O 1
ATOM 5805 N N . ALA A 1 720 ? 9.642 26.791 -56.989 1.00 55.38 720 ALA A N 1
ATOM 5806 C CA . ALA A 1 720 ? 8.861 26.366 -55.827 1.00 55.38 720 ALA A CA 1
ATOM 5807 C C . ALA A 1 720 ? 8.234 27.564 -55.080 1.00 55.38 720 ALA A C 1
ATOM 5809 O O . ALA A 1 720 ? 7.055 27.529 -54.710 1.00 55.38 720 ALA A O 1
ATOM 5810 N N . PHE A 1 721 ? 8.985 28.660 -54.914 1.00 62.75 721 PHE A N 1
ATOM 5811 C CA . PHE A 1 721 ? 8.499 29.894 -54.281 1.00 62.75 721 PHE A CA 1
ATOM 5812 C C . PHE A 1 721 ? 7.469 30.637 -55.143 1.00 62.75 721 PHE A C 1
ATOM 5814 O O . PHE A 1 721 ? 6.507 31.194 -54.603 1.00 62.75 721 PHE A O 1
ATOM 5821 N N . ARG A 1 722 ? 7.630 30.631 -56.473 1.00 66.19 722 ARG A N 1
ATOM 5822 C CA . ARG A 1 722 ? 6.662 31.208 -57.423 1.00 66.19 722 ARG A CA 1
ATOM 5823 C C . ARG A 1 722 ? 5.347 30.443 -57.439 1.00 66.19 722 ARG A C 1
ATOM 5825 O O . ARG A 1 722 ? 4.296 31.061 -57.300 1.00 66.19 722 ARG A O 1
ATOM 5832 N N . LYS A 1 723 ? 5.393 29.108 -57.519 1.00 62.53 723 LYS A N 1
ATOM 5833 C CA . LYS A 1 723 ? 4.194 28.247 -57.526 1.00 62.53 723 LYS A CA 1
ATOM 5834 C C . LYS A 1 723 ? 3.311 28.431 -56.289 1.00 62.53 723 LYS A C 1
ATOM 5836 O O . LYS A 1 723 ? 2.124 28.130 -56.339 1.00 62.53 723 LYS A O 1
ATOM 5841 N N . ARG A 1 724 ? 3.869 28.942 -55.188 1.00 53.75 724 ARG A N 1
ATOM 5842 C CA . ARG A 1 724 ? 3.149 29.200 -53.932 1.00 53.75 724 ARG A CA 1
ATOM 5843 C C . ARG A 1 724 ? 2.903 30.681 -53.630 1.00 53.75 724 ARG A C 1
ATOM 5845 O O . ARG A 1 724 ? 2.449 30.996 -52.535 1.00 53.75 724 ARG A O 1
ATOM 5852 N N . GLY A 1 725 ? 3.205 31.585 -54.567 1.00 65.31 725 GLY A N 1
ATOM 5853 C CA . GLY A 1 725 ? 2.981 33.028 -54.409 1.00 65.31 725 GLY A CA 1
ATOM 5854 C C . GLY A 1 725 ? 3.844 33.698 -53.330 1.00 65.31 725 GLY A C 1
ATOM 5855 O O . GLY A 1 725 ? 3.512 34.780 -52.858 1.00 65.31 725 GLY A O 1
ATOM 5856 N N . LEU A 1 726 ? 4.942 33.062 -52.909 1.00 61.03 726 LEU A N 1
ATOM 5857 C CA . LEU A 1 726 ? 5.822 33.561 -51.843 1.00 61.03 726 LEU A CA 1
ATOM 5858 C C . LEU A 1 726 ? 7.009 34.367 -52.384 1.00 61.03 726 LEU A C 1
ATOM 5860 O O . LEU A 1 726 ? 7.611 35.138 -51.638 1.00 61.03 726 LEU A O 1
ATOM 5864 N N . TYR A 1 727 ? 7.343 34.207 -53.668 1.00 73.12 727 TYR A N 1
ATOM 5865 C CA . TYR A 1 727 ? 8.491 34.871 -54.291 1.00 73.12 727 TYR A CA 1
ATOM 5866 C C . TYR A 1 727 ? 8.384 36.402 -54.229 1.00 73.12 727 TYR A C 1
ATOM 5868 O O . TYR A 1 727 ? 9.295 37.068 -53.734 1.00 73.12 727 TYR A O 1
ATOM 5876 N N . ASP A 1 728 ? 7.240 36.956 -54.640 1.00 72.19 728 ASP A N 1
ATOM 5877 C CA . ASP A 1 728 ? 7.019 38.407 -54.680 1.00 72.19 728 ASP A CA 1
ATOM 5878 C C . ASP A 1 728 ? 7.005 39.032 -53.276 1.00 72.19 728 ASP A C 1
ATOM 5880 O O . ASP A 1 728 ? 7.492 40.144 -53.074 1.00 72.19 728 ASP A O 1
ATOM 5884 N N . TYR A 1 729 ? 6.538 38.280 -52.274 1.00 64.94 729 TYR A N 1
ATOM 5885 C CA . TYR A 1 729 ? 6.540 38.705 -50.874 1.00 64.94 729 TYR A CA 1
ATOM 5886 C C . TYR A 1 729 ? 7.962 38.845 -50.305 1.00 64.94 729 TYR A C 1
ATOM 5888 O O . TYR A 1 729 ? 8.275 39.834 -49.635 1.00 64.94 729 TYR A O 1
ATOM 5896 N N . VAL A 1 730 ? 8.845 37.876 -50.577 1.00 65.06 730 VAL A N 1
ATOM 5897 C CA . VAL A 1 730 ? 10.256 37.949 -50.151 1.00 65.06 730 VAL A CA 1
ATOM 5898 C C . VAL A 1 730 ? 10.983 39.061 -50.916 1.00 65.06 730 VAL A C 1
ATOM 5900 O O . VAL A 1 730 ? 11.764 39.805 -50.317 1.00 65.06 730 VAL A O 1
ATOM 5903 N N . TYR A 1 731 ? 10.655 39.243 -52.199 1.00 71.12 731 TYR A N 1
ATOM 5904 C CA . TYR A 1 731 ? 11.208 40.292 -53.056 1.00 71.12 731 TYR A CA 1
ATOM 5905 C C . TYR A 1 731 ? 10.869 41.711 -52.570 1.00 71.12 731 TYR A C 1
ATOM 5907 O O . TYR A 1 731 ? 11.757 42.560 -52.445 1.00 71.12 731 TYR A O 1
ATOM 5915 N N . GLU A 1 732 ? 9.604 41.983 -52.232 1.00 65.94 732 GLU A N 1
ATOM 5916 C CA . GLU A 1 732 ? 9.195 43.288 -51.693 1.00 65.94 732 GLU A CA 1
ATOM 5917 C C . GLU A 1 732 ? 9.821 43.595 -50.330 1.00 65.94 732 GLU A C 1
ATOM 5919 O O . GLU A 1 732 ? 10.101 44.758 -50.019 1.00 65.94 732 GLU A O 1
ATOM 5924 N N . ARG A 1 733 ? 10.046 42.569 -49.504 1.00 66.19 733 ARG A N 1
ATOM 5925 C CA . ARG A 1 733 ? 10.645 42.733 -48.179 1.00 66.19 733 ARG A CA 1
ATOM 5926 C C . ARG A 1 733 ? 12.106 43.169 -48.259 1.00 66.19 733 ARG A C 1
ATOM 5928 O O . ARG A 1 733 ? 12.478 44.111 -47.562 1.00 66.19 733 ARG A O 1
ATOM 5935 N N . ASP A 1 734 ? 12.918 42.513 -49.086 1.00 64.19 734 ASP A N 1
ATOM 5936 C CA . ASP A 1 734 ? 14.331 42.889 -49.253 1.00 64.19 734 ASP A CA 1
ATOM 5937 C C . ASP A 1 734 ? 14.461 44.286 -49.863 1.00 64.19 734 ASP A C 1
ATOM 5939 O O . ASP A 1 734 ? 15.246 45.102 -49.380 1.00 64.19 734 ASP A O 1
ATOM 5943 N N . ARG A 1 735 ? 13.575 44.633 -50.806 1.00 64.88 735 ARG A N 1
ATOM 5944 C CA . ARG A 1 735 ? 13.480 45.994 -51.351 1.00 64.88 735 ARG A CA 1
ATOM 5945 C C . ARG A 1 735 ? 13.136 47.053 -50.290 1.00 64.88 735 ARG A C 1
ATOM 5947 O O . ARG A 1 735 ? 13.537 48.207 -50.432 1.00 64.88 735 ARG A O 1
ATOM 5954 N N . LYS A 1 736 ? 12.375 46.696 -49.246 1.00 63.56 736 LYS A N 1
ATOM 5955 C CA . LYS A 1 736 ? 12.058 47.586 -48.111 1.00 63.56 736 LYS A CA 1
ATOM 5956 C C . LYS A 1 736 ? 13.176 47.667 -47.069 1.00 63.56 736 LYS A C 1
ATOM 5958 O O . LYS A 1 736 ? 13.210 48.654 -46.353 1.00 63.56 736 LYS A O 1
ATOM 5963 N N . LYS A 1 737 ? 14.056 46.664 -46.970 1.00 53.81 737 LYS A N 1
ATOM 5964 C CA . LYS A 1 737 ? 15.236 46.686 -46.085 1.00 53.81 737 LYS A CA 1
ATOM 5965 C C . LYS A 1 737 ? 16.437 47.419 -46.694 1.00 53.81 737 LYS A C 1
ATOM 5967 O O . LYS A 1 737 ? 17.304 47.852 -45.947 1.00 53.81 737 LYS A O 1
ATOM 5972 N N . SER A 1 738 ? 16.503 47.537 -48.023 1.00 42.41 738 SER A N 1
ATOM 5973 C CA . SER A 1 738 ? 17.564 48.263 -48.739 1.00 42.41 738 SER A CA 1
ATOM 5974 C C . SER A 1 738 ? 17.285 49.766 -48.924 1.00 42.41 738 SER A C 1
ATOM 5976 O O . SER A 1 738 ? 18.081 50.455 -49.559 1.00 42.41 738 SER A O 1
ATOM 5978 N N . ARG A 1 739 ? 16.132 50.255 -48.454 1.00 38.91 739 ARG A N 1
ATOM 5979 C CA . ARG A 1 739 ? 15.763 51.675 -48.343 1.00 38.91 739 ARG A CA 1
ATOM 5980 C C . ARG A 1 739 ? 15.838 52.080 -46.884 1.00 38.91 739 ARG A C 1
ATOM 5982 O O . ARG A 1 739 ? 16.221 53.243 -46.648 1.00 38.91 739 ARG A O 1
#

Foldseek 3Di:
DWQWKWKAWLQLRTPDIDGPDPDPCVVVVSNVVSVVSVVDDQVPQPLAWDWDDDDQWIWIWHDDPTIIMTIIDGPPDDPPLVRVVVSVVVVVCVVQDPVGQDNVNVVLSVCLSPDDAQEEEEAFADDPALCRVVVVCVQQVDDDDDDDDDDDDFDFDFGARPPRSHGYTYGDDDRYPVCPVVVLVRCLPHQEYEYGFCQAPVRLLVSLVVLVSNCVRPVNHQYEYEQEQPVDPNGHDQVVSCVNSVHHYDYYHDPDPDDDDDDPPDDDDQDVLLVCLQPDLLNLQSQLVCLVPVVQLPDPSNVVSCVVCLVVLLVCLQPPPQSPSSLQSCLSRVSSLPDPSSLVSVVVCLQNLLVCLQPDLCNLSSLQSCLSRLVSLPDPSNLVSLLNCLQPHLCNLSSCVSCLPRPCNLVPVSNLVSLLNSCQPHPCNLSSQLSCLVRVSNVPDPSNLVSCLVCLVVLLQCLLVVVDDLSSVLSNCLDCSNLVDPSNLLSLLNNLQVDLCNLVSLVSLVVSVVVVVVDPDDPSPSSLVSLQDPSNLVSLLNSLQPHPCVLSSLLSCLPSVSSLVDPSNLQSLLNSLLVDPCNLSSLLSCLVRLSSLQDPSNLVSLLVCCQPDLCNLSSCVSCLPRPNLLVDPSSVVSCLVCQVSNLVCQLPDPDRQAWDAALQQFTAGDGDPPPDDDGSDGDHNVSHDPSSLLSHDDDPVVPDGYDLVSCVVDVSSVVSCVVVVNNVVNVVVVVVVVD

Radius of gyration: 37.28 Å; chains: 1; bounding box: 72×77×94 Å

pLDDT: mean 74.76, std 17.92, range [24.95, 97.44]

Secondary structure (DSSP, 8-state):
-EEEEEEEETTS-EEEEEESS--TTHHHHHHHHHHHHHHS-GGG-SS--EEEEETTEEEEEEE-SSEEEEEEEETTS-HHHHHHHHHHHHHHHHHH-TTT--HHHHHHHHHHHHSPPEEEEEE----TT-SHHHHHHHTTT------S-------EEEEE-TTT--EEEEEE----GGGHHHHHHHHTT-SEEEEEE-S-HHHHHHHHHHHHHHHHH-TTSEEEEEEE-TTSTTPPPHHHHHHHHTS-EEEE----SSS-PPP----PPPPHHHHHHHH-SSHHHHHHHHHT-HHHHT-HHHHHHHHHTHHHHHHHHHH-S-HHHHHHHHTT-HHHHH-HHHHHHHHHTHHHHHHHHHH-S-HHHHHHHHTT-HHHHT-HHHHHHHHHHHHH-S-HHHHHHHHTT-TTGGG-HHHHHHHHHHHHH-S-HHHHHHHHTT-HHHHT-HHHHHHHHHHHHHHHHHHHTT-S-HHHHHHHTTSHHHHT-HHHHHHHHHHHHH-S-HHHHHHHHHHHHHHHTTS------HHHHHHH-HHHHHHHHHHHHH-TTHHHHHHHHTT-HHHHT-HHHHHHHHHHHHH-SSHHHHHHHHHT-TTGGG-HHHHHHHHHHHHH-S-HHHHHHHHTT-HHHHH-HHHHHHHHHTHHHHHHHHHH-SS--EEEEETTTEEEEE-TT-TTS------BGGGS-HHHHTT-PPPTTTTSS--HHHHHH-HHHHHHHHHTT-HHHHHHHHHHH--

Sequence (739 aa):
MMHGVYVVGRNGELVYSKHLTDSSSTEEIVDHLQHLADSLPIERTKGQVEYSDFLSYRLYYFADSEYVLFVVVDKADEKKITSQKTKIFADTFRMGGVVSVSSHDLDRLIDSLEAPPLEVAVIGFHRPRLGKKALLNLLRSEILFPKNGTRWEGTIKVSRLQENNIKTILWDLAGQSRFSIVWVKMIANAQVVVIVTDSTLENVLKSKKLVSLVREEVPNAKIIGIANEQDLPTALPPDRAGKILDIPTYGLAKICNSHGGLQATDYREPHPVAIAIEESDEPWLVIGIISNRPNLQDIFEIQKAIMDRADDIVHAIRDSEDPWEIVSNISHSDILREKQEIREAVQERASSIAENISKSSRPWVGISIINWLKDLRQNKEIQHAIVQAIAESEEPWRIIMCIGNWEGIHQNKDIGKALARSLHQSEKPWRVVSELYYYEEIWNNHEIQKAIHDRTPDIIQAIGNAEVEWGEISQCLNWPEIAGEERTYQAFARAIRESDRPSLVLERINQWQNLKKTLVFGEVNLVENLKTNVDVQEAIVQAIRESDEASLVVDEIGDWEEVIGNAAIHKALADALRASEKPWHFLFRISSCDELRKKEPILQAVIQVLRETSEPAWVIGAVSHWREARKSEKFQEAVRDRIPDIAQAICGSKYPTWVLIDIRGWLYLSNRDDINKEILGTWELSDLPEEVAGCILPHRYFRWLMSIEFIREHELIKDAFRKRGLYDYVYERDRKKSR